Protein AF-A0A316NQM5-F1 (afdb_monomer_lite)

Sequence (483 aa):
MKKYISLFLCCAALLMCACGSPEQSAEIPAPVGDTVAAQAVNAEFTTDDGLIKISIHDDNADSIPAAMPVLRVRPKIITSDMARQMAKGLFGEAELYEYSEELSKAEIADMIAAYEYAVTDESIKADHGADAPQSWIESVRDARLAILEYYRNAYANAREEVTPRACEWKFYPMEHYAVHGFDYAGSDPYYTDAFPAGMSVDLRAVTELGGVPYEFWVNNNERVDFRNHSLSVFVLMPDPGGTAEERRAQTREWYMSMGLYSDAAADESALEAACAKAVALANEMGLGEWRFNAAAADRTEITGEGWQIDVTGRPVYEGYPVNWQSAAGQDCCPESLTIRMTNSGALIDLQYTSPMEIVEVTEQTAALKTREDMEPLAIQAMRELSCETLIPGHASEKEYWDAIGAVITEVRLDIDSVCVGYIRVPCGGGDFLLVPSLSFPGRLSVTGSIPGVHESPMELLDRDGDGYNVSLDFDLLDGGRIG

pLDDT: mean 81.76, std 19.71, range [20.25, 98.31]

Radius of gyration: 25.98 Å; chains: 1; bounding box: 67×61×60 Å

Foldseek 3Di:
DDQFDPPDDDDPDDDDDDDDDDDDDDDDDDDDDDCPAFAWDWDWDAFPVRFETETEGARGFDFDDQWAFKFWKFFDAQALVLLVLLCCLQAPPFFKFFAAPQDALVSLVVVLVQLVVCLDLVQLCQAPNVPDDPVVNVVSNVVSVVVSVQSVVLSVLGHNDDDTHGFPSDWDWPVVHPPDDRDPPPDDPPPPPDDDTPQKIKRWIWTAHQNWIKIWIWIAGDDPQAGKTKIKIATRDRQPDGYQVSSLVVLQVVCVVSLVFDPDWADPVLQVVLQVSVQSSCVSSVLAGKGKGKGWDFDPDRRHTGIKIKIKIFDDDPRFTEDDDDQPPDNFRDFIKIWIAHSVNRGRMIMTMRRMDGPDRPGHTQGFDGPVRQVVLLVNVVSNDDCVRFPVVSVVLVVVCVVLQKDFDHKYWYFHHWGWGFYWADPDPNMTMGATKTKGKTFIFTWIARPPPGRDIATSNDPVRRGDIDMFIAGRNPNDTDD

Secondary structure (DSSP, 8-state):
-------------------------------SS--PPPEEEEEEEE-TTS-EEEEEEEEEEPPPPSEEEEEEEEE-PPPHHHHHHHHHHHHTT---EE---PPPHHHHHHHHHHHHHHTSHHHHHHHH-TT--HHHHHHHHHHHHHHHHHHHHHHHH--S--PPPBP----EEGGGT---SS-SSS---TTSSSS-TTSSEEEEEEEEETTEEEEEEEEEEEETTEEEEEEEEEE-PPP--S-HHHHHHHHHHHHHHTT--BSSPPPHHHHHHHHHHHHHHHHHHT--EEEEEEEEEEE-TTT-SEEEEEEEEEEEETTEEBPP---TT-SSPPPEEEEEE-TT--EEEEEEE--EEEEEEEEEEEEPPPHHHHHHHHHHHHHT--HHHHSTTHHHHHHHHHHHT-EEEEEEEEE---EEEEEEEEEETTEEEEEEEEEEEEEEEEEEEETTTEEEEEESS-SSS--EEEE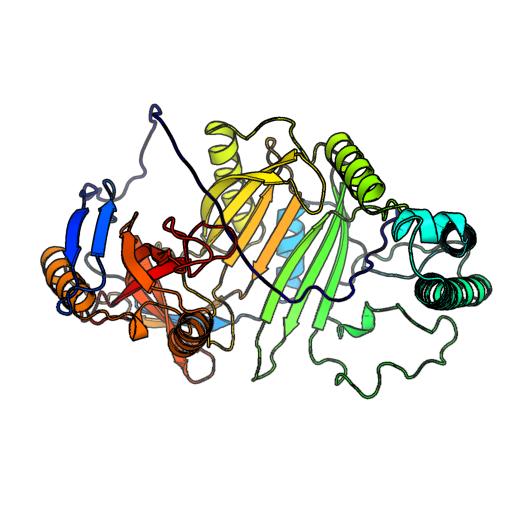EEEETTT-PEE-

Structure (mmCIF, N/CA/C/O backbone):
data_AF-A0A316NQM5-F1
#
_entry.id   AF-A0A316NQM5-F1
#
loop_
_atom_site.group_PDB
_atom_site.id
_atom_site.type_symbol
_atom_site.label_atom_id
_atom_site.label_alt_id
_atom_site.label_comp_id
_atom_site.label_asym_id
_atom_site.label_entity_id
_atom_site.label_seq_id
_atom_site.pdbx_PDB_ins_code
_atom_site.Cartn_x
_atom_site.Cartn_y
_atom_site.Cartn_z
_atom_site.occupancy
_atom_site.B_iso_or_equiv
_atom_site.auth_seq_id
_atom_site.auth_comp_id
_atom_site.auth_asym_id
_atom_site.auth_atom_id
_atom_site.pdbx_PDB_model_num
ATOM 1 N N . MET A 1 1 ? 13.667 -8.482 -25.199 1.00 33.22 1 MET A N 1
ATOM 2 C CA . MET A 1 1 ? 13.795 -8.194 -23.756 1.00 33.22 1 MET A CA 1
ATOM 3 C C . MET A 1 1 ? 15.266 -7.842 -23.537 1.00 33.22 1 MET A C 1
ATOM 5 O O . MET A 1 1 ? 16.078 -8.735 -23.705 1.00 33.22 1 MET A O 1
ATOM 9 N N . LYS A 1 2 ? 15.672 -6.587 -23.327 1.00 38.22 2 LYS A N 1
ATOM 10 C CA . LYS A 1 2 ? 14.951 -5.466 -22.704 1.00 38.22 2 LYS A CA 1
ATOM 11 C C . LYS A 1 2 ? 15.072 -4.175 -23.542 1.00 38.22 2 LYS A C 1
ATOM 13 O O . LYS A 1 2 ? 16.003 -4.002 -24.309 1.00 38.22 2 LYS A O 1
ATOM 18 N N . LYS A 1 3 ? 14.127 -3.255 -23.367 1.00 31.31 3 LYS A N 1
ATOM 19 C CA . LYS A 1 3 ? 14.345 -1.805 -23.495 1.00 31.31 3 LYS A CA 1
ATOM 20 C C . LYS A 1 3 ? 13.502 -1.196 -22.393 1.00 31.31 3 LYS A C 1
ATOM 22 O O . LYS A 1 3 ? 12.384 -0.778 -22.639 1.00 31.31 3 LYS A O 1
ATOM 27 N N . TYR A 1 4 ? 14.003 -1.310 -21.172 1.00 43.53 4 TYR A N 1
ATOM 28 C CA . TYR A 1 4 ? 13.321 -0.928 -19.943 1.00 43.53 4 TYR A CA 1
ATOM 29 C C . TYR A 1 4 ? 14.369 -0.210 -19.109 1.00 43.53 4 TYR A C 1
ATOM 31 O O . TYR A 1 4 ? 15.342 -0.837 -18.693 1.00 43.53 4 TYR A O 1
ATOM 39 N N . ILE A 1 5 ? 14.233 1.108 -18.989 1.00 36.06 5 ILE A N 1
ATOM 40 C CA . ILE A 1 5 ? 15.231 1.968 -18.354 1.00 36.06 5 ILE A CA 1
ATOM 41 C C . ILE A 1 5 ? 14.571 2.554 -17.121 1.00 36.06 5 ILE A C 1
ATOM 43 O O . ILE A 1 5 ? 13.796 3.506 -17.202 1.00 36.06 5 ILE A O 1
ATOM 47 N N . SER A 1 6 ? 14.871 1.947 -15.977 1.00 30.09 6 SER A N 1
ATOM 48 C CA . SER A 1 6 ? 14.422 2.404 -14.667 1.00 30.09 6 SER A CA 1
ATOM 49 C C . SER A 1 6 ? 15.200 3.658 -14.263 1.00 30.09 6 SER A C 1
ATOM 51 O O . SER A 1 6 ? 16.103 3.602 -13.432 1.00 30.09 6 SER A O 1
ATOM 53 N N . LEU A 1 7 ? 14.863 4.812 -14.847 1.00 25.75 7 LEU A N 1
ATOM 54 C CA . LEU A 1 7 ? 15.460 6.097 -14.473 1.00 25.75 7 LEU A CA 1
ATOM 55 C C . LEU A 1 7 ? 14.824 6.642 -13.177 1.00 25.75 7 LEU A C 1
ATOM 57 O O . LEU A 1 7 ? 14.167 7.681 -13.168 1.00 25.75 7 LEU A O 1
ATOM 61 N N . PHE A 1 8 ? 15.000 5.920 -12.068 1.00 24.94 8 PHE A N 1
ATOM 62 C CA . PHE A 1 8 ? 14.502 6.335 -10.757 1.00 24.94 8 PHE A CA 1
ATOM 63 C C . PHE A 1 8 ? 15.453 7.334 -10.089 1.00 24.94 8 PHE A C 1
ATOM 65 O O . PHE A 1 8 ? 16.426 6.964 -9.434 1.00 24.94 8 PHE A O 1
ATOM 72 N N . LEU A 1 9 ? 15.122 8.621 -10.204 1.00 21.77 9 LEU A N 1
ATOM 73 C CA . LEU A 1 9 ? 15.725 9.694 -9.416 1.00 21.77 9 LEU A CA 1
ATOM 74 C C . LEU A 1 9 ? 14.625 10.526 -8.736 1.00 21.77 9 LEU A C 1
ATOM 76 O O . LEU A 1 9 ? 13.918 11.292 -9.378 1.00 21.77 9 LEU A O 1
ATOM 80 N N . CYS A 1 10 ? 14.531 10.371 -7.412 1.00 22.08 10 CYS A N 1
ATOM 81 C CA . CYS A 1 10 ? 13.852 11.263 -6.464 1.00 22.08 10 CYS A CA 1
ATOM 82 C C . CYS A 1 10 ? 12.357 11.593 -6.684 1.00 22.08 10 CYS A C 1
ATOM 84 O O . CYS A 1 10 ? 12.017 12.725 -7.014 1.00 22.08 10 CYS A O 1
ATOM 86 N N . CYS A 1 11 ? 11.467 10.689 -6.253 1.00 20.25 11 CYS A N 1
ATOM 87 C CA . CYS A 1 11 ? 10.137 11.061 -5.740 1.00 20.25 11 CYS A CA 1
ATOM 88 C C . CYS A 1 11 ? 9.863 10.382 -4.388 1.00 20.25 11 CYS A C 1
ATOM 90 O O . CYS A 1 11 ? 9.132 9.402 -4.295 1.00 20.25 11 CYS A O 1
ATOM 92 N N . ALA A 1 12 ? 10.451 10.927 -3.322 1.00 21.92 12 ALA A N 1
ATOM 93 C CA . ALA A 1 12 ? 9.992 10.676 -1.960 1.00 21.92 12 ALA A CA 1
ATOM 94 C C . ALA A 1 12 ? 9.024 11.798 -1.549 1.00 21.92 12 ALA A C 1
ATOM 96 O O . ALA A 1 12 ? 9.467 12.778 -0.954 1.00 21.92 12 ALA A O 1
ATOM 97 N N . ALA A 1 13 ? 7.736 11.677 -1.904 1.00 20.91 13 ALA A N 1
ATOM 98 C CA . ALA A 1 13 ? 6.630 12.433 -1.296 1.00 20.91 13 ALA A CA 1
ATOM 99 C C . ALA A 1 13 ? 5.235 11.972 -1.785 1.00 20.91 13 ALA A C 1
ATOM 101 O O . ALA A 1 13 ? 4.970 11.995 -2.982 1.00 20.91 13 ALA A O 1
ATOM 102 N N . LEU A 1 14 ? 4.345 11.749 -0.807 1.00 23.09 14 LEU A N 1
ATOM 103 C CA . LEU A 1 14 ? 2.880 11.942 -0.837 1.00 23.09 14 LEU A CA 1
ATOM 104 C C . LEU A 1 14 ? 1.947 10.854 -1.419 1.00 23.09 14 LEU A C 1
ATOM 106 O O . LEU A 1 14 ? 2.371 9.853 -1.985 1.00 23.09 14 LEU A O 1
ATOM 110 N N . LEU A 1 15 ? 0.668 11.014 -1.051 1.00 23.80 15 LEU A N 1
ATOM 111 C CA . LEU A 1 15 ? -0.336 9.997 -0.702 1.00 23.80 15 LEU A CA 1
ATOM 112 C C . LEU A 1 15 ? -1.723 10.404 -1.249 1.00 23.80 15 LEU A C 1
ATOM 114 O O . LEU A 1 15 ? -2.044 11.583 -1.151 1.00 23.80 15 LEU A O 1
ATOM 118 N N . MET A 1 16 ? -2.580 9.415 -1.570 1.00 24.95 16 MET A N 1
ATOM 119 C CA . MET A 1 16 ? -4.070 9.507 -1.579 1.00 24.95 16 MET A CA 1
ATOM 120 C C . MET A 1 16 ? -4.661 10.453 -2.667 1.00 24.95 16 MET A C 1
ATOM 122 O O . MET A 1 16 ? -3.899 11.106 -3.364 1.00 24.95 16 MET A O 1
ATOM 126 N N . CYS A 1 17 ? -5.969 10.529 -2.969 1.00 25.14 17 CYS A N 1
ATOM 127 C CA . CYS A 1 17 ? -7.193 9.964 -2.363 1.00 25.14 17 CYS A CA 1
ATOM 128 C C . CYS A 1 17 ? -8.262 9.592 -3.441 1.00 25.14 17 CYS A C 1
ATOM 130 O O . CYS A 1 17 ? -7.975 9.676 -4.633 1.00 25.14 17 CYS A O 1
ATOM 132 N N . ALA A 1 18 ? -9.475 9.156 -3.048 1.00 24.98 18 ALA A N 1
ATOM 133 C CA . ALA A 1 18 ? -10.561 8.730 -3.963 1.00 24.98 18 ALA A CA 1
ATOM 134 C C . ALA A 1 18 ? -12.000 9.034 -3.449 1.00 24.98 18 ALA A C 1
ATOM 136 O O . ALA A 1 18 ? -12.190 9.201 -2.246 1.00 24.98 18 ALA A O 1
ATOM 137 N N . CYS A 1 19 ? -12.996 9.033 -4.365 1.00 28.02 19 CYS A N 1
ATOM 138 C CA . CYS A 1 19 ? -14.484 9.013 -4.216 1.00 28.02 19 CYS A CA 1
ATOM 139 C C . CYS A 1 19 ? -15.128 8.662 -5.598 1.00 28.02 19 CYS A C 1
ATOM 141 O O . CYS A 1 19 ? -14.397 8.629 -6.584 1.00 28.02 19 CYS A O 1
ATOM 143 N N . GLY A 1 20 ? -16.430 8.395 -5.834 1.00 25.80 20 GLY A N 1
ATOM 144 C CA . GLY A 1 20 ? -17.667 8.285 -5.019 1.00 25.80 20 GLY A CA 1
ATOM 145 C C . GLY A 1 20 ? -18.907 8.817 -5.806 1.00 25.80 20 GLY A C 1
ATOM 146 O O . GLY A 1 20 ? -18.760 9.805 -6.518 1.00 25.80 20 GLY A O 1
ATOM 147 N N . SER A 1 21 ? -20.151 8.290 -5.794 1.00 32.53 21 SER A N 1
ATOM 148 C CA . SER A 1 21 ? -20.735 7.062 -5.194 1.00 32.53 21 SER A CA 1
ATOM 149 C C . SER A 1 21 ? -21.899 6.441 -6.073 1.00 32.53 21 SER A C 1
ATOM 151 O O . SER A 1 21 ? -21.554 6.077 -7.195 1.00 32.53 21 SER A O 1
ATOM 153 N N . PRO A 1 22 ? -23.202 6.210 -5.703 1.00 31.84 22 PRO A N 1
ATOM 154 C CA . PRO A 1 22 ? -23.850 4.908 -6.038 1.00 31.84 22 PRO A CA 1
ATOM 155 C C . PRO A 1 22 ? -25.298 4.892 -6.634 1.00 31.84 22 PRO A C 1
ATOM 157 O O . PRO A 1 22 ? -25.981 5.910 -6.633 1.00 31.84 22 PRO A O 1
ATOM 160 N N . GLU A 1 23 ? -25.801 3.706 -7.055 1.00 22.64 23 GLU A N 1
ATOM 161 C CA . GLU A 1 23 ? -27.070 3.096 -6.542 1.00 22.64 23 GLU A CA 1
ATOM 162 C C . GLU A 1 23 ? -27.406 1.659 -7.070 1.00 22.64 23 GLU A C 1
ATOM 164 O O . GLU A 1 23 ? -27.778 1.468 -8.225 1.00 22.64 23 GLU A O 1
ATOM 169 N N . GLN A 1 24 ? -27.396 0.699 -6.127 1.00 22.53 24 GLN A N 1
ATOM 170 C CA . GLN A 1 24 ? -28.265 -0.491 -5.919 1.00 22.53 24 GLN A CA 1
ATOM 171 C C . GLN A 1 24 ? -28.199 -1.796 -6.775 1.00 22.53 24 GLN A C 1
ATOM 173 O O . GLN A 1 24 ? -28.553 -1.847 -7.953 1.00 22.53 24 GLN A O 1
ATOM 178 N N . SER A 1 25 ? -27.879 -2.894 -6.064 1.00 24.88 25 SER A N 1
ATOM 179 C CA . SER A 1 25 ? -27.545 -4.262 -6.525 1.00 24.88 25 SER A CA 1
ATOM 180 C C . SER A 1 25 ? -28.670 -5.318 -6.321 1.00 24.88 25 SER A C 1
ATOM 182 O O . SER A 1 25 ? -29.797 -4.988 -5.947 1.00 24.88 25 SER A O 1
ATOM 184 N N . ALA A 1 26 ? -28.366 -6.617 -6.520 1.00 20.27 26 ALA A N 1
ATOM 185 C CA . ALA A 1 26 ? -29.199 -7.756 -6.079 1.00 20.27 26 ALA A CA 1
ATOM 186 C C . ALA A 1 26 ? -28.352 -8.972 -5.608 1.00 20.27 26 ALA A C 1
ATOM 188 O O . ALA A 1 26 ? -27.490 -9.446 -6.342 1.00 20.27 26 ALA A O 1
ATOM 189 N N . GLU A 1 27 ? -28.623 -9.487 -4.400 1.00 22.66 27 GLU A N 1
ATOM 190 C CA . GLU A 1 27 ? -27.757 -10.396 -3.607 1.00 22.66 27 GLU A CA 1
ATOM 191 C C . GLU A 1 27 ? -27.766 -11.901 -3.974 1.00 22.66 27 GLU A C 1
ATOM 193 O O . GLU A 1 27 ? -28.813 -12.455 -4.317 1.00 22.66 27 GLU A O 1
ATOM 198 N N . ILE A 1 28 ? -26.649 -12.602 -3.684 1.00 23.66 28 ILE A N 1
ATOM 199 C CA . ILE A 1 28 ? -26.571 -14.017 -3.222 1.00 23.66 28 ILE A CA 1
ATOM 200 C C . ILE A 1 28 ? -25.278 -14.199 -2.348 1.00 23.66 28 ILE A C 1
ATOM 202 O O . ILE A 1 28 ? -24.379 -13.376 -2.468 1.00 23.66 28 ILE A O 1
ATOM 206 N N . PRO A 1 29 ? -25.087 -15.267 -1.534 1.00 27.77 29 PRO A N 1
ATOM 207 C CA . PRO A 1 29 ? -25.541 -15.440 -0.145 1.00 27.77 29 PRO A CA 1
ATOM 208 C C . PRO A 1 29 ? -24.416 -15.492 0.934 1.00 27.77 29 PRO A C 1
ATOM 210 O O . PRO A 1 29 ? -23.254 -15.769 0.647 1.00 27.77 29 PRO A O 1
ATOM 213 N N . ALA A 1 30 ? -24.798 -15.341 2.210 1.00 24.45 30 ALA A N 1
ATOM 214 C CA . ALA A 1 30 ? -23.905 -15.246 3.380 1.00 24.45 30 ALA A CA 1
ATOM 215 C C . ALA A 1 30 ? -23.229 -16.564 3.869 1.00 24.45 30 ALA A C 1
ATOM 217 O O . ALA A 1 30 ? -23.775 -17.657 3.666 1.00 24.45 30 ALA A O 1
ATOM 218 N N . PRO A 1 31 ? -22.080 -16.478 4.584 1.00 31.30 31 PRO A N 1
ATOM 219 C CA . PRO A 1 31 ? -21.407 -17.612 5.230 1.00 31.30 31 PRO A CA 1
ATOM 220 C C . PRO A 1 31 ? -22.007 -17.986 6.601 1.00 31.30 31 PRO A C 1
ATOM 222 O O . PRO A 1 31 ? -22.692 -17.198 7.249 1.00 31.30 31 PRO A O 1
ATOM 225 N N . VAL A 1 32 ? -21.721 -19.208 7.068 1.00 31.75 32 VAL A N 1
ATOM 226 C CA . VAL A 1 32 ? -22.275 -19.762 8.317 1.00 31.75 32 VAL A CA 1
ATOM 227 C C . VAL A 1 32 ? -21.387 -19.444 9.526 1.00 31.75 32 VAL A C 1
ATOM 229 O O . VAL A 1 32 ? -20.387 -20.113 9.775 1.00 31.75 32 VAL A O 1
ATOM 232 N N . GLY A 1 33 ? -21.837 -18.473 10.311 1.00 27.89 33 GLY A N 1
ATOM 233 C CA . GLY A 1 33 ? -21.479 -18.188 11.703 1.00 27.89 33 GLY A CA 1
ATOM 234 C C . GLY A 1 33 ? -22.664 -17.445 12.331 1.00 27.89 33 GLY A C 1
ATOM 235 O O . GLY A 1 33 ? -23.438 -16.849 11.578 1.00 27.89 33 GLY A O 1
ATOM 236 N N . ASP A 1 34 ? -22.870 -17.533 13.653 1.00 31.30 34 ASP A N 1
ATOM 237 C CA . ASP A 1 34 ? -24.074 -16.987 14.311 1.00 31.30 34 ASP A CA 1
ATOM 238 C C . ASP A 1 34 ? -24.273 -15.505 13.961 1.00 31.30 34 ASP A C 1
ATOM 240 O O . ASP A 1 34 ? -23.562 -14.620 14.436 1.00 31.30 34 ASP A O 1
ATOM 244 N N . THR A 1 35 ? -25.236 -15.254 13.073 1.00 33.75 35 THR A N 1
ATOM 245 C CA . THR A 1 35 ? -25.376 -13.984 12.363 1.00 33.75 35 THR A CA 1
ATOM 246 C C . THR A 1 35 ? -26.148 -13.010 13.243 1.00 33.75 35 THR A C 1
ATOM 248 O O . THR A 1 35 ? -27.362 -12.839 13.114 1.00 33.75 35 THR A O 1
ATOM 251 N N . VAL A 1 36 ? -25.439 -12.398 14.192 1.00 44.56 36 VAL A N 1
ATOM 252 C CA . VAL A 1 36 ? -25.922 -11.202 14.885 1.00 44.56 36 VAL A CA 1
ATOM 253 C C . VAL A 1 36 ? -26.132 -10.140 13.808 1.00 44.56 36 VAL A C 1
ATOM 255 O O . VAL A 1 36 ? -25.202 -9.808 13.079 1.00 44.56 36 VAL A O 1
ATOM 258 N N . ALA A 1 37 ? -27.374 -9.687 13.645 1.00 44.81 37 ALA A N 1
ATOM 259 C CA . ALA A 1 37 ? -27.730 -8.776 12.565 1.00 44.81 37 ALA A CA 1
ATOM 260 C C . ALA A 1 37 ? -26.930 -7.469 12.667 1.00 44.81 37 ALA A C 1
ATOM 262 O O . ALA A 1 37 ? -26.814 -6.909 13.760 1.00 44.81 37 ALA A O 1
ATOM 263 N N . ALA A 1 38 ? -26.426 -6.988 11.527 1.00 58.06 38 ALA A N 1
ATOM 264 C CA . ALA A 1 38 ? -25.831 -5.662 11.426 1.00 58.06 38 ALA A CA 1
ATOM 265 C C . ALA A 1 38 ? -26.835 -4.600 11.903 1.00 58.06 38 ALA A C 1
ATOM 267 O O . ALA A 1 38 ? -28.048 -4.727 11.694 1.00 58.06 38 ALA A O 1
ATOM 268 N N . GLN A 1 39 ? -26.330 -3.576 12.585 1.00 69.25 39 GLN A N 1
ATOM 269 C CA . GLN A 1 39 ? -27.149 -2.561 13.237 1.00 69.25 39 GLN A CA 1
ATOM 270 C C . GLN A 1 39 ? -26.749 -1.183 12.728 1.00 69.25 39 GLN A C 1
ATOM 272 O O . GLN A 1 39 ? -25.600 -0.787 12.871 1.00 69.25 39 GLN A O 1
ATOM 277 N N . ALA A 1 40 ? -27.713 -0.431 12.199 1.00 80.50 40 ALA A N 1
ATOM 278 C CA . ALA A 1 40 ? -27.465 0.931 11.755 1.00 80.50 40 ALA A CA 1
ATOM 279 C C . ALA A 1 40 ? -27.081 1.853 12.932 1.00 80.50 40 ALA A C 1
ATOM 281 O O . ALA A 1 40 ? -27.799 1.929 13.936 1.00 80.50 40 ALA A O 1
ATOM 282 N N . VAL A 1 41 ? -25.979 2.584 12.777 1.00 82.56 41 VAL A N 1
ATOM 283 C CA . VAL A 1 41 ? -25.459 3.599 13.697 1.00 82.56 41 VAL A CA 1
ATOM 284 C C . VAL A 1 41 ? -25.580 4.955 13.012 1.00 82.56 41 VAL A C 1
ATOM 286 O O . VAL A 1 41 ? -24.901 5.244 12.032 1.00 82.56 41 VAL A O 1
ATOM 289 N N . ASN A 1 42 ? -26.473 5.790 13.537 1.00 89.19 42 ASN A N 1
ATOM 290 C CA . ASN A 1 42 ? -26.779 7.102 12.981 1.00 89.19 42 ASN A CA 1
ATOM 291 C C . ASN A 1 42 ? -26.781 8.146 14.104 1.00 89.19 42 ASN A C 1
ATOM 293 O O . ASN A 1 42 ? -27.630 8.093 14.999 1.00 89.19 42 ASN A O 1
ATOM 297 N N . ALA A 1 43 ? -25.830 9.082 14.076 1.00 91.25 43 ALA A N 1
ATOM 298 C CA . ALA A 1 43 ? -25.677 10.115 15.099 1.00 91.25 43 ALA A CA 1
ATOM 299 C C . ALA A 1 43 ? -25.127 11.426 14.519 1.00 91.25 43 ALA A C 1
ATOM 301 O O . ALA A 1 43 ? -24.222 11.417 13.696 1.00 91.25 43 ALA A O 1
ATOM 302 N N . GLU A 1 44 ? -25.622 12.559 15.016 1.00 95.06 44 GLU A N 1
ATOM 303 C CA . GLU A 1 44 ? -25.042 13.883 14.771 1.00 95.06 44 GLU A CA 1
ATOM 304 C C . GLU A 1 44 ? -24.894 14.629 16.098 1.00 95.06 44 GLU A C 1
ATOM 306 O O . GLU A 1 44 ? -25.821 14.662 16.915 1.00 95.06 44 GLU A O 1
ATOM 311 N N . PHE A 1 45 ? -23.730 15.234 16.324 1.00 96.12 45 PHE A N 1
ATOM 312 C CA . PHE A 1 45 ? -23.470 16.091 17.480 1.00 96.12 45 PHE A CA 1
ATOM 313 C C . PHE A 1 45 ? -22.322 17.076 17.208 1.00 96.12 45 PHE A C 1
ATOM 315 O O . PHE A 1 45 ? -21.758 17.142 16.117 1.00 96.12 45 PHE A O 1
ATOM 322 N N . THR A 1 46 ? -22.006 17.897 18.204 1.00 96.19 46 THR A N 1
ATOM 323 C CA . THR A 1 46 ? -20.866 18.821 18.192 1.00 96.19 46 THR A CA 1
ATOM 324 C C . THR A 1 46 ? -20.009 18.536 19.421 1.00 96.19 46 THR A C 1
ATOM 326 O O . THR A 1 46 ? -20.535 18.061 20.433 1.00 96.19 46 THR A O 1
ATOM 329 N N . THR A 1 47 ? -18.710 18.813 19.336 1.00 96.19 47 THR A N 1
ATOM 330 C CA . THR A 1 47 ? -17.800 18.836 20.488 1.00 96.19 47 THR A CA 1
ATOM 331 C C . THR A 1 47 ? -18.262 19.814 21.568 1.00 96.19 47 THR A C 1
ATOM 333 O O . THR A 1 47 ? -18.999 20.766 21.295 1.00 96.19 47 THR A O 1
ATOM 336 N N . ASP A 1 48 ? -17.824 19.596 22.808 1.00 94.00 48 ASP A N 1
ATOM 337 C CA . ASP A 1 48 ? -18.231 20.403 23.968 1.00 94.00 48 ASP A CA 1
ATOM 338 C C . ASP A 1 48 ? -17.725 21.863 23.887 1.00 94.00 48 ASP A C 1
ATOM 340 O O . ASP A 1 48 ? -18.302 22.758 24.509 1.00 94.00 48 ASP A O 1
ATOM 344 N N . ASP A 1 49 ? -16.686 22.128 23.083 1.00 91.44 49 ASP A N 1
ATOM 345 C CA . ASP A 1 49 ? -16.216 23.479 22.736 1.00 91.44 49 ASP A CA 1
ATOM 346 C C . ASP A 1 49 ? -17.052 24.168 21.633 1.00 91.44 49 ASP A C 1
ATOM 348 O O . ASP A 1 49 ? -16.923 25.375 21.414 1.00 91.44 49 ASP A O 1
ATOM 352 N N . GLY A 1 50 ? -17.943 23.423 20.971 1.00 92.06 50 GLY A N 1
ATOM 353 C CA . GLY A 1 50 ? -18.811 23.893 19.897 1.00 92.06 50 GLY A CA 1
ATOM 354 C C . GLY A 1 50 ? -18.143 24.035 18.523 1.00 92.06 50 GLY A C 1
ATOM 355 O O . GLY A 1 50 ? -18.783 24.586 17.625 1.00 92.06 50 GLY A O 1
ATOM 356 N N . LEU A 1 51 ? -16.890 23.596 18.345 1.00 92.25 51 LEU A N 1
ATOM 357 C CA . LEU A 1 51 ? -16.099 23.875 17.138 1.00 92.25 51 LEU A CA 1
ATOM 358 C C . LEU A 1 51 ? -16.193 22.795 16.050 1.00 92.25 51 LEU A C 1
ATOM 360 O O . LEU A 1 51 ? -16.185 23.140 14.868 1.00 92.25 51 LEU A O 1
ATOM 364 N N . ILE A 1 52 ? -16.284 21.515 16.424 1.00 95.62 52 ILE A N 1
ATOM 365 C CA . ILE A 1 52 ? -16.256 20.384 15.486 1.00 95.62 52 ILE A CA 1
ATOM 366 C C . ILE A 1 52 ? -17.634 19.732 15.434 1.00 95.62 52 ILE A C 1
ATOM 368 O O . ILE A 1 52 ? -18.154 19.258 16.445 1.00 95.62 52 ILE A O 1
ATOM 372 N N . LYS A 1 53 ? -18.222 19.672 14.239 1.00 96.88 53 LYS A N 1
ATOM 373 C CA . LYS A 1 53 ? -19.419 18.869 13.963 1.00 96.88 53 LYS A CA 1
ATOM 374 C C . LYS A 1 53 ? -19.002 17.442 13.643 1.00 96.88 53 LYS A C 1
ATOM 376 O O . LYS A 1 53 ? -18.107 17.243 12.830 1.00 96.88 53 LYS A O 1
ATOM 381 N N . ILE A 1 54 ? -19.667 16.471 14.254 1.00 96.75 54 ILE A N 1
ATOM 382 C CA . ILE A 1 54 ? -19.416 15.048 14.036 1.00 96.75 54 ILE A CA 1
ATOM 383 C C . ILE A 1 54 ? -20.715 14.420 13.543 1.00 96.75 54 ILE A C 1
ATOM 385 O O . ILE A 1 54 ? -21.751 14.549 14.205 1.00 96.75 54 ILE A O 1
ATOM 389 N N . SER A 1 55 ? -20.656 13.759 12.389 1.00 95.81 55 SER A N 1
ATOM 390 C CA . SER A 1 55 ? -21.712 12.880 11.895 1.00 95.81 55 SER A CA 1
ATOM 391 C C . SER A 1 55 ? -21.197 11.441 11.841 1.00 95.81 55 SER A C 1
ATOM 393 O O . SER A 1 55 ? -20.018 11.201 11.586 1.00 95.81 55 SER A O 1
ATOM 395 N N . ILE A 1 56 ? -22.078 10.491 12.134 1.00 94.62 56 ILE A N 1
ATOM 396 C CA . ILE A 1 56 ? -21.856 9.054 11.989 1.00 94.62 56 ILE A CA 1
ATOM 397 C C . ILE A 1 56 ? -23.040 8.525 11.190 1.00 94.62 56 ILE A C 1
ATOM 399 O O . ILE A 1 56 ? -24.182 8.685 11.632 1.00 94.62 56 ILE A O 1
ATOM 403 N N . HIS A 1 57 ? -22.769 7.915 10.041 1.00 91.88 57 HIS A N 1
ATOM 404 C CA . HIS A 1 57 ? -23.769 7.284 9.189 1.00 91.88 57 HIS A CA 1
ATOM 405 C C . HIS A 1 57 ? -23.224 5.954 8.669 1.00 91.88 57 HIS A C 1
ATOM 407 O O . HIS A 1 57 ? -22.501 5.916 7.679 1.00 91.88 57 HIS A O 1
ATOM 413 N N . ASP A 1 58 ? -23.582 4.869 9.354 1.00 87.75 58 ASP A N 1
ATOM 414 C CA . ASP A 1 58 ? -23.269 3.503 8.940 1.00 87.75 58 ASP A CA 1
ATOM 415 C C . ASP A 1 58 ? -24.512 2.626 9.109 1.00 87.75 58 ASP A C 1
ATOM 417 O O . ASP A 1 58 ? -24.947 2.361 10.230 1.00 87.75 58 ASP A O 1
ATOM 421 N N . ASP A 1 59 ? -25.096 2.162 8.006 1.00 85.06 59 ASP A N 1
ATOM 422 C CA . ASP A 1 59 ? -26.267 1.280 8.031 1.00 85.06 59 ASP A CA 1
ATOM 423 C C . ASP A 1 59 ? -25.907 -0.216 8.202 1.00 85.06 59 ASP A C 1
ATOM 425 O O . ASP A 1 59 ? -26.805 -1.048 8.351 1.00 85.06 59 ASP A O 1
ATOM 429 N N . ASN A 1 60 ? -24.615 -0.569 8.226 1.00 85.38 60 ASN A N 1
ATOM 430 C CA . ASN A 1 60 ? -24.098 -1.940 8.290 1.00 85.38 60 ASN A CA 1
ATOM 431 C C . ASN A 1 60 ? -22.930 -2.096 9.294 1.00 85.38 60 ASN A C 1
ATOM 433 O O . ASN A 1 60 ? -21.961 -2.810 9.028 1.00 85.38 60 ASN A O 1
ATOM 437 N N . ALA A 1 61 ? -23.029 -1.461 10.466 1.00 85.62 61 ALA A N 1
ATOM 438 C CA . ALA A 1 61 ? -21.971 -1.508 11.473 1.00 85.62 61 ALA A CA 1
ATOM 439 C C . ALA A 1 61 ? -21.687 -2.927 11.986 1.00 85.62 61 ALA A C 1
ATOM 441 O O . ALA A 1 61 ? -22.608 -3.706 12.271 1.00 85.62 61 ALA A O 1
ATOM 442 N N . ASP A 1 62 ? -20.401 -3.225 12.192 1.00 87.44 62 ASP A N 1
ATOM 443 C CA . ASP A 1 62 ? -19.939 -4.544 12.623 1.00 87.44 62 ASP A CA 1
ATOM 444 C C . ASP A 1 62 ? -20.513 -4.947 13.997 1.00 87.44 62 ASP A C 1
ATOM 446 O O . ASP A 1 62 ? -20.653 -4.144 14.935 1.00 87.44 62 ASP A O 1
ATOM 450 N N . SER A 1 63 ? -20.805 -6.241 14.152 1.00 88.31 63 SER A N 1
ATOM 451 C CA . SER A 1 63 ? -21.179 -6.829 15.439 1.00 88.31 63 SER A CA 1
ATOM 452 C C . SER A 1 63 ? -19.946 -7.018 16.327 1.00 88.31 63 SER A C 1
ATOM 454 O O . SER A 1 63 ? -19.007 -7.712 15.933 1.00 88.31 63 SER A O 1
ATOM 456 N N . ILE A 1 64 ? -19.967 -6.490 17.554 1.00 93.06 64 ILE A N 1
ATOM 457 C CA . ILE A 1 64 ? -18.902 -6.746 18.536 1.00 93.06 64 ILE A CA 1
ATOM 458 C C . ILE A 1 64 ? -19.045 -8.188 19.069 1.00 93.06 64 ILE A C 1
ATOM 460 O O . ILE A 1 64 ? -20.099 -8.519 19.625 1.00 93.06 64 ILE A O 1
ATOM 464 N N . PRO A 1 65 ? -18.030 -9.063 18.920 1.00 93.88 65 PRO A N 1
ATOM 465 C CA . PRO A 1 65 ? -18.061 -10.423 19.453 1.00 93.88 65 PRO A CA 1
ATOM 466 C C . PRO A 1 65 ? -17.898 -10.424 20.980 1.00 93.88 65 PRO A C 1
ATOM 468 O O . PRO A 1 65 ? -17.365 -9.491 21.571 1.00 93.88 65 PRO A O 1
ATOM 471 N N . ALA A 1 66 ? -18.301 -11.510 21.644 1.00 94.12 66 ALA A N 1
ATOM 472 C CA . ALA A 1 66 ? -18.201 -11.609 23.107 1.00 94.12 66 ALA A CA 1
ATOM 473 C C . ALA A 1 66 ? -16.749 -11.637 23.636 1.00 94.12 66 ALA A C 1
ATOM 475 O O . ALA A 1 66 ? -16.497 -11.256 24.780 1.00 94.12 66 ALA A O 1
ATOM 476 N N . ALA A 1 67 ? -15.806 -12.125 22.825 1.00 95.44 67 ALA A N 1
ATOM 477 C CA . ALA A 1 67 ? -14.386 -12.165 23.148 1.00 95.44 67 ALA A CA 1
ATOM 478 C C . ALA A 1 67 ? -13.529 -12.176 21.875 1.00 95.44 67 ALA A C 1
ATOM 480 O O . ALA A 1 67 ? -13.917 -12.780 20.873 1.00 95.44 67 ALA A O 1
ATOM 481 N N . MET A 1 68 ? -12.338 -11.584 21.953 1.00 96.25 68 MET A N 1
ATOM 482 C CA . MET A 1 68 ? -11.278 -11.674 20.940 1.00 96.25 68 MET A CA 1
ATOM 483 C C . MET A 1 68 ? -9.940 -11.979 21.626 1.00 96.25 68 MET A C 1
ATOM 485 O O . MET A 1 68 ? -9.768 -11.632 22.797 1.00 96.25 68 MET A O 1
ATOM 489 N N . PRO A 1 69 ? -8.977 -12.628 20.951 1.00 96.75 69 PRO A N 1
ATOM 490 C CA . PRO A 1 69 ? -7.631 -12.725 21.489 1.00 96.75 69 PRO A CA 1
ATOM 491 C C . PRO A 1 69 ? -6.917 -11.368 21.423 1.00 96.75 69 PRO A C 1
ATOM 493 O O . PRO A 1 69 ? -7.157 -10.582 20.510 1.00 96.75 69 PRO A O 1
ATOM 496 N N . VAL A 1 70 ? -6.003 -11.111 22.355 1.00 97.00 70 VAL A N 1
ATOM 497 C CA . VAL A 1 70 ? -4.982 -10.062 22.240 1.00 97.00 70 VAL A CA 1
ATOM 498 C C . VAL A 1 70 ? -3.700 -10.736 21.763 1.00 97.00 70 VAL A C 1
ATOM 500 O O . VAL A 1 70 ? -3.288 -11.768 22.303 1.00 97.00 70 VAL A O 1
ATOM 503 N N . LEU A 1 71 ? -3.084 -10.179 20.724 1.00 96.75 71 LEU A N 1
ATOM 504 C CA . LEU A 1 71 ? -1.919 -10.772 20.067 1.00 96.75 71 LEU A CA 1
ATOM 505 C C . LEU A 1 71 ? -0.720 -9.847 20.206 1.00 96.75 71 LEU A C 1
ATOM 507 O O . LEU A 1 71 ? -0.853 -8.634 20.095 1.00 96.75 71 LEU A O 1
ATOM 511 N N . ARG A 1 72 ? 0.470 -10.413 20.378 1.00 95.69 72 ARG A N 1
ATOM 512 C CA . ARG A 1 72 ? 1.736 -9.705 20.207 1.00 95.69 72 ARG A CA 1
ATOM 513 C C . ARG A 1 72 ? 2.334 -10.100 18.869 1.00 95.69 72 ARG A C 1
ATOM 515 O O . ARG A 1 72 ? 2.567 -11.284 18.619 1.00 95.69 72 ARG A O 1
ATOM 522 N N . VAL A 1 73 ? 2.612 -9.107 18.037 1.00 94.19 73 VAL A N 1
ATOM 523 C CA . VAL A 1 73 ? 3.188 -9.269 16.703 1.00 94.19 73 VAL A CA 1
ATOM 524 C C . VAL A 1 73 ? 4.502 -8.507 16.570 1.00 94.19 73 VAL A C 1
ATOM 526 O O . VAL A 1 73 ? 4.763 -7.548 17.298 1.00 94.19 73 VAL A O 1
ATOM 529 N N . ARG A 1 74 ? 5.333 -8.921 15.617 1.00 91.81 74 ARG A N 1
ATOM 530 C CA . ARG A 1 74 ? 6.573 -8.226 15.249 1.00 91.81 74 ARG A CA 1
ATOM 531 C C . ARG A 1 74 ? 6.710 -8.110 13.730 1.00 91.81 74 ARG A C 1
ATOM 533 O O . ARG A 1 74 ? 6.209 -8.997 13.037 1.00 91.81 74 ARG A O 1
ATOM 540 N N . PRO A 1 75 ? 7.449 -7.109 13.216 1.00 90.81 75 PRO A N 1
ATOM 541 C CA . PRO A 1 75 ? 7.890 -7.104 11.828 1.00 90.81 75 PRO A CA 1
ATOM 542 C C . PRO A 1 75 ? 8.689 -8.370 11.499 1.00 90.81 75 PRO A C 1
ATOM 544 O O . PRO A 1 75 ? 9.533 -8.823 12.286 1.00 90.81 75 PRO A O 1
ATOM 547 N N . LYS A 1 76 ? 8.395 -8.940 10.332 1.00 92.69 76 LYS A N 1
ATOM 548 C CA . LYS A 1 76 ? 8.902 -10.225 9.859 1.00 92.69 76 LYS A CA 1
ATOM 549 C C . LYS A 1 76 ? 9.804 -10.031 8.645 1.00 92.69 76 LYS A C 1
ATOM 551 O O . LYS A 1 76 ? 9.342 -9.661 7.569 1.00 92.69 76 LYS A O 1
ATOM 556 N N . ILE A 1 77 ? 11.083 -10.363 8.790 1.00 92.75 77 ILE A N 1
ATOM 557 C CA . ILE A 1 77 ? 12.044 -10.332 7.680 1.00 92.75 77 ILE A CA 1
ATOM 558 C C . ILE A 1 77 ? 11.583 -11.292 6.573 1.00 92.75 77 ILE A C 1
ATOM 560 O O . ILE A 1 77 ? 11.340 -12.477 6.822 1.00 92.75 77 ILE A O 1
ATOM 564 N N . ILE A 1 78 ? 11.512 -10.809 5.330 1.00 95.94 78 ILE A N 1
ATOM 565 C CA . ILE A 1 78 ? 11.173 -11.656 4.183 1.00 95.94 78 ILE A CA 1
ATOM 566 C C . ILE A 1 78 ? 12.385 -12.526 3.837 1.00 95.94 78 ILE A C 1
ATOM 568 O O . ILE A 1 78 ? 13.451 -12.015 3.499 1.00 95.94 78 ILE A O 1
ATOM 572 N N . THR A 1 79 ? 12.224 -13.848 3.901 1.00 96.25 79 THR A N 1
ATOM 573 C CA . THR A 1 79 ? 13.283 -14.815 3.560 1.00 96.25 79 THR A CA 1
ATOM 574 C C . THR A 1 79 ? 13.306 -15.150 2.064 1.00 96.25 79 THR A C 1
ATOM 576 O O . THR A 1 79 ? 12.325 -14.937 1.354 1.00 96.25 79 THR A O 1
ATOM 579 N N . SER A 1 80 ? 14.406 -15.735 1.573 1.00 96.81 80 SER A N 1
ATOM 580 C CA . SER A 1 80 ? 14.522 -16.191 0.176 1.00 96.81 80 SER A CA 1
ATOM 581 C C . SER A 1 80 ? 13.435 -17.191 -0.235 1.00 96.81 80 SER A C 1
ATOM 583 O O . SER A 1 80 ? 12.970 -17.158 -1.373 1.00 96.81 80 SER A O 1
ATOM 585 N N . ASP A 1 81 ? 13.015 -18.068 0.679 1.00 97.62 81 ASP A N 1
ATOM 586 C CA . ASP A 1 81 ? 11.969 -19.057 0.405 1.00 97.62 81 ASP A CA 1
ATOM 587 C C . ASP A 1 81 ? 10.577 -18.410 0.380 1.00 97.62 81 ASP A C 1
ATOM 589 O O . ASP A 1 81 ? 9.774 -18.737 -0.492 1.00 97.62 81 ASP A O 1
ATOM 593 N N . MET A 1 82 ? 10.322 -17.419 1.247 1.00 97.88 82 MET A N 1
ATOM 594 C CA . MET A 1 82 ? 9.115 -16.584 1.169 1.00 97.88 82 MET A CA 1
ATOM 595 C C . MET A 1 82 ? 9.076 -15.782 -0.136 1.00 97.88 82 MET A C 1
ATOM 597 O O . MET A 1 82 ? 8.051 -15.765 -0.807 1.00 97.88 82 MET A O 1
ATOM 601 N N . ALA A 1 83 ? 10.191 -15.168 -0.546 1.00 98.12 83 ALA A N 1
ATOM 602 C CA . ALA A 1 83 ? 10.292 -14.466 -1.826 1.00 98.12 83 ALA A CA 1
ATOM 603 C C . ALA A 1 83 ? 9.987 -15.402 -3.011 1.00 98.12 83 ALA A C 1
ATOM 605 O O . ALA A 1 83 ? 9.218 -15.043 -3.901 1.00 98.12 83 ALA A O 1
ATOM 606 N N . ARG A 1 84 ? 10.515 -16.634 -2.988 1.00 97.62 84 ARG A N 1
ATOM 607 C CA . ARG A 1 84 ? 10.222 -17.664 -3.997 1.00 97.62 84 ARG A CA 1
ATOM 608 C C . ARG A 1 84 ? 8.749 -18.075 -4.007 1.00 97.62 84 ARG A C 1
ATOM 610 O O . ARG A 1 84 ? 8.185 -18.247 -5.085 1.00 97.62 84 ARG A O 1
ATOM 617 N N . GLN A 1 85 ? 8.125 -18.228 -2.839 1.00 97.81 85 GLN A N 1
ATOM 618 C CA . GLN A 1 85 ? 6.699 -18.539 -2.738 1.00 97.81 85 GLN A CA 1
ATOM 619 C C . GLN A 1 85 ? 5.833 -17.390 -3.272 1.00 97.81 85 GLN A C 1
ATOM 621 O O . GLN A 1 85 ? 4.950 -17.632 -4.090 1.00 97.81 85 GLN A O 1
ATOM 626 N N . MET A 1 86 ? 6.128 -16.145 -2.888 1.00 98.31 86 MET A N 1
ATOM 627 C CA . MET A 1 86 ? 5.407 -14.963 -3.366 1.00 98.31 86 MET A CA 1
ATOM 628 C C . MET A 1 86 ? 5.508 -14.802 -4.887 1.00 98.31 86 MET A C 1
ATOM 630 O O . MET A 1 86 ? 4.492 -14.631 -5.555 1.00 98.31 86 MET A O 1
ATOM 634 N N . ALA A 1 87 ? 6.707 -14.942 -5.459 1.00 98.12 87 ALA A N 1
ATOM 635 C CA . ALA A 1 87 ? 6.891 -14.915 -6.909 1.00 98.12 87 ALA A CA 1
ATOM 636 C C . ALA A 1 87 ? 6.134 -16.050 -7.621 1.00 98.12 87 ALA A C 1
ATOM 638 O O . ALA A 1 87 ? 5.550 -15.825 -8.680 1.00 98.12 87 ALA A O 1
ATOM 639 N N . LYS A 1 88 ? 6.094 -17.255 -7.032 1.00 97.44 88 LYS A N 1
ATOM 640 C CA . LYS A 1 88 ? 5.314 -18.379 -7.568 1.00 97.44 88 LYS A CA 1
ATOM 641 C C . LYS A 1 88 ? 3.805 -18.112 -7.529 1.00 97.44 88 LYS A C 1
ATOM 643 O O . LYS A 1 88 ? 3.126 -18.454 -8.490 1.00 97.44 88 LYS A O 1
ATOM 648 N N . GLY A 1 89 ? 3.282 -17.495 -6.470 1.00 96.50 89 GLY A N 1
ATOM 649 C CA . GLY A 1 89 ? 1.868 -17.105 -6.409 1.00 96.50 89 GLY A CA 1
ATOM 650 C C . GLY A 1 89 ? 1.501 -16.012 -7.419 1.00 96.50 89 GLY A C 1
ATOM 651 O O . GLY A 1 89 ? 0.407 -16.016 -7.967 1.00 96.50 89 GLY A O 1
ATOM 652 N N . LEU A 1 90 ? 2.428 -15.100 -7.726 1.00 96.12 90 LEU A N 1
ATOM 653 C CA . LEU A 1 90 ? 2.169 -13.990 -8.651 1.00 96.12 90 LEU A CA 1
ATOM 654 C C . LEU A 1 90 ? 2.331 -14.357 -10.129 1.00 96.12 90 LEU A C 1
ATOM 656 O O . LEU A 1 90 ? 1.553 -13.896 -10.964 1.00 96.12 90 LEU A O 1
ATOM 660 N N . PHE A 1 91 ? 3.330 -15.178 -10.461 1.00 96.38 91 PHE A N 1
ATOM 661 C CA . PHE A 1 91 ? 3.706 -15.478 -11.849 1.00 96.38 91 PHE A CA 1
ATOM 662 C C . PHE A 1 91 ? 3.586 -16.968 -12.219 1.00 96.38 91 PHE A C 1
ATOM 664 O O . PHE A 1 91 ? 3.913 -17.363 -13.341 1.00 96.38 91 PHE A O 1
ATOM 671 N N . GLY A 1 92 ? 3.111 -17.816 -11.303 1.00 94.44 92 GLY A N 1
ATOM 672 C CA . GLY A 1 92 ? 2.949 -19.251 -11.521 1.00 94.44 92 GLY A CA 1
ATOM 673 C C . GLY A 1 92 ? 4.285 -19.963 -11.746 1.00 94.44 92 GLY A C 1
ATOM 674 O O . GLY A 1 92 ? 5.154 -19.989 -10.879 1.00 94.44 92 GLY A O 1
ATOM 675 N N . GLU A 1 93 ? 4.439 -20.572 -12.923 1.00 93.69 93 GLU A N 1
ATOM 676 C CA . GLU A 1 93 ? 5.660 -21.284 -13.339 1.00 93.69 93 GLU A CA 1
ATOM 677 C C . GLU A 1 93 ? 6.515 -20.461 -14.331 1.00 93.69 93 GLU A C 1
ATOM 679 O O . GLU A 1 93 ? 7.316 -21.033 -15.071 1.00 93.69 93 GLU A O 1
ATOM 684 N N . ALA A 1 94 ? 6.330 -19.135 -14.403 1.00 95.19 94 ALA A N 1
ATOM 685 C CA . ALA A 1 94 ? 7.165 -18.268 -15.236 1.00 95.19 94 ALA A CA 1
ATOM 686 C C . ALA A 1 94 ? 8.639 -18.301 -14.789 1.00 95.19 94 ALA A C 1
ATOM 688 O O . ALA A 1 94 ? 8.945 -18.398 -13.599 1.00 95.19 94 ALA A O 1
ATOM 689 N N . GLU A 1 95 ? 9.574 -18.192 -15.738 1.00 95.44 95 GLU A N 1
ATOM 690 C CA . GLU A 1 95 ? 10.996 -18.091 -15.404 1.00 95.44 95 GLU A CA 1
ATOM 691 C C . GLU A 1 95 ? 11.324 -16.686 -14.876 1.00 95.44 95 GLU A C 1
ATOM 693 O O . GLU A 1 95 ? 10.961 -15.675 -15.480 1.00 95.44 95 GLU A O 1
ATOM 698 N N . LEU A 1 96 ? 12.033 -16.628 -13.745 1.00 97.25 96 LEU A N 1
ATOM 699 C CA . LEU A 1 96 ? 12.554 -15.390 -13.168 1.00 97.25 96 LEU A CA 1
ATOM 700 C C . LEU A 1 96 ? 14.072 -15.331 -13.344 1.00 97.25 96 LEU A C 1
ATOM 702 O O . LEU A 1 96 ? 14.800 -16.247 -12.941 1.00 97.25 96 LEU A O 1
ATOM 706 N N . TYR A 1 97 ? 14.548 -14.224 -13.904 1.00 96.00 97 TYR A N 1
ATOM 707 C CA . TYR A 1 97 ? 15.965 -13.931 -14.101 1.00 96.00 97 TYR A CA 1
ATOM 708 C C . TYR A 1 97 ? 16.428 -12.871 -13.102 1.00 96.00 97 TYR A C 1
ATOM 710 O O . TYR A 1 97 ? 15.647 -12.011 -12.714 1.00 96.00 97 TYR A O 1
ATOM 718 N N . GLU A 1 98 ? 17.688 -12.917 -12.683 1.00 93.56 98 GLU A N 1
ATOM 719 C CA . GLU A 1 98 ? 18.279 -11.915 -11.791 1.00 93.56 98 GLU A CA 1
ATOM 720 C C . GLU A 1 98 ? 18.186 -10.518 -12.430 1.00 93.56 98 GLU A C 1
ATOM 722 O O . GLU A 1 98 ? 18.493 -10.351 -13.619 1.00 93.56 98 GLU A O 1
ATOM 727 N N . TYR A 1 99 ? 17.762 -9.508 -11.663 1.00 90.62 99 TYR A N 1
ATOM 728 C CA . TYR A 1 99 ? 17.768 -8.131 -12.154 1.00 90.62 99 TYR A CA 1
ATOM 729 C C . TYR A 1 99 ? 19.201 -7.689 -12.466 1.00 90.62 99 TYR A C 1
ATOM 731 O O . TYR A 1 99 ? 20.161 -8.037 -11.778 1.00 90.62 99 TYR A O 1
ATOM 739 N N . SER A 1 100 ? 19.346 -6.925 -13.544 1.00 82.00 100 SER A N 1
ATOM 740 C CA . SER A 1 100 ? 20.623 -6.356 -13.948 1.00 82.00 100 SER A CA 1
ATOM 741 C C . SER A 1 100 ? 20.400 -5.199 -14.910 1.00 82.00 100 SER A C 1
ATOM 743 O O . SER A 1 100 ? 19.592 -5.309 -15.842 1.00 82.00 100 SER A O 1
ATOM 745 N N . GLU A 1 101 ? 21.168 -4.146 -14.656 1.00 78.38 101 GLU A N 1
ATOM 746 C CA . GLU A 1 101 ? 21.336 -2.918 -15.437 1.00 78.38 101 GLU A CA 1
ATOM 747 C C . GLU A 1 101 ? 22.464 -3.023 -16.485 1.00 78.38 101 GLU A C 1
ATOM 749 O O . GLU A 1 101 ? 22.745 -2.062 -17.200 1.00 78.38 101 GLU A O 1
ATOM 754 N N . GLU A 1 102 ? 23.121 -4.187 -16.603 1.00 77.31 102 GLU A N 1
ATOM 755 C CA . GLU A 1 102 ? 24.116 -4.432 -17.652 1.00 77.31 102 GLU A CA 1
ATOM 756 C C . GLU A 1 102 ? 23.432 -4.408 -19.028 1.00 77.31 102 GLU A C 1
ATOM 758 O O . GLU A 1 102 ? 22.585 -5.253 -19.327 1.00 77.31 102 GLU A O 1
ATOM 763 N N . LEU A 1 103 ? 23.819 -3.447 -19.868 1.00 79.81 103 LEU A N 1
ATOM 764 C CA . LEU A 1 103 ? 23.323 -3.310 -21.234 1.00 79.81 103 LEU A CA 1
ATOM 765 C C . LEU A 1 103 ? 24.275 -3.991 -22.220 1.00 79.81 103 LEU A C 1
ATOM 767 O O . LEU A 1 103 ? 25.501 -3.890 -22.111 1.00 79.81 103 LEU A O 1
ATOM 771 N N . SER A 1 104 ? 23.713 -4.645 -23.234 1.00 84.25 104 SER A N 1
ATOM 772 C CA . SER A 1 104 ? 24.487 -5.096 -24.386 1.00 84.25 104 SER A CA 1
ATOM 773 C C . SER A 1 104 ? 25.004 -3.910 -25.189 1.00 84.25 104 SER A C 1
ATOM 775 O O . SER A 1 104 ? 24.457 -2.807 -25.186 1.00 84.25 104 SER A O 1
ATOM 777 N N . LYS A 1 105 ? 26.051 -4.153 -25.966 1.00 88.00 105 LYS A N 1
ATOM 778 C CA . LYS A 1 105 ? 26.648 -3.161 -26.855 1.00 88.00 105 LYS A CA 1
ATOM 779 C C . LYS A 1 105 ? 25.655 -2.584 -27.873 1.00 88.00 105 LYS A C 1
ATOM 781 O O . LYS A 1 105 ? 25.760 -1.409 -28.213 1.00 88.00 105 LYS A O 1
ATOM 786 N N . ALA A 1 106 ? 24.675 -3.375 -28.318 1.00 88.62 106 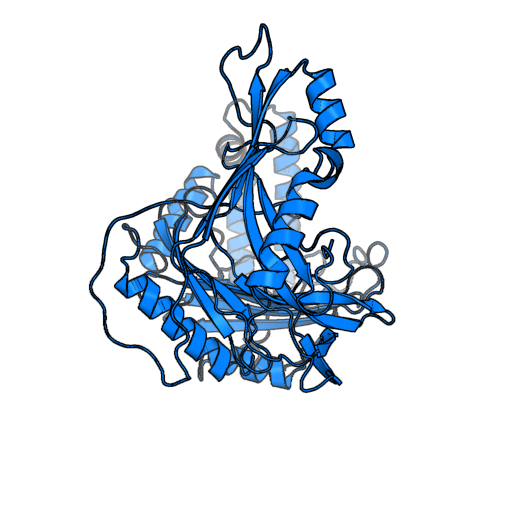ALA A N 1
ATOM 787 C CA . ALA A 1 106 ? 23.589 -2.902 -29.175 1.00 88.62 106 ALA A CA 1
ATOM 788 C C . ALA A 1 106 ? 22.632 -1.955 -28.428 1.00 88.62 106 ALA A C 1
ATOM 790 O O . ALA A 1 106 ? 22.321 -0.881 -28.935 1.00 88.62 106 ALA A O 1
ATOM 791 N N . GLU A 1 107 ? 22.229 -2.300 -27.201 1.00 84.62 107 GLU A N 1
ATOM 792 C CA . GLU A 1 107 ? 21.398 -1.426 -26.358 1.00 84.62 107 GLU A CA 1
ATOM 793 C C . GLU A 1 107 ? 22.135 -0.116 -26.019 1.00 84.62 107 GLU A C 1
ATOM 795 O O . GLU A 1 107 ? 21.548 0.958 -26.109 1.00 84.62 107 GLU A O 1
ATOM 800 N N . ILE A 1 108 ? 23.444 -0.163 -25.742 1.00 84.62 108 ILE A N 1
ATOM 801 C CA . ILE A 1 108 ? 24.259 1.044 -25.519 1.00 84.62 108 ILE A CA 1
ATOM 802 C C . ILE A 1 108 ? 24.404 1.883 -26.799 1.00 84.62 108 ILE A C 1
ATOM 804 O O . ILE A 1 108 ? 24.403 3.109 -26.715 1.00 84.62 108 ILE A O 1
ATOM 808 N N . ALA A 1 109 ? 24.492 1.273 -27.987 1.00 88.69 109 ALA A N 1
ATOM 809 C CA . ALA A 1 109 ? 24.485 2.022 -29.249 1.00 88.69 109 ALA A CA 1
ATOM 810 C C . ALA A 1 109 ? 23.171 2.792 -29.450 1.00 88.69 109 ALA A C 1
ATOM 812 O O . ALA A 1 109 ? 23.200 3.957 -29.849 1.00 88.69 109 ALA A O 1
ATOM 813 N N . ASP A 1 110 ? 22.037 2.170 -29.120 1.00 86.06 110 ASP A N 1
ATOM 814 C CA . ASP A 1 110 ? 20.729 2.826 -29.152 1.00 86.06 110 ASP A CA 1
ATOM 815 C C . ASP A 1 110 ? 20.653 3.979 -28.131 1.00 86.06 110 ASP A C 1
ATOM 817 O O . ASP A 1 110 ? 20.137 5.048 -28.461 1.00 86.06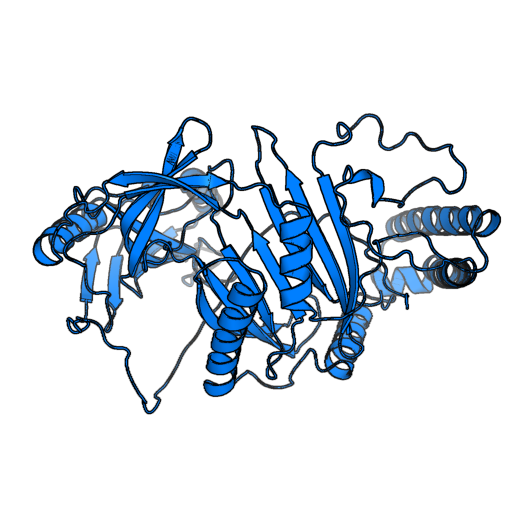 110 ASP A O 1
ATOM 821 N N . MET A 1 111 ? 21.237 3.817 -26.935 1.00 83.69 111 MET A N 1
ATOM 822 C CA . MET A 1 111 ? 21.350 4.903 -25.948 1.00 83.69 111 MET A CA 1
ATOM 823 C C . MET A 1 111 ? 22.219 6.061 -26.438 1.00 83.69 111 MET A C 1
ATOM 825 O O . MET A 1 111 ? 21.836 7.220 -26.284 1.00 83.69 111 MET A O 1
ATOM 829 N N . ILE A 1 112 ? 23.360 5.773 -27.069 1.00 88.50 112 ILE A N 1
ATOM 830 C CA . ILE A 1 112 ? 24.218 6.794 -27.685 1.00 88.50 112 ILE A CA 1
ATOM 831 C C . ILE A 1 112 ? 23.428 7.565 -28.747 1.00 88.50 112 ILE A C 1
ATOM 833 O O . ILE A 1 112 ? 23.418 8.792 -28.710 1.00 88.50 112 ILE A O 1
ATOM 837 N N . ALA A 1 113 ? 22.714 6.875 -29.642 1.00 86.69 113 ALA A N 1
ATOM 838 C CA . ALA A 1 113 ? 21.916 7.517 -30.687 1.00 86.69 113 ALA A CA 1
ATOM 839 C C . ALA A 1 113 ? 20.783 8.394 -30.116 1.00 86.69 113 ALA A C 1
ATOM 841 O O . ALA A 1 113 ? 20.564 9.510 -30.595 1.00 86.69 113 ALA A O 1
ATOM 842 N N . ALA A 1 114 ? 20.097 7.931 -29.065 1.00 82.56 114 ALA A N 1
ATOM 843 C CA . ALA A 1 114 ? 19.063 8.704 -28.378 1.00 82.56 114 ALA A CA 1
ATOM 844 C C . ALA A 1 114 ? 19.638 9.974 -27.723 1.00 82.56 114 ALA A C 1
ATOM 846 O O . ALA A 1 114 ? 19.113 11.071 -27.925 1.00 82.56 114 ALA A O 1
ATOM 847 N N . TYR A 1 115 ? 20.754 9.858 -26.995 1.00 83.56 115 TYR A N 1
ATOM 848 C CA . TYR A 1 115 ? 21.388 11.007 -26.346 1.00 83.56 115 TYR A CA 1
ATOM 849 C C . TYR A 1 115 ? 22.075 11.966 -27.333 1.00 83.56 115 TYR A C 1
ATOM 851 O O . TYR A 1 115 ? 22.081 13.170 -27.087 1.00 83.56 115 TYR A O 1
ATOM 859 N N . GLU A 1 116 ? 22.585 11.488 -28.474 1.00 89.44 116 GLU A N 1
ATOM 860 C CA . GLU A 1 116 ? 23.099 12.342 -29.559 1.00 89.44 116 GLU A CA 1
ATOM 861 C C . GLU A 1 116 ? 22.015 13.249 -30.156 1.00 89.44 116 GLU A C 1
ATOM 863 O O . GLU A 1 116 ? 22.302 14.399 -30.497 1.00 89.44 116 GLU A O 1
ATOM 868 N N . TYR A 1 117 ? 20.764 12.783 -30.218 1.00 83.31 117 TYR A N 1
ATOM 869 C CA . TYR A 1 117 ? 19.619 13.637 -30.533 1.00 83.31 117 TYR A CA 1
ATOM 870 C C . TYR A 1 117 ? 19.226 14.536 -29.347 1.00 83.31 117 TYR A C 1
ATOM 872 O O . TYR A 1 117 ? 18.997 15.733 -29.528 1.00 83.31 117 TYR A O 1
ATOM 880 N N . ALA A 1 118 ? 19.207 14.003 -28.122 1.00 82.06 118 ALA A N 1
ATOM 881 C CA . ALA A 1 118 ? 18.751 14.733 -26.937 1.00 82.06 118 ALA A CA 1
ATOM 882 C C . ALA A 1 118 ? 19.637 15.935 -26.541 1.00 82.06 118 ALA A C 1
ATOM 884 O O . ALA A 1 118 ? 19.159 16.837 -25.854 1.00 82.06 118 ALA A O 1
ATOM 885 N N . VAL A 1 119 ? 20.910 15.984 -26.959 1.00 87.00 119 VAL A N 1
ATOM 886 C CA . VAL A 1 119 ? 21.814 17.140 -26.740 1.00 87.00 119 VAL A CA 1
ATOM 887 C C . VAL A 1 119 ? 21.634 18.275 -27.762 1.00 87.00 119 VAL A C 1
ATOM 889 O O . VAL A 1 119 ? 22.364 19.270 -27.713 1.00 87.00 119 VAL A O 1
ATOM 892 N N . THR A 1 120 ? 20.708 18.140 -28.717 1.00 87.19 120 THR A N 1
ATOM 893 C CA . THR A 1 120 ? 20.395 19.196 -29.694 1.00 87.19 120 THR A CA 1
ATOM 894 C C . THR A 1 120 ? 19.614 20.345 -29.057 1.00 87.19 120 THR A C 1
ATOM 896 O O . THR A 1 120 ? 18.863 20.162 -28.100 1.00 87.19 120 THR A O 1
ATOM 899 N N . ASP A 1 121 ? 19.779 21.551 -29.604 1.00 84.75 121 ASP A N 1
ATOM 900 C CA . ASP A 1 121 ? 19.038 22.732 -29.137 1.00 84.75 121 ASP A CA 1
ATOM 901 C C . ASP A 1 121 ? 17.535 22.557 -29.407 1.00 84.75 121 ASP A C 1
ATOM 903 O O . ASP A 1 121 ? 16.695 22.982 -28.619 1.00 84.75 121 ASP A O 1
ATOM 907 N N . GLU A 1 122 ? 17.216 21.890 -30.516 1.00 85.38 122 GLU A N 1
ATOM 908 C CA . GLU A 1 122 ? 15.885 21.521 -30.971 1.00 85.38 122 GLU A CA 1
ATOM 909 C C . GLU A 1 122 ? 15.175 20.594 -29.971 1.00 85.38 122 GLU A C 1
ATOM 911 O O . GLU A 1 122 ? 14.065 20.912 -29.546 1.00 85.38 122 GLU A O 1
ATOM 916 N N . SER A 1 123 ? 15.818 19.500 -29.536 1.00 82.12 123 SER A N 1
ATOM 917 C CA . SER A 1 123 ? 15.248 18.596 -28.524 1.00 82.12 123 SER A CA 1
ATOM 918 C C . SER A 1 123 ? 15.078 19.290 -27.172 1.00 82.12 123 SER A C 1
ATOM 920 O O . SER A 1 123 ? 14.010 19.201 -26.573 1.00 82.12 123 SER A O 1
ATOM 922 N N . ILE A 1 124 ? 16.084 20.032 -26.701 1.00 82.62 124 ILE A N 1
ATOM 923 C CA . ILE A 1 124 ? 16.022 20.681 -25.382 1.00 82.62 124 ILE A CA 1
ATOM 924 C C . ILE A 1 124 ? 14.930 21.768 -25.348 1.00 82.62 124 ILE A C 1
ATOM 926 O O . ILE A 1 124 ? 14.230 21.904 -24.345 1.00 82.62 124 ILE A O 1
ATOM 930 N N . LYS A 1 125 ? 14.728 22.511 -26.447 1.00 82.75 125 LYS A N 1
ATOM 931 C CA . LYS A 1 125 ? 13.634 23.493 -26.580 1.00 82.75 125 LYS A CA 1
ATOM 932 C C . LYS A 1 125 ? 12.256 22.847 -26.726 1.00 82.75 125 LYS A C 1
ATOM 934 O O . LYS A 1 125 ? 11.277 23.454 -26.303 1.00 82.75 125 LYS A O 1
ATOM 939 N N . ALA A 1 126 ? 12.161 21.642 -27.286 1.00 79.31 126 ALA A N 1
ATOM 940 C CA . ALA A 1 126 ? 10.916 20.877 -27.263 1.00 79.31 126 ALA A CA 1
ATOM 941 C C . ALA A 1 126 ? 10.559 20.453 -25.825 1.00 79.31 126 ALA A C 1
ATOM 943 O O . ALA A 1 126 ? 9.432 20.662 -25.387 1.00 79.31 126 ALA A O 1
ATOM 944 N N . ASP A 1 127 ? 11.536 19.945 -25.066 1.00 72.06 127 ASP A N 1
ATOM 945 C CA . ASP A 1 127 ? 11.327 19.425 -23.706 1.00 72.06 127 ASP A CA 1
ATOM 946 C C . ASP A 1 127 ? 11.062 20.510 -22.648 1.00 72.06 127 ASP A C 1
ATOM 948 O O . ASP A 1 127 ? 10.317 20.278 -21.695 1.00 72.06 127 ASP A O 1
ATOM 952 N N . HIS A 1 128 ? 11.695 21.680 -22.783 1.00 76.00 128 HIS A N 1
ATOM 953 C CA . HIS A 1 128 ? 11.688 22.743 -21.766 1.00 76.00 128 HIS A CA 1
ATOM 954 C C . HIS A 1 128 ? 11.023 24.052 -22.227 1.00 76.00 128 HIS A C 1
ATOM 956 O O . HIS A 1 128 ? 11.027 25.038 -21.488 1.00 76.00 128 HIS A O 1
ATOM 962 N N . GLY A 1 129 ? 10.434 24.061 -23.425 1.00 76.38 129 GLY A N 1
ATOM 963 C CA . GLY A 1 129 ? 9.771 25.215 -24.029 1.00 76.38 129 GLY A CA 1
ATOM 964 C C . GLY A 1 129 ? 10.691 26.050 -24.927 1.00 76.38 129 GLY A C 1
ATOM 965 O O . GLY A 1 129 ? 11.872 26.256 -24.645 1.00 76.38 129 GLY A O 1
ATOM 966 N N . ALA A 1 130 ? 10.128 26.579 -26.018 1.00 82.44 130 ALA A N 1
ATOM 967 C CA . ALA A 1 130 ? 10.872 27.347 -27.021 1.00 82.44 130 ALA A CA 1
ATOM 968 C C . ALA A 1 130 ? 11.516 28.635 -26.467 1.00 82.44 130 ALA A C 1
ATOM 970 O O . ALA A 1 130 ? 12.556 29.063 -26.969 1.00 82.44 130 ALA A O 1
ATOM 971 N N . ASP A 1 131 ? 10.917 29.211 -25.420 1.00 86.50 131 ASP A N 1
ATOM 972 C CA . ASP A 1 131 ? 11.377 30.421 -24.727 1.00 86.50 131 ASP A CA 1
ATOM 973 C C . ASP A 1 131 ? 12.312 30.124 -23.532 1.00 86.50 131 ASP A C 1
ATOM 975 O O . ASP A 1 131 ? 12.623 31.024 -22.746 1.00 86.50 131 ASP A O 1
ATOM 979 N N . ALA A 1 132 ? 12.764 28.872 -23.362 1.00 82.75 132 ALA A N 1
ATOM 980 C CA . ALA A 1 132 ? 13.677 28.496 -22.284 1.00 82.75 132 ALA A CA 1
ATOM 981 C C . ALA A 1 132 ? 14.965 29.353 -22.310 1.00 82.75 132 ALA A C 1
ATOM 983 O O . ALA A 1 132 ? 15.576 29.517 -23.372 1.00 82.75 132 ALA A O 1
ATOM 984 N N . PRO A 1 133 ? 15.429 29.890 -21.162 1.00 88.94 133 PRO A N 1
ATOM 985 C CA . PRO A 1 133 ? 16.653 30.682 -21.116 1.00 88.94 133 PRO A CA 1
ATOM 986 C C . PRO A 1 133 ? 17.862 29.897 -21.630 1.00 88.94 133 PRO A C 1
ATOM 988 O O . PRO A 1 133 ? 18.057 28.739 -21.265 1.00 88.94 133 PRO A O 1
ATOM 991 N N . GLN A 1 134 ? 18.733 30.547 -22.404 1.00 89.12 134 GLN A N 1
ATOM 992 C CA . GLN A 1 134 ? 19.915 29.901 -22.990 1.00 89.12 134 GLN A CA 1
ATOM 993 C C . GLN A 1 134 ? 20.808 29.213 -21.938 1.00 89.12 134 GLN A C 1
ATOM 995 O O . GLN A 1 134 ? 21.296 28.114 -22.175 1.00 89.12 134 GLN A O 1
ATOM 1000 N N . SER A 1 135 ? 20.940 29.791 -20.739 1.00 89.19 135 SER A N 1
ATOM 1001 C CA . SER A 1 135 ? 21.685 29.187 -19.625 1.00 89.19 135 SER A CA 1
ATOM 1002 C C . SER A 1 135 ? 21.028 27.929 -19.040 1.00 89.19 135 SER A C 1
ATOM 1004 O O . SER A 1 135 ? 21.721 27.078 -18.489 1.00 89.19 135 SER A O 1
ATOM 1006 N N . TRP A 1 136 ? 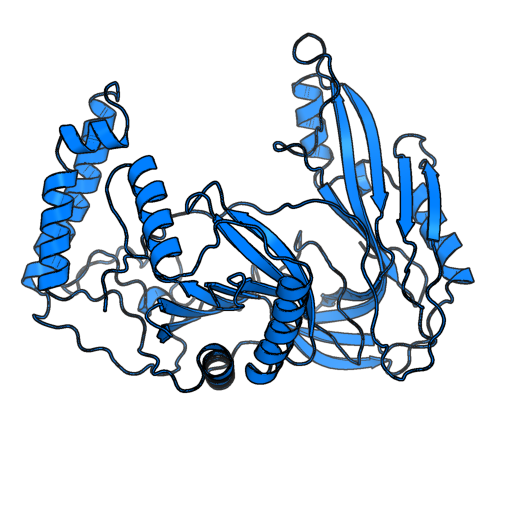19.701 27.790 -19.143 1.00 84.00 136 TRP A N 1
ATOM 1007 C CA . TRP A 1 136 ? 19.001 26.549 -18.793 1.00 84.00 136 TRP A CA 1
ATOM 1008 C C . TRP A 1 136 ? 19.245 25.479 -19.859 1.00 84.00 136 TRP A C 1
ATOM 1010 O O . TRP A 1 136 ? 19.577 24.346 -19.526 1.00 84.00 136 TRP A O 1
ATOM 1020 N N . ILE A 1 137 ? 19.156 25.860 -21.137 1.00 87.50 137 ILE A N 1
ATOM 1021 C CA . ILE A 1 137 ? 19.426 24.973 -22.276 1.00 87.50 137 ILE A CA 1
ATOM 1022 C C . ILE A 1 137 ? 20.861 24.432 -22.213 1.00 87.50 137 ILE A C 1
ATOM 1024 O O . ILE A 1 137 ? 21.070 23.236 -22.389 1.00 87.50 137 ILE A O 1
ATOM 1028 N N . GLU A 1 138 ? 21.839 25.287 -21.905 1.00 89.38 138 GLU A N 1
ATOM 1029 C CA . GLU A 1 138 ? 23.240 24.901 -21.694 1.00 89.38 138 GLU A CA 1
ATOM 1030 C C . GLU A 1 138 ? 23.401 23.948 -20.499 1.00 89.38 138 GLU A C 1
ATOM 1032 O O . GLU A 1 138 ? 24.020 22.900 -20.648 1.00 89.38 138 GLU A O 1
ATOM 1037 N N . SER A 1 139 ? 22.757 24.223 -19.358 1.00 84.19 139 SER A N 1
ATOM 1038 C CA . SER A 1 139 ? 22.775 23.329 -18.186 1.00 84.19 139 SER A CA 1
ATOM 1039 C C . SER A 1 139 ? 22.190 21.936 -18.484 1.00 84.19 139 SER A C 1
ATOM 1041 O O . SER A 1 139 ? 22.771 20.913 -18.116 1.00 84.19 139 SER A O 1
ATOM 1043 N N . VAL A 1 140 ? 21.061 21.870 -19.202 1.00 83.44 140 VAL A N 1
ATOM 1044 C CA . VAL A 1 140 ? 20.446 20.599 -19.628 1.00 83.44 140 VAL A CA 1
ATOM 1045 C C . VAL A 1 140 ? 21.332 19.875 -20.645 1.00 83.44 140 VAL A C 1
ATOM 1047 O O . VAL A 1 140 ? 21.503 18.658 -20.557 1.00 83.44 140 VAL A O 1
ATOM 1050 N N . ARG A 1 141 ? 21.927 20.609 -21.592 1.00 90.19 141 ARG A N 1
ATOM 1051 C CA . ARG A 1 141 ? 22.867 20.071 -22.582 1.00 90.19 141 ARG A CA 1
ATOM 1052 C C . ARG A 1 141 ? 24.086 19.453 -21.903 1.00 90.19 141 ARG A C 1
ATOM 1054 O O . ARG A 1 141 ? 24.438 18.333 -22.256 1.00 90.19 141 ARG A O 1
ATOM 1061 N N . ASP A 1 142 ? 24.693 20.132 -20.935 1.00 85.06 142 ASP A N 1
ATOM 1062 C CA . ASP A 1 142 ? 25.871 19.641 -20.212 1.00 85.06 142 ASP A CA 1
ATOM 1063 C C . ASP A 1 142 ? 25.554 18.363 -19.419 1.00 85.06 142 ASP A C 1
ATOM 1065 O O . ASP A 1 142 ? 26.309 17.390 -19.489 1.00 85.06 142 ASP A O 1
ATOM 1069 N N . ALA A 1 143 ? 24.393 18.302 -18.755 1.00 77.31 143 ALA A N 1
ATOM 1070 C CA . ALA A 1 143 ? 23.925 17.086 -18.085 1.00 77.31 143 ALA A CA 1
ATOM 1071 C C . ALA A 1 143 ? 23.710 15.918 -19.072 1.00 77.31 143 ALA A C 1
ATOM 1073 O O . ALA A 1 143 ? 24.176 14.802 -18.834 1.00 77.31 143 ALA A O 1
ATOM 1074 N N . ARG A 1 144 ? 23.061 16.169 -20.219 1.00 84.94 144 ARG A N 1
ATOM 1075 C CA . ARG A 1 144 ? 22.852 15.156 -21.273 1.00 84.94 144 ARG A CA 1
ATOM 1076 C C . ARG A 1 144 ? 24.166 14.727 -21.942 1.00 84.94 144 ARG A C 1
ATOM 1078 O O . ARG A 1 144 ? 24.315 13.553 -22.272 1.00 84.94 144 ARG A O 1
ATOM 1085 N N . LEU A 1 145 ? 25.134 15.634 -22.100 1.00 86.12 145 LEU A N 1
ATOM 1086 C CA . LEU A 1 145 ? 26.474 15.334 -22.620 1.00 86.12 145 LEU A CA 1
ATOM 1087 C C . LEU A 1 145 ? 27.282 14.451 -21.662 1.00 86.12 145 LEU A C 1
ATOM 1089 O O . LEU A 1 145 ? 27.968 13.545 -22.128 1.00 86.12 145 LEU A O 1
ATOM 1093 N N . ALA A 1 146 ? 27.176 14.663 -20.346 1.00 79.62 146 ALA A N 1
ATOM 1094 C CA . ALA A 1 146 ? 27.816 13.795 -19.357 1.00 79.62 146 ALA A CA 1
ATOM 1095 C C . ALA A 1 146 ? 27.284 12.351 -19.435 1.00 79.62 146 ALA A C 1
ATOM 1097 O O . ALA A 1 146 ? 28.067 11.401 -19.411 1.00 79.62 146 ALA A O 1
ATOM 1098 N N . ILE A 1 147 ? 25.968 12.181 -19.614 1.00 81.06 147 ILE A N 1
ATOM 1099 C CA . ILE A 1 147 ? 25.338 10.863 -19.791 1.00 81.06 147 ILE A CA 1
ATOM 1100 C C . ILE A 1 147 ? 25.730 10.228 -21.140 1.00 81.06 147 ILE A C 1
ATOM 1102 O O . ILE A 1 147 ? 26.053 9.041 -21.202 1.00 81.06 147 ILE A O 1
ATOM 1106 N N . LEU A 1 148 ? 25.775 11.014 -22.222 1.00 85.00 148 LEU A N 1
ATOM 1107 C CA . LEU A 1 148 ? 26.244 10.547 -23.531 1.00 85.00 148 LEU A CA 1
ATOM 1108 C C . LEU A 1 148 ? 27.695 10.044 -23.476 1.00 85.00 148 LEU A C 1
ATOM 1110 O O . LEU A 1 148 ? 28.020 9.002 -24.047 1.00 85.00 148 LEU A O 1
ATOM 1114 N N . GLU A 1 149 ? 28.570 10.770 -22.782 1.00 86.62 149 GLU A N 1
ATOM 1115 C CA . GLU A 1 149 ? 29.970 10.388 -22.615 1.00 86.62 149 GLU A CA 1
ATOM 1116 C C . GLU A 1 149 ? 30.116 9.137 -21.733 1.00 86.62 149 GLU A C 1
ATOM 1118 O O . GLU A 1 149 ? 30.925 8.263 -22.051 1.00 86.62 149 GLU A O 1
ATOM 1123 N N . TYR A 1 150 ? 29.283 8.969 -20.700 1.00 82.19 150 TYR A N 1
ATOM 1124 C CA . TYR A 1 150 ? 29.189 7.708 -19.954 1.00 82.19 150 TYR A CA 1
ATOM 1125 C C . TYR A 1 150 ? 28.864 6.525 -20.884 1.00 82.19 150 TYR A C 1
ATOM 1127 O O . TYR A 1 150 ? 29.618 5.549 -20.906 1.00 82.19 150 TYR A O 1
ATOM 1135 N N . TYR A 1 151 ? 27.824 6.620 -21.723 1.00 83.56 151 TYR A N 1
ATOM 1136 C CA . TYR A 1 151 ? 27.469 5.529 -22.641 1.00 83.56 151 TYR A CA 1
ATOM 1137 C C . TYR A 1 151 ? 28.549 5.254 -23.698 1.00 83.56 151 TYR A C 1
ATOM 1139 O O . TYR A 1 151 ? 28.824 4.094 -24.008 1.00 83.56 151 TYR A O 1
ATOM 1147 N N . ARG A 1 152 ? 29.231 6.286 -24.212 1.00 87.81 152 ARG A N 1
ATOM 1148 C CA . ARG A 1 152 ? 30.372 6.114 -25.132 1.00 87.81 152 ARG A CA 1
ATOM 1149 C C . ARG A 1 152 ? 31.538 5.359 -24.488 1.00 87.81 152 ARG A C 1
ATOM 1151 O O . ARG A 1 152 ? 32.131 4.499 -25.141 1.00 87.81 152 ARG A O 1
ATOM 1158 N N . ASN A 1 153 ? 31.836 5.625 -23.217 1.00 85.25 153 ASN A N 1
ATOM 1159 C CA . ASN A 1 153 ? 32.865 4.897 -22.469 1.00 85.25 153 ASN A CA 1
ATOM 1160 C C . ASN A 1 153 ? 32.418 3.471 -22.091 1.00 85.25 153 ASN A C 1
ATOM 1162 O O . ASN A 1 153 ? 33.220 2.534 -22.158 1.00 85.25 153 ASN A O 1
ATOM 1166 N N . ALA A 1 154 ? 31.133 3.271 -21.782 1.00 81.44 154 ALA A N 1
ATOM 1167 C CA . ALA A 1 154 ? 30.547 1.949 -21.558 1.00 81.44 154 ALA A CA 1
ATOM 1168 C C . ALA A 1 154 ? 30.640 1.057 -22.812 1.00 81.44 154 ALA A C 1
ATOM 1170 O O . ALA A 1 154 ? 31.097 -0.083 -22.730 1.00 81.44 154 ALA A O 1
ATOM 1171 N N . TYR A 1 155 ? 30.312 1.595 -23.994 1.00 86.06 155 TYR A N 1
ATOM 1172 C CA . TYR A 1 155 ? 30.323 0.877 -25.278 1.00 86.06 155 TYR A CA 1
ATOM 1173 C C . TYR A 1 155 ? 31.670 0.212 -25.618 1.00 86.06 155 TYR A C 1
ATOM 1175 O O . TYR A 1 155 ? 31.707 -0.833 -26.269 1.00 86.06 155 TYR A O 1
ATOM 1183 N N . ALA A 1 156 ? 32.788 0.794 -25.167 1.00 83.12 156 ALA A N 1
ATOM 1184 C CA . ALA A 1 156 ? 34.125 0.240 -25.380 1.00 83.12 156 ALA A CA 1
ATOM 1185 C C . ALA A 1 156 ? 34.379 -1.069 -24.605 1.00 83.12 156 ALA A C 1
ATOM 1187 O O . ALA A 1 156 ? 35.187 -1.888 -25.045 1.00 83.12 156 ALA A O 1
ATOM 1188 N N . ASN A 1 157 ? 33.687 -1.264 -23.477 1.00 78.69 157 ASN A N 1
ATOM 1189 C CA . ASN A 1 157 ? 33.853 -2.395 -22.557 1.00 78.69 157 ASN A CA 1
ATOM 1190 C C . ASN A 1 157 ? 32.627 -3.331 -22.527 1.00 78.69 157 ASN A C 1
ATOM 1192 O O . ASN A 1 157 ? 32.681 -4.406 -21.929 1.00 78.69 157 ASN A O 1
ATOM 1196 N N . ALA A 1 158 ? 31.531 -2.933 -23.175 1.00 82.12 158 ALA A N 1
ATOM 1197 C CA . ALA A 1 158 ? 30.282 -3.676 -23.240 1.00 82.12 158 ALA A CA 1
ATOM 1198 C C . ALA A 1 158 ? 30.422 -5.028 -23.951 1.00 82.12 158 ALA A C 1
ATOM 1200 O O . ALA A 1 158 ? 31.137 -5.173 -24.950 1.00 82.12 158 ALA A O 1
ATOM 1201 N N . ARG A 1 159 ? 29.673 -6.021 -23.463 1.00 81.75 159 ARG A N 1
ATOM 1202 C CA . ARG A 1 159 ? 29.531 -7.320 -24.128 1.00 81.75 159 ARG A CA 1
ATOM 1203 C C . ARG A 1 159 ? 28.635 -7.175 -25.357 1.00 81.75 159 ARG A C 1
ATOM 1205 O O . ARG A 1 159 ? 27.673 -6.413 -25.337 1.00 81.75 159 ARG A O 1
ATOM 1212 N N . GLU A 1 160 ? 28.925 -7.934 -26.414 1.00 86.56 160 GLU A N 1
ATOM 1213 C CA . GLU A 1 160 ? 28.072 -7.970 -27.616 1.00 86.56 160 GLU A CA 1
ATOM 1214 C C . GLU A 1 160 ? 26.635 -8.412 -27.271 1.00 86.56 160 GLU A C 1
ATOM 1216 O O . GLU A 1 160 ? 25.678 -7.848 -27.788 1.00 86.56 160 GLU A O 1
ATOM 1221 N N . GLU A 1 161 ? 26.489 -9.356 -26.333 1.00 82.94 161 GLU A N 1
ATOM 1222 C CA . GLU A 1 161 ? 25.212 -9.833 -25.792 1.00 82.94 161 GLU A CA 1
ATOM 1223 C C . GLU A 1 161 ? 25.295 -9.950 -24.260 1.00 82.94 161 GLU A C 1
ATOM 1225 O O . GLU A 1 161 ? 26.334 -10.339 -23.716 1.00 82.94 161 GLU A O 1
ATOM 1230 N N . VAL A 1 162 ? 24.188 -9.664 -23.567 1.00 79.88 162 VAL A N 1
ATOM 1231 C CA . VAL A 1 162 ? 24.025 -9.898 -22.123 1.00 79.88 162 VAL A CA 1
ATOM 1232 C C . VAL A 1 162 ? 23.077 -11.078 -21.938 1.00 79.88 162 VAL A C 1
ATOM 1234 O O . VAL A 1 162 ? 21.891 -10.994 -22.246 1.00 79.88 162 VAL A O 1
ATOM 1237 N N . THR A 1 163 ? 23.597 -12.209 -21.460 1.00 82.25 163 THR A N 1
ATOM 1238 C CA . THR A 1 163 ? 22.782 -13.407 -21.215 1.00 82.25 163 THR A CA 1
ATOM 1239 C C . THR A 1 163 ? 22.028 -13.278 -19.885 1.00 82.25 163 THR A C 1
ATOM 1241 O O . THR A 1 163 ? 22.685 -13.123 -18.850 1.00 82.25 163 THR A O 1
ATOM 1244 N N . PRO A 1 164 ? 20.685 -13.398 -19.860 1.00 86.75 164 PRO A N 1
ATOM 1245 C CA . PRO A 1 164 ? 19.928 -13.456 -18.614 1.00 86.75 164 PRO A CA 1
ATOM 1246 C C . PRO A 1 164 ? 20.419 -14.601 -17.721 1.00 86.75 164 PRO A C 1
ATOM 1248 O O . PRO A 1 164 ? 20.572 -15.740 -18.167 1.00 86.75 164 PRO A O 1
ATOM 1251 N N . ARG A 1 165 ? 20.670 -14.301 -16.446 1.00 90.75 165 ARG A N 1
ATOM 1252 C CA . ARG A 1 165 ? 21.008 -15.299 -15.423 1.00 90.75 165 ARG A CA 1
ATOM 1253 C C . ARG A 1 165 ? 19.731 -15.670 -14.682 1.00 90.75 165 ARG A C 1
ATOM 1255 O O . ARG A 1 165 ? 18.988 -14.772 -14.313 1.00 90.75 165 ARG A O 1
ATOM 1262 N N . ALA A 1 166 ? 19.461 -16.956 -14.463 1.00 95.75 166 ALA A N 1
ATOM 1263 C CA . ALA A 1 166 ? 18.343 -17.371 -13.611 1.00 95.75 166 ALA A CA 1
ATOM 1264 C C . ALA A 1 166 ? 18.490 -16.743 -12.214 1.00 95.75 166 ALA A C 1
ATOM 1266 O O . ALA A 1 166 ? 19.614 -16.662 -11.714 1.00 95.75 166 ALA A O 1
ATOM 1267 N N . CYS A 1 167 ? 17.385 -16.302 -11.605 1.00 96.19 167 CYS A N 1
ATOM 1268 C CA . CYS A 1 167 ? 17.436 -15.626 -10.310 1.00 96.19 167 CYS A CA 1
ATOM 1269 C C . CYS A 1 167 ? 18.111 -16.519 -9.255 1.00 96.19 167 CYS A C 1
ATOM 1271 O O . CYS A 1 167 ? 17.781 -17.702 -9.116 1.00 96.19 167 CYS A O 1
ATOM 1273 N N . GLU A 1 168 ? 19.066 -15.957 -8.513 1.00 94.44 168 GLU A N 1
ATOM 1274 C CA . GLU A 1 168 ? 19.834 -16.681 -7.496 1.00 94.44 168 GLU A CA 1
ATOM 1275 C C . GLU A 1 168 ? 19.057 -16.848 -6.180 1.00 94.44 168 GLU A C 1
ATOM 1277 O O . GLU A 1 168 ? 19.443 -17.672 -5.347 1.00 94.44 168 GLU A O 1
ATOM 1282 N N . TRP A 1 169 ? 17.947 -16.116 -6.012 1.00 95.88 169 TRP A N 1
ATOM 1283 C CA . TRP A 1 169 ? 17.106 -16.070 -4.807 1.00 95.88 169 TRP A CA 1
ATOM 1284 C C . TRP A 1 169 ? 17.890 -15.698 -3.547 1.00 95.88 169 TRP A C 1
ATOM 1286 O O . TRP A 1 169 ? 17.728 -16.300 -2.482 1.00 95.88 169 TRP A O 1
ATOM 1296 N N . LYS A 1 170 ? 18.773 -14.708 -3.667 1.00 93.62 170 LYS A N 1
ATOM 1297 C CA . LYS A 1 170 ? 19.614 -14.211 -2.576 1.00 93.62 170 LYS A CA 1
ATOM 1298 C C . LYS A 1 170 ? 19.328 -12.744 -2.330 1.00 93.62 170 LYS A C 1
ATOM 1300 O O . LYS A 1 170 ? 19.037 -12.003 -3.258 1.00 93.62 170 LYS A O 1
ATOM 1305 N N . PHE A 1 171 ? 19.469 -12.355 -1.072 1.00 90.75 171 PHE A N 1
ATOM 1306 C CA . PHE A 1 171 ? 19.544 -10.956 -0.702 1.00 90.75 171 PHE A CA 1
ATOM 1307 C C . PHE A 1 171 ? 20.979 -10.462 -0.854 1.00 90.75 171 PHE A C 1
ATOM 1309 O O . PHE A 1 171 ? 21.912 -11.080 -0.330 1.00 90.75 171 PHE A O 1
ATOM 1316 N N . TYR A 1 172 ? 21.137 -9.340 -1.541 1.00 88.88 172 TYR A N 1
ATOM 1317 C CA . TYR A 1 172 ? 22.386 -8.604 -1.679 1.00 88.88 172 TYR A CA 1
ATOM 1318 C C . TYR A 1 172 ? 22.210 -7.196 -1.099 1.00 88.88 172 TYR A C 1
ATOM 1320 O O . TYR A 1 172 ? 21.083 -6.711 -1.040 1.00 88.88 172 TYR A O 1
ATOM 1328 N N . PRO A 1 173 ? 23.285 -6.505 -0.684 1.00 85.06 173 PRO A N 1
ATOM 1329 C CA . PRO A 1 173 ? 23.230 -5.061 -0.450 1.00 85.06 173 PRO A CA 1
ATOM 1330 C C . PRO A 1 173 ? 22.614 -4.342 -1.662 1.00 85.06 173 PRO A C 1
ATOM 1332 O O . PRO A 1 173 ? 22.860 -4.766 -2.793 1.00 85.06 173 PRO A O 1
ATOM 1335 N N . MET A 1 174 ? 21.820 -3.288 -1.448 1.00 78.12 174 MET A N 1
ATOM 1336 C CA . MET A 1 174 ? 21.145 -2.537 -2.527 1.00 78.12 174 MET A CA 1
ATOM 1337 C C . MET A 1 174 ? 22.109 -2.127 -3.660 1.00 78.12 174 MET A C 1
ATOM 1339 O O . MET A 1 174 ? 21.764 -2.173 -4.842 1.00 78.12 174 MET A O 1
ATOM 1343 N N . GLU A 1 175 ? 23.354 -1.812 -3.301 1.00 75.19 175 GLU A N 1
ATOM 1344 C CA . GLU A 1 175 ? 24.440 -1.412 -4.198 1.00 75.19 175 GLU A CA 1
ATOM 1345 C C . GLU A 1 175 ? 24.875 -2.527 -5.176 1.00 75.19 175 GLU A C 1
ATOM 1347 O O . GLU A 1 175 ? 25.623 -2.272 -6.113 1.00 75.19 175 GLU A O 1
ATOM 1352 N N . HIS A 1 176 ? 24.413 -3.770 -4.993 1.00 79.88 176 HIS A N 1
ATOM 1353 C CA . HIS A 1 176 ? 24.632 -4.867 -5.941 1.00 79.88 176 HIS A CA 1
ATOM 1354 C C . HIS A 1 176 ? 23.842 -4.701 -7.245 1.00 79.88 176 HIS A C 1
ATOM 1356 O O . HIS A 1 176 ? 24.306 -5.135 -8.300 1.00 79.88 176 HIS A O 1
ATOM 1362 N N . TYR A 1 177 ? 22.647 -4.111 -7.162 1.00 77.62 177 TYR A N 1
ATOM 1363 C CA . TYR A 1 177 ? 21.743 -3.954 -8.301 1.00 77.62 177 TYR A CA 1
ATOM 1364 C C . TYR A 1 177 ? 21.850 -2.580 -8.963 1.00 77.62 177 TYR A C 1
ATOM 1366 O O . TYR A 1 177 ? 21.564 -2.484 -10.152 1.00 77.62 177 TYR A O 1
ATOM 1374 N N . ALA A 1 178 ? 22.296 -1.562 -8.220 1.00 66.81 178 ALA A N 1
ATOM 1375 C CA . ALA A 1 178 ? 22.580 -0.227 -8.735 1.00 66.81 178 ALA A CA 1
ATOM 1376 C C . ALA A 1 178 ? 23.914 -0.214 -9.510 1.00 66.81 178 ALA A C 1
ATOM 1378 O O . ALA A 1 178 ? 24.976 0.057 -8.951 1.00 66.81 178 ALA A O 1
ATOM 1379 N N . VAL A 1 179 ? 23.863 -0.497 -10.813 1.00 56.25 179 VAL A N 1
ATOM 1380 C CA . VAL A 1 179 ? 25.011 -0.464 -11.743 1.00 56.25 179 VAL A CA 1
ATOM 1381 C C . VAL A 1 179 ? 24.933 0.786 -12.641 1.00 56.25 179 VAL A C 1
ATOM 1383 O O . VAL A 1 179 ? 25.300 0.782 -13.821 1.00 56.25 179 VAL A O 1
ATOM 1386 N N . HIS A 1 180 ? 24.486 1.902 -12.064 1.00 50.66 180 HIS A N 1
ATOM 1387 C CA . HIS A 1 180 ? 24.364 3.214 -12.700 1.00 50.66 180 HIS A CA 1
ATOM 1388 C C . HIS A 1 180 ? 24.798 4.319 -11.713 1.00 50.66 180 HIS A C 1
ATOM 1390 O O . HIS A 1 180 ? 24.123 4.545 -10.717 1.00 50.66 180 HIS A O 1
ATOM 1396 N N . GLY A 1 181 ? 25.874 5.088 -11.912 1.00 42.09 181 GLY A N 1
ATOM 1397 C CA . GLY A 1 181 ? 27.115 4.845 -12.667 1.00 42.09 181 GLY A CA 1
ATOM 1398 C C . GLY A 1 181 ? 28.314 5.024 -11.705 1.00 42.09 181 GLY A C 1
ATOM 1399 O O . GLY A 1 181 ? 28.095 5.087 -10.503 1.00 42.09 181 GLY A O 1
ATOM 1400 N N . PHE A 1 182 ? 29.581 5.123 -12.119 1.00 44.22 182 PHE A N 1
ATOM 1401 C CA . PHE A 1 182 ? 30.126 5.534 -13.423 1.00 44.22 182 PHE A CA 1
ATOM 1402 C C . PHE A 1 182 ? 31.071 4.493 -14.068 1.00 44.22 182 PHE A C 1
ATOM 1404 O O . PHE A 1 182 ? 32.034 4.866 -14.737 1.00 44.22 182 PHE A O 1
ATOM 1411 N N . ASP A 1 183 ? 30.844 3.187 -13.875 1.00 47.72 183 ASP A N 1
ATOM 1412 C CA . ASP A 1 183 ? 31.981 2.261 -13.942 1.00 47.72 183 ASP A CA 1
ATOM 1413 C C . ASP A 1 183 ? 31.793 0.904 -14.640 1.00 47.72 183 ASP A C 1
ATOM 1415 O O . ASP A 1 183 ? 31.660 -0.147 -14.021 1.00 47.72 183 ASP A O 1
ATOM 1419 N N . TYR A 1 184 ? 31.958 0.909 -15.964 1.00 46.44 184 TYR A N 1
ATOM 1420 C CA . TYR A 1 184 ? 32.279 -0.304 -16.732 1.00 46.44 184 TYR A CA 1
ATOM 1421 C C . TYR A 1 184 ? 33.780 -0.703 -16.630 1.00 46.44 184 TYR A C 1
ATOM 1423 O O . TYR A 1 184 ? 34.214 -1.601 -17.354 1.00 46.44 184 TYR A O 1
ATOM 1431 N N . ALA A 1 185 ? 34.596 -0.041 -15.786 1.00 43.47 185 ALA A N 1
ATOM 1432 C CA . ALA A 1 185 ? 36.066 -0.120 -15.811 1.00 43.47 185 ALA A CA 1
ATOM 1433 C C . ALA A 1 185 ? 36.772 -0.498 -14.478 1.00 43.47 185 ALA A C 1
ATOM 1435 O O . ALA A 1 185 ? 37.981 -0.741 -14.497 1.00 43.47 185 ALA A O 1
ATOM 1436 N N . GLY A 1 186 ? 36.070 -0.590 -13.343 1.00 45.72 186 GLY A N 1
ATOM 1437 C CA . GLY A 1 186 ? 36.627 -0.880 -12.009 1.00 45.72 186 GLY A CA 1
ATOM 1438 C C . GLY A 1 186 ? 37.233 0.324 -11.256 1.00 45.72 186 GLY A C 1
ATOM 1439 O O . GLY A 1 186 ? 38.180 0.137 -10.491 1.00 45.72 186 GLY A O 1
ATOM 1440 N N . SER A 1 187 ? 36.767 1.549 -11.515 1.00 45.22 187 SER A N 1
ATOM 1441 C CA . SER A 1 187 ? 37.413 2.829 -11.200 1.00 45.22 187 SER A CA 1
ATOM 1442 C C . SER A 1 187 ? 36.613 3.900 -10.428 1.00 45.22 187 SER A C 1
ATOM 1444 O O . SER A 1 187 ? 37.249 4.863 -9.997 1.00 45.22 187 SER A O 1
ATOM 1446 N N . ASP A 1 188 ? 35.293 3.789 -10.218 1.00 44.94 188 ASP A N 1
ATOM 1447 C CA . ASP A 1 188 ? 34.499 4.880 -9.601 1.00 44.94 188 ASP A CA 1
ATOM 1448 C C . ASP A 1 188 ? 34.247 4.711 -8.082 1.00 44.94 188 ASP A C 1
ATOM 1450 O O . ASP A 1 188 ? 33.670 3.705 -7.665 1.00 44.94 188 ASP A O 1
ATOM 1454 N N . PRO A 1 189 ? 34.633 5.689 -7.235 1.00 42.62 189 PRO A N 1
ATOM 1455 C CA . PRO A 1 189 ? 34.366 5.676 -5.798 1.00 42.62 189 PRO A CA 1
ATOM 1456 C C . PRO A 1 189 ? 33.075 6.398 -5.354 1.00 42.62 189 PRO A C 1
ATOM 1458 O O . PRO A 1 189 ? 32.872 6.518 -4.149 1.00 42.62 189 PRO A O 1
ATOM 1461 N N . TYR A 1 190 ? 32.209 6.914 -6.242 1.00 40.03 190 TYR A N 1
ATOM 1462 C CA . TYR A 1 190 ? 31.133 7.853 -5.842 1.00 40.03 190 TYR A CA 1
ATOM 1463 C C . TYR A 1 190 ? 30.147 7.356 -4.761 1.00 40.03 190 TYR A C 1
ATOM 1465 O O . TYR A 1 190 ? 29.498 8.172 -4.104 1.00 40.03 190 TYR A O 1
ATOM 1473 N N . TYR A 1 191 ? 30.052 6.043 -4.537 1.00 42.97 191 TYR A N 1
ATOM 1474 C CA . TYR A 1 191 ? 29.178 5.434 -3.528 1.00 42.97 191 TYR A CA 1
ATOM 1475 C C . TYR A 1 191 ? 29.801 5.232 -2.130 1.00 42.97 191 TYR A C 1
ATOM 1477 O O . TYR A 1 191 ? 29.109 4.739 -1.242 1.00 42.97 191 TYR A O 1
ATOM 1485 N N . THR A 1 192 ? 31.071 5.582 -1.875 1.00 42.28 192 THR A N 1
ATOM 1486 C CA . THR A 1 192 ? 31.746 5.137 -0.631 1.00 42.28 192 THR A CA 1
ATOM 1487 C C . THR A 1 192 ? 31.411 5.916 0.646 1.00 42.28 192 THR A C 1
ATOM 1489 O O . THR A 1 192 ? 31.625 5.378 1.734 1.00 42.28 192 THR A O 1
ATOM 1492 N N . ASP A 1 193 ? 30.897 7.150 0.550 1.00 40.25 193 ASP A N 1
ATOM 1493 C CA . ASP A 1 193 ? 30.951 8.102 1.679 1.00 40.25 193 ASP A CA 1
ATOM 1494 C C . ASP A 1 193 ? 29.580 8.607 2.188 1.00 40.25 193 ASP A C 1
ATOM 1496 O O . ASP A 1 193 ? 29.499 9.099 3.314 1.00 40.25 193 ASP A O 1
ATOM 1500 N N . ALA A 1 194 ? 28.500 8.505 1.398 1.00 42.84 194 ALA A N 1
ATOM 1501 C CA . ALA A 1 194 ? 27.193 9.102 1.734 1.00 42.84 194 ALA A CA 1
ATOM 1502 C C . ALA A 1 194 ? 26.186 8.122 2.368 1.00 42.84 194 ALA A C 1
ATOM 1504 O O . ALA A 1 194 ? 25.423 8.511 3.253 1.00 42.84 194 ALA A O 1
ATOM 1505 N N . PHE A 1 195 ? 26.200 6.854 1.948 1.00 44.38 195 PHE A N 1
ATOM 1506 C CA . PHE A 1 195 ? 25.360 5.788 2.492 1.00 44.38 195 PHE A CA 1
ATOM 1507 C C . PHE A 1 195 ? 26.252 4.606 2.895 1.00 44.38 195 PHE A C 1
ATOM 1509 O O . PHE A 1 195 ? 26.977 4.083 2.050 1.00 44.38 195 PHE A O 1
ATOM 1516 N N . PRO A 1 196 ? 26.241 4.171 4.168 1.00 51.97 196 PRO A N 1
ATOM 1517 C CA . PRO A 1 196 ? 26.941 2.960 4.577 1.00 51.97 196 PRO A CA 1
ATOM 1518 C C . PRO A 1 196 ? 26.416 1.737 3.817 1.00 51.97 196 PRO A C 1
ATOM 1520 O O . PRO A 1 196 ? 25.246 1.378 3.956 1.00 51.97 196 PRO A O 1
ATOM 1523 N N . ALA A 1 197 ? 27.298 1.098 3.045 1.00 50.59 197 ALA A N 1
ATOM 1524 C CA . ALA A 1 197 ? 26.954 -0.060 2.226 1.00 50.59 197 ALA A CA 1
ATOM 1525 C C . ALA A 1 197 ? 26.264 -1.165 3.046 1.00 50.59 197 ALA A C 1
ATOM 1527 O O . ALA A 1 197 ? 26.736 -1.529 4.129 1.00 50.59 197 ALA A O 1
ATOM 1528 N N . GLY A 1 198 ? 25.163 -1.712 2.523 1.00 56.41 198 GLY A N 1
ATOM 1529 C CA . GLY A 1 198 ? 24.368 -2.731 3.220 1.00 56.41 198 GLY A CA 1
ATOM 1530 C C . GLY A 1 198 ? 23.422 -2.196 4.304 1.00 56.41 198 GLY A C 1
ATOM 1531 O O . GLY A 1 198 ? 23.015 -2.960 5.179 1.00 56.41 198 GLY A O 1
ATOM 1532 N N . MET A 1 199 ? 23.048 -0.910 4.256 1.00 67.62 199 MET A N 1
ATOM 1533 C CA . MET A 1 199 ? 21.962 -0.352 5.084 1.00 67.62 199 MET A CA 1
ATOM 1534 C C . MET A 1 199 ? 20.602 -1.026 4.844 1.00 67.62 199 MET A C 1
ATOM 1536 O O . MET A 1 199 ? 19.785 -1.101 5.761 1.00 67.62 199 MET A O 1
ATOM 1540 N N . SER A 1 200 ? 20.367 -1.511 3.628 1.00 80.25 200 SER A N 1
ATOM 1541 C CA . SER A 1 200 ? 19.247 -2.373 3.260 1.00 80.25 200 SER A CA 1
ATOM 1542 C C . SER A 1 200 ? 19.746 -3.479 2.331 1.00 80.25 200 SER A C 1
ATOM 1544 O O . SER A 1 200 ? 20.805 -3.359 1.703 1.00 80.25 200 SER A O 1
ATOM 1546 N N . VAL A 1 201 ? 18.993 -4.576 2.268 1.00 87.94 201 VAL A N 1
ATOM 1547 C CA . VAL A 1 201 ? 19.265 -5.680 1.349 1.00 87.94 201 VAL A CA 1
ATOM 1548 C C . VAL A 1 201 ? 18.066 -5.946 0.454 1.00 87.94 201 VAL A C 1
ATOM 1550 O O . VAL A 1 201 ? 16.922 -5.988 0.907 1.00 87.94 201 VAL A O 1
ATOM 1553 N N . ASP A 1 202 ? 18.362 -6.156 -0.819 1.00 92.38 202 ASP A N 1
ATOM 1554 C CA . ASP A 1 202 ? 17.415 -6.361 -1.899 1.00 92.38 202 ASP A CA 1
ATOM 1555 C C . ASP A 1 202 ? 17.531 -7.788 -2.447 1.00 92.38 202 ASP A C 1
ATOM 1557 O O . ASP A 1 202 ? 18.616 -8.369 -2.476 1.00 92.38 202 ASP A O 1
ATOM 1561 N N . LEU A 1 203 ? 16.421 -8.334 -2.932 1.00 94.94 203 LEU A N 1
ATOM 1562 C CA . LEU A 1 203 ? 16.373 -9.462 -3.860 1.00 94.94 203 LEU A CA 1
ATOM 1563 C C . LEU A 1 203 ? 15.541 -8.987 -5.049 1.00 94.94 203 LEU A C 1
ATOM 1565 O O . LEU A 1 203 ? 14.362 -8.669 -4.880 1.00 94.94 203 LEU A O 1
ATOM 1569 N N . ARG A 1 204 ? 16.152 -8.909 -6.235 1.00 95.38 204 ARG A N 1
ATOM 1570 C CA . ARG A 1 204 ? 15.500 -8.389 -7.443 1.00 95.38 204 ARG A CA 1
ATOM 1571 C C . ARG A 1 204 ? 15.552 -9.376 -8.595 1.00 95.38 204 ARG A C 1
ATOM 1573 O O . ARG A 1 204 ? 16.615 -9.879 -8.963 1.00 95.38 204 ARG A O 1
ATOM 1580 N N . ALA A 1 205 ? 14.401 -9.595 -9.210 1.00 96.81 205 ALA A N 1
ATOM 1581 C CA . ALA A 1 205 ? 14.248 -10.435 -10.382 1.00 96.81 205 ALA A CA 1
ATOM 1582 C C . ALA A 1 205 ? 13.394 -9.747 -11.452 1.00 96.81 205 ALA A C 1
ATOM 1584 O O . ALA A 1 205 ? 12.608 -8.852 -11.158 1.00 96.81 205 ALA A O 1
ATOM 1585 N N . VAL A 1 206 ? 13.528 -10.197 -12.695 1.00 96.06 206 VAL A N 1
ATOM 1586 C CA . VAL A 1 206 ? 12.669 -9.807 -13.815 1.00 96.06 206 VAL A CA 1
ATOM 1587 C C . VAL A 1 206 ? 12.021 -11.033 -14.443 1.00 96.06 206 VAL A C 1
ATOM 1589 O O . VAL A 1 206 ? 12.628 -12.106 -14.512 1.00 96.06 206 VAL A O 1
ATOM 1592 N N . THR A 1 207 ? 10.795 -10.871 -14.923 1.00 95.69 207 THR A N 1
ATOM 1593 C CA . THR A 1 207 ? 10.052 -11.911 -15.646 1.00 95.69 207 THR A CA 1
ATOM 1594 C C . THR A 1 207 ? 9.137 -11.287 -16.701 1.00 95.69 207 THR A C 1
ATOM 1596 O O . THR A 1 207 ? 9.002 -10.065 -16.767 1.00 95.69 207 THR A O 1
ATOM 1599 N N . GLU A 1 208 ? 8.521 -12.117 -17.538 1.00 93.19 208 GLU A N 1
ATOM 1600 C CA . GLU A 1 208 ? 7.515 -11.707 -18.516 1.00 93.19 208 GLU A CA 1
ATOM 1601 C C . GLU A 1 208 ? 6.292 -12.623 -18.388 1.00 93.19 208 GLU A C 1
ATOM 1603 O O . GLU A 1 208 ? 6.411 -13.848 -18.461 1.00 93.19 208 GLU A O 1
ATOM 1608 N N . LEU A 1 209 ? 5.109 -12.035 -18.209 1.00 90.06 209 LEU A N 1
ATOM 1609 C CA . LEU A 1 209 ? 3.839 -12.750 -18.124 1.00 90.06 209 LEU A CA 1
ATOM 1610 C C . LEU A 1 209 ? 2.861 -12.153 -19.138 1.00 90.06 209 LEU A C 1
ATOM 1612 O O . LEU A 1 209 ? 2.529 -10.973 -19.082 1.00 90.06 209 LEU A O 1
ATOM 1616 N N . GLY A 1 210 ? 2.407 -12.968 -20.093 1.00 86.25 210 GLY A N 1
ATOM 1617 C CA . GLY A 1 210 ? 1.480 -12.521 -21.141 1.00 86.25 210 GLY A CA 1
ATOM 1618 C C . GLY A 1 210 ? 2.061 -11.486 -22.116 1.00 86.25 210 GLY A C 1
ATOM 1619 O O . GLY A 1 210 ? 1.295 -10.758 -22.735 1.00 86.25 210 GLY A O 1
ATOM 1620 N N . GLY A 1 211 ? 3.391 -11.402 -22.242 1.00 88.25 211 GLY A N 1
ATOM 1621 C CA . GLY A 1 211 ? 4.084 -10.354 -23.004 1.00 88.25 211 GLY A CA 1
ATOM 1622 C C . GLY A 1 211 ? 4.349 -9.073 -22.203 1.00 88.25 211 GLY A C 1
ATOM 1623 O O . GLY A 1 211 ? 5.055 -8.191 -22.687 1.00 88.25 211 GLY A O 1
ATOM 1624 N N . VAL A 1 212 ? 3.829 -8.977 -20.975 1.00 90.75 212 VAL A N 1
ATOM 1625 C CA . VAL A 1 212 ? 4.069 -7.848 -20.076 1.00 90.75 212 VAL A CA 1
ATOM 1626 C C . VAL A 1 212 ? 5.284 -8.153 -19.188 1.00 90.75 212 VAL A C 1
ATOM 1628 O O . VAL A 1 212 ? 5.304 -9.194 -18.526 1.00 90.75 212 VAL A O 1
ATOM 1631 N N . PRO A 1 213 ? 6.309 -7.288 -19.166 1.00 92.56 213 PRO A N 1
ATOM 1632 C CA . PRO A 1 213 ? 7.490 -7.443 -18.322 1.00 92.56 213 PRO A CA 1
ATOM 1633 C C . PRO A 1 213 ? 7.236 -6.917 -16.899 1.00 92.56 213 PRO A C 1
ATOM 1635 O O . PRO A 1 213 ? 6.585 -5.888 -16.717 1.00 92.56 213 PRO A O 1
ATOM 1638 N N . TYR A 1 214 ? 7.820 -7.562 -15.894 1.00 95.00 214 TYR A N 1
ATOM 1639 C CA . TYR A 1 214 ? 7.732 -7.130 -14.495 1.00 95.00 214 TYR A CA 1
ATOM 1640 C C . TYR A 1 214 ? 9.106 -7.145 -13.830 1.00 95.00 214 TYR A C 1
ATOM 1642 O O . TYR A 1 214 ? 9.913 -8.042 -14.091 1.00 95.00 214 TYR A O 1
ATOM 1650 N N . GLU A 1 215 ? 9.341 -6.192 -12.928 1.00 95.62 215 GLU A N 1
ATOM 1651 C CA . GLU A 1 215 ? 10.338 -6.326 -11.865 1.00 95.62 215 GLU A CA 1
ATOM 1652 C C . GLU A 1 215 ? 9.643 -6.864 -10.611 1.00 95.62 215 GLU A C 1
ATOM 1654 O O . GLU A 1 215 ? 8.539 -6.448 -10.263 1.00 95.62 215 GLU A O 1
ATOM 1659 N N . PHE A 1 216 ? 10.297 -7.810 -9.946 1.00 97.88 216 PHE A N 1
ATOM 1660 C CA . PHE A 1 216 ? 9.948 -8.338 -8.635 1.00 97.88 216 PHE A CA 1
ATOM 1661 C C . PHE A 1 216 ? 11.071 -7.931 -7.685 1.00 97.88 216 PHE A C 1
ATOM 1663 O O . PHE A 1 216 ? 12.185 -8.447 -7.795 1.00 97.88 216 PHE A O 1
ATOM 1670 N N . TRP A 1 217 ? 10.797 -6.994 -6.782 1.00 96.75 217 TRP A N 1
ATOM 1671 C CA . TRP A 1 217 ? 11.774 -6.416 -5.865 1.00 96.75 217 TRP A CA 1
ATOM 1672 C C . TRP A 1 217 ? 11.322 -6.626 -4.420 1.00 96.75 217 TRP A C 1
ATOM 1674 O O . TRP A 1 217 ? 10.337 -6.050 -3.965 1.00 96.75 217 TRP A O 1
ATOM 1684 N N . VAL A 1 218 ? 12.069 -7.442 -3.679 1.00 97.00 218 VAL A N 1
ATOM 1685 C CA . VAL A 1 218 ? 11.926 -7.575 -2.227 1.00 97.00 218 VAL A CA 1
ATOM 1686 C C . VAL A 1 218 ? 13.008 -6.751 -1.540 1.00 97.00 218 VAL A C 1
ATOM 1688 O O . VAL A 1 218 ? 14.182 -6.906 -1.867 1.00 97.00 218 VAL A O 1
ATOM 1691 N N . ASN A 1 219 ? 12.631 -5.930 -0.563 1.00 93.44 219 ASN A N 1
ATOM 1692 C CA . ASN A 1 219 ? 13.536 -5.141 0.271 1.00 93.44 219 ASN A CA 1
ATOM 1693 C C . ASN A 1 219 ? 13.421 -5.566 1.743 1.00 93.44 219 ASN A C 1
ATOM 1695 O O . ASN A 1 219 ? 12.321 -5.812 2.239 1.00 93.44 219 ASN A O 1
ATOM 1699 N N . ASN A 1 220 ? 14.550 -5.610 2.449 1.00 91.50 220 ASN A N 1
ATOM 1700 C CA . ASN A 1 220 ? 14.615 -5.722 3.904 1.00 91.50 220 ASN A CA 1
ATOM 1701 C C . ASN A 1 220 ? 15.560 -4.647 4.473 1.00 91.50 220 ASN A C 1
ATOM 1703 O O . ASN A 1 220 ? 16.708 -4.514 4.044 1.00 91.50 220 ASN A O 1
ATOM 1707 N N . ASN A 1 221 ? 15.096 -3.925 5.489 1.00 88.00 221 ASN A N 1
ATOM 1708 C CA . ASN A 1 221 ? 15.816 -2.893 6.225 1.00 88.00 221 ASN A CA 1
ATOM 1709 C C . ASN A 1 221 ? 15.502 -3.047 7.723 1.00 88.00 221 ASN A C 1
ATOM 1711 O O . ASN A 1 221 ? 14.342 -2.977 8.118 1.00 88.00 221 ASN A O 1
ATOM 1715 N N . GLU A 1 222 ? 16.538 -3.267 8.534 1.00 84.44 222 GLU A N 1
ATOM 1716 C CA . GLU A 1 222 ? 16.454 -3.551 9.980 1.00 84.44 222 GLU A CA 1
ATOM 1717 C C . GLU A 1 222 ? 17.060 -2.423 10.840 1.00 84.44 222 GLU A C 1
ATOM 1719 O O . GLU A 1 222 ? 17.460 -2.635 11.989 1.00 84.44 222 GLU A O 1
ATOM 1724 N N . ARG A 1 223 ? 17.200 -1.207 10.294 1.00 76.69 223 ARG A N 1
ATOM 1725 C CA . ARG A 1 223 ? 17.778 -0.083 11.046 1.00 76.69 223 ARG A CA 1
ATOM 1726 C C . ARG A 1 223 ? 16.796 0.426 12.105 1.00 76.69 223 ARG A C 1
ATOM 1728 O O . ARG A 1 223 ? 15.595 0.508 11.882 1.00 76.69 223 ARG A O 1
ATOM 1735 N N . VAL A 1 224 ? 17.328 0.836 13.256 1.00 69.00 224 VAL A N 1
ATOM 1736 C CA . VAL A 1 224 ? 16.539 1.270 14.429 1.00 69.00 224 VAL A CA 1
ATOM 1737 C C . VAL A 1 224 ? 15.747 2.566 14.181 1.00 69.00 224 VAL A C 1
ATOM 1739 O O . VAL A 1 224 ? 14.781 2.829 14.887 1.00 69.00 224 VAL A O 1
ATOM 1742 N N . ASP A 1 225 ? 16.143 3.381 13.201 1.00 71.00 225 ASP A N 1
ATOM 1743 C CA . ASP A 1 225 ? 15.441 4.608 12.802 1.00 71.00 225 ASP A CA 1
ATOM 1744 C C . ASP A 1 225 ? 14.330 4.376 11.763 1.00 71.00 225 ASP A C 1
ATOM 1746 O O . ASP A 1 225 ? 13.452 5.223 11.625 1.00 71.00 225 ASP A O 1
ATOM 1750 N N . PHE A 1 226 ? 14.369 3.258 11.028 1.00 74.25 226 PHE A N 1
ATOM 1751 C CA . PHE A 1 226 ? 13.372 2.895 10.020 1.00 74.25 226 PHE A CA 1
ATOM 1752 C C . PHE A 1 226 ? 13.478 1.404 9.674 1.00 74.25 226 PHE A C 1
ATOM 1754 O O . PHE A 1 226 ? 14.432 0.993 9.003 1.00 74.25 226 PHE A O 1
ATOM 1761 N N . ARG A 1 227 ? 12.486 0.611 10.098 1.00 82.88 227 ARG A N 1
ATOM 1762 C CA . ARG A 1 227 ? 12.361 -0.815 9.766 1.00 82.88 227 ARG A CA 1
ATOM 1763 C C . ARG A 1 227 ? 11.335 -1.006 8.656 1.00 82.88 227 ARG A C 1
ATOM 1765 O O . ARG A 1 227 ? 10.161 -0.669 8.815 1.00 82.88 227 ARG A O 1
ATOM 1772 N N . ASN A 1 228 ? 11.780 -1.578 7.542 1.00 86.00 228 ASN A N 1
ATOM 1773 C CA . ASN A 1 228 ? 10.948 -1.854 6.376 1.00 86.00 228 ASN A CA 1
ATOM 1774 C C . ASN A 1 228 ? 11.239 -3.251 5.833 1.00 86.00 228 ASN A C 1
ATOM 1776 O O . ASN A 1 228 ? 12.377 -3.568 5.493 1.00 86.00 228 ASN A O 1
ATOM 1780 N N . HIS A 1 229 ? 10.193 -4.049 5.672 1.00 91.94 229 HIS A N 1
ATOM 1781 C CA . HIS A 1 229 ? 10.225 -5.241 4.837 1.00 91.94 229 HIS A CA 1
ATOM 1782 C C . HIS A 1 229 ? 9.124 -5.067 3.804 1.00 91.94 229 HIS A C 1
ATOM 1784 O O . HIS A 1 229 ? 8.006 -4.688 4.157 1.00 91.94 229 HIS A O 1
ATOM 1790 N N . SER A 1 230 ? 9.422 -5.296 2.533 1.00 95.00 230 SER A N 1
ATOM 1791 C CA . SER A 1 230 ? 8.433 -5.077 1.484 1.00 95.00 230 SER A CA 1
ATOM 1792 C C . SER A 1 230 ? 8.690 -5.928 0.255 1.00 95.00 230 SER A C 1
ATOM 1794 O O . SER A 1 230 ? 9.833 -6.248 -0.064 1.00 95.00 230 SER A O 1
ATOM 1796 N N . LEU A 1 231 ? 7.616 -6.244 -0.459 1.00 97.56 231 LEU A N 1
ATOM 1797 C CA . LEU A 1 231 ? 7.642 -6.715 -1.836 1.00 97.56 231 LEU A CA 1
ATOM 1798 C C . LEU A 1 231 ? 6.954 -5.661 -2.706 1.00 97.56 231 LEU A C 1
ATOM 1800 O O . LEU A 1 231 ? 5.789 -5.339 -2.483 1.00 97.56 231 LEU A O 1
ATOM 1804 N N . SER A 1 232 ? 7.668 -5.187 -3.717 1.00 97.19 232 SER A N 1
ATOM 1805 C CA . SER A 1 232 ? 7.137 -4.382 -4.808 1.00 97.19 232 SER A CA 1
ATOM 1806 C C . SER A 1 232 ? 7.205 -5.187 -6.103 1.00 97.19 232 SER A C 1
ATOM 1808 O O . SER A 1 232 ? 8.250 -5.739 -6.452 1.00 97.19 232 SER A O 1
ATOM 1810 N N . VAL A 1 233 ? 6.100 -5.231 -6.834 1.00 97.06 233 VAL A N 1
ATOM 1811 C CA . VAL A 1 233 ? 6.040 -5.689 -8.222 1.00 97.06 233 VAL A CA 1
ATOM 1812 C C . VAL A 1 233 ? 5.508 -4.552 -9.060 1.00 97.06 233 VAL A C 1
ATOM 1814 O O . VAL A 1 233 ? 4.497 -3.964 -8.699 1.00 97.06 233 VAL A O 1
ATOM 1817 N N . PHE A 1 234 ? 6.157 -4.259 -10.179 1.00 90.94 234 PHE A N 1
ATOM 1818 C CA . PHE A 1 234 ? 5.702 -3.236 -11.113 1.00 90.94 234 PHE A CA 1
ATOM 1819 C C . PHE A 1 234 ? 6.016 -3.636 -12.547 1.00 90.94 234 PHE A C 1
ATOM 1821 O O . PHE A 1 234 ? 7.030 -4.284 -12.828 1.00 90.94 234 PHE A O 1
ATOM 1828 N N . VAL A 1 235 ? 5.132 -3.233 -13.457 1.00 91.19 235 VAL A N 1
ATOM 1829 C CA . VAL A 1 235 ? 5.370 -3.334 -14.894 1.00 91.19 235 VAL A CA 1
ATOM 1830 C C . VAL A 1 235 ? 6.594 -2.508 -15.286 1.00 91.19 235 VAL A C 1
ATOM 1832 O O . VAL A 1 235 ? 6.688 -1.315 -14.994 1.00 91.19 235 VAL A O 1
ATOM 1835 N N . LEU A 1 236 ? 7.519 -3.140 -16.006 1.00 86.69 236 LEU A N 1
ATOM 1836 C CA . LEU A 1 236 ? 8.664 -2.463 -16.603 1.00 86.69 236 LEU A CA 1
ATOM 1837 C C . LEU A 1 236 ? 8.250 -1.840 -17.940 1.00 86.69 236 LEU A C 1
ATOM 1839 O O . LEU A 1 236 ? 8.150 -2.517 -18.958 1.00 86.69 236 LEU A O 1
ATOM 1843 N N . MET A 1 237 ? 8.012 -0.535 -17.958 1.00 78.00 237 MET A N 1
ATOM 1844 C CA . MET A 1 237 ? 7.704 0.184 -19.195 1.00 78.00 237 MET A CA 1
ATOM 1845 C C . MET A 1 237 ? 8.992 0.621 -19.920 1.00 78.00 237 MET A C 1
ATOM 1847 O O . MET A 1 237 ? 9.977 0.957 -19.255 1.00 78.00 237 MET A O 1
ATOM 1851 N N . PRO A 1 238 ? 9.040 0.629 -21.268 1.00 71.56 238 PRO A N 1
ATOM 1852 C CA . PRO A 1 238 ? 10.125 1.289 -21.986 1.00 71.56 238 PRO A CA 1
ATOM 1853 C C . PRO A 1 238 ? 10.132 2.785 -21.688 1.00 71.56 238 PRO A C 1
ATOM 1855 O O . PRO A 1 238 ? 9.066 3.391 -21.662 1.00 71.56 238 PRO A O 1
ATOM 1858 N N . ASP A 1 239 ? 11.308 3.399 -21.532 1.00 69.56 239 ASP A N 1
ATOM 1859 C CA . ASP A 1 239 ? 11.380 4.862 -21.604 1.00 69.56 239 ASP A CA 1
ATOM 1860 C C . ASP A 1 239 ? 11.002 5.275 -23.041 1.00 69.56 239 ASP A C 1
ATOM 1862 O O . ASP A 1 239 ? 11.706 4.873 -23.977 1.00 69.56 239 ASP A O 1
ATOM 1866 N N . PRO A 1 240 ? 9.899 6.021 -23.255 1.00 62.00 240 PRO A N 1
ATOM 1867 C CA . PRO A 1 240 ? 9.493 6.424 -24.596 1.00 62.00 240 PRO A CA 1
ATOM 1868 C C . PRO A 1 240 ? 10.424 7.502 -25.176 1.00 62.00 240 PRO A C 1
ATOM 1870 O O . PRO A 1 240 ? 10.488 7.687 -26.392 1.00 62.00 240 PRO A O 1
ATOM 1873 N N . GLY A 1 241 ? 11.153 8.226 -24.316 1.00 63.59 241 GLY A N 1
ATOM 1874 C CA . GLY A 1 241 ? 11.856 9.448 -24.690 1.00 63.59 241 GLY A CA 1
ATOM 1875 C C . GLY A 1 241 ? 10.910 10.558 -25.176 1.00 63.59 241 GLY A C 1
ATOM 1876 O O . GLY A 1 241 ? 9.689 10.468 -25.064 1.00 63.59 241 GLY A O 1
ATOM 1877 N N . GLY A 1 242 ? 11.482 11.637 -25.713 1.00 62.16 242 GLY A N 1
ATOM 1878 C CA . GLY A 1 242 ? 10.715 12.813 -26.149 1.00 62.16 242 GLY A CA 1
ATOM 1879 C C . GLY A 1 242 ? 10.174 13.654 -24.989 1.00 62.16 242 GLY A C 1
ATOM 1880 O O . GLY A 1 242 ? 10.568 13.470 -23.834 1.00 62.16 242 GLY A O 1
ATOM 1881 N N . THR A 1 243 ? 9.279 14.589 -25.305 1.00 66.81 243 THR A N 1
ATOM 1882 C CA . THR A 1 243 ? 8.710 15.568 -24.363 1.00 66.81 243 THR A CA 1
ATOM 1883 C C . THR A 1 243 ? 7.798 14.926 -23.312 1.00 66.81 243 THR A C 1
ATOM 1885 O O . THR A 1 243 ? 7.385 13.778 -23.437 1.00 66.81 243 THR A O 1
ATOM 1888 N N . ALA A 1 244 ? 7.433 15.659 -22.253 1.00 70.75 244 ALA A N 1
ATOM 1889 C CA . ALA A 1 244 ? 6.523 15.137 -21.224 1.00 70.75 244 ALA A CA 1
ATOM 1890 C C . ALA A 1 244 ? 5.135 14.743 -21.780 1.00 70.75 244 ALA A C 1
ATOM 1892 O O . ALA A 1 244 ? 4.565 13.741 -21.350 1.00 70.75 244 ALA A O 1
ATOM 1893 N N . GLU A 1 245 ? 4.616 15.496 -22.754 1.00 74.25 245 GLU A N 1
ATOM 1894 C CA . GLU A 1 245 ? 3.339 15.208 -23.420 1.00 74.25 245 GLU A CA 1
ATOM 1895 C C . GLU A 1 245 ? 3.448 13.977 -24.335 1.00 74.25 245 GLU A C 1
ATOM 1897 O O . GLU A 1 245 ? 2.613 13.075 -24.255 1.00 74.25 245 GLU A O 1
ATOM 1902 N N . GLU A 1 246 ? 4.523 13.875 -25.125 1.00 74.31 246 GLU A N 1
ATOM 1903 C CA . GLU A 1 246 ? 4.801 12.691 -25.949 1.00 74.31 246 GLU A CA 1
ATOM 1904 C C . GLU A 1 246 ? 5.009 11.438 -25.094 1.00 74.31 246 GLU A C 1
ATOM 1906 O O . GLU A 1 246 ? 4.427 10.400 -25.406 1.00 74.31 246 GLU A O 1
ATOM 1911 N N . ARG A 1 247 ? 5.758 11.526 -23.983 1.00 76.62 247 ARG A N 1
ATOM 1912 C CA . ARG A 1 247 ? 5.919 10.413 -23.034 1.00 76.62 247 ARG A CA 1
ATOM 1913 C C . ARG A 1 247 ? 4.577 9.968 -22.469 1.00 76.62 247 ARG A C 1
ATOM 1915 O O . ARG A 1 247 ? 4.321 8.769 -22.453 1.00 76.62 247 ARG A O 1
ATOM 1922 N N . ARG A 1 248 ? 3.699 10.891 -22.058 1.00 78.69 248 ARG A N 1
ATOM 1923 C CA . ARG A 1 248 ? 2.358 10.564 -21.534 1.00 78.69 248 ARG A CA 1
ATOM 1924 C C . ARG A 1 248 ? 1.479 9.897 -22.601 1.00 78.69 248 ARG A C 1
ATOM 1926 O O . ARG A 1 248 ? 0.825 8.900 -22.307 1.00 78.69 248 ARG A O 1
ATOM 1933 N N . ALA A 1 249 ? 1.516 10.379 -23.844 1.00 82.00 249 ALA A N 1
ATOM 1934 C CA . ALA A 1 249 ? 0.774 9.791 -24.962 1.00 82.00 249 ALA A CA 1
ATOM 1935 C C . ALA A 1 249 ? 1.289 8.392 -25.356 1.00 82.00 249 ALA A C 1
ATOM 1937 O O . ALA A 1 249 ? 0.493 7.464 -25.497 1.00 82.00 249 ALA A O 1
ATOM 1938 N N . GLN A 1 250 ? 2.609 8.220 -25.482 1.00 81.81 250 GLN A N 1
ATOM 1939 C CA . GLN A 1 250 ? 3.238 6.937 -25.819 1.00 81.81 250 GLN A CA 1
ATOM 1940 C C . GLN A 1 250 ? 3.105 5.916 -24.681 1.00 81.81 250 GLN A C 1
ATOM 1942 O O . GLN A 1 250 ? 2.878 4.737 -24.940 1.00 81.81 250 GLN A O 1
ATOM 1947 N N . THR A 1 251 ? 3.170 6.365 -23.422 1.00 83.25 251 THR A N 1
ATOM 1948 C CA . THR A 1 251 ? 2.874 5.532 -22.245 1.00 83.25 251 THR A CA 1
ATOM 1949 C C . THR A 1 251 ? 1.444 5.012 -22.310 1.00 83.25 251 THR A C 1
ATOM 1951 O O . THR A 1 251 ? 1.236 3.802 -22.229 1.00 83.25 251 THR A O 1
ATOM 1954 N N . ARG A 1 252 ? 0.461 5.893 -22.549 1.00 85.31 252 ARG A N 1
ATOM 1955 C CA . ARG A 1 252 ? -0.939 5.490 -22.724 1.00 85.31 252 ARG A CA 1
ATOM 1956 C C . ARG A 1 252 ? -1.095 4.485 -23.865 1.00 85.31 252 ARG A C 1
ATOM 1958 O O . ARG A 1 252 ? -1.724 3.450 -23.673 1.00 85.31 252 ARG A O 1
ATOM 1965 N N . GLU A 1 253 ? -0.529 4.765 -25.042 1.00 87.94 253 GLU A N 1
ATOM 1966 C CA . GLU A 1 253 ? -0.586 3.857 -26.197 1.00 87.94 253 GLU A CA 1
ATOM 1967 C C . GLU A 1 253 ? 0.003 2.482 -25.857 1.00 87.94 253 GLU A C 1
ATOM 1969 O O . GLU A 1 253 ? -0.616 1.459 -26.153 1.00 87.94 253 GLU A O 1
ATOM 1974 N N . TRP A 1 254 ? 1.144 2.445 -25.165 1.00 87.88 254 TRP A N 1
ATOM 1975 C CA . TRP A 1 254 ? 1.775 1.206 -24.730 1.00 87.88 254 TRP A CA 1
ATOM 1976 C C . TRP A 1 254 ? 0.907 0.433 -23.726 1.00 87.88 254 TRP A C 1
ATOM 1978 O O . TRP A 1 254 ? 0.615 -0.739 -23.973 1.00 87.88 254 TRP A O 1
ATOM 1988 N N . TYR A 1 255 ? 0.411 1.076 -22.662 1.00 88.31 255 TYR A N 1
ATOM 1989 C CA . TYR A 1 255 ? -0.482 0.443 -21.680 1.00 88.31 255 TYR A CA 1
ATOM 1990 C C . TYR A 1 255 ? -1.762 -0.099 -22.338 1.00 88.31 255 TYR A C 1
ATOM 1992 O O . TYR A 1 255 ? -2.152 -1.237 -22.074 1.00 88.31 255 TYR A O 1
ATOM 2000 N N . MET A 1 256 ? -2.379 0.661 -23.248 1.00 88.69 256 MET A N 1
ATOM 2001 C CA . MET A 1 256 ? -3.538 0.207 -24.026 1.00 88.69 256 MET A CA 1
ATOM 2002 C C . MET A 1 256 ? -3.183 -0.984 -24.931 1.00 88.69 256 MET A C 1
ATOM 2004 O O . MET A 1 256 ? -3.930 -1.959 -24.982 1.00 88.69 256 MET A O 1
ATOM 2008 N N . SER A 1 257 ? -2.027 -0.955 -25.607 1.00 89.19 257 SER A N 1
ATOM 2009 C CA . SER A 1 257 ? -1.569 -2.047 -26.483 1.00 89.19 257 SER A CA 1
ATOM 2010 C C . SER A 1 257 ? -1.284 -3.353 -25.729 1.00 89.19 257 SER A C 1
ATOM 2012 O O . SER A 1 257 ? -1.509 -4.435 -26.269 1.00 89.19 257 SER A O 1
ATOM 2014 N N . MET A 1 258 ? -0.854 -3.246 -24.467 1.00 89.00 258 MET A N 1
ATOM 2015 C CA . MET A 1 258 ? -0.624 -4.368 -23.554 1.00 89.00 258 MET A CA 1
ATOM 2016 C C . MET A 1 258 ? -1.899 -4.828 -22.824 1.00 89.00 258 MET A C 1
ATOM 2018 O O . MET A 1 258 ? -1.856 -5.791 -22.061 1.00 89.00 258 MET A O 1
ATOM 2022 N N . GLY A 1 259 ? -3.037 -4.152 -23.028 1.00 89.56 259 GLY A N 1
ATOM 2023 C CA . GLY A 1 259 ? -4.287 -4.424 -22.310 1.00 89.56 259 GLY A CA 1
ATOM 2024 C C . GLY A 1 259 ? -4.246 -4.060 -20.821 1.00 89.56 259 GLY A C 1
ATOM 2025 O O . GLY A 1 259 ? -5.078 -4.549 -20.058 1.00 89.56 259 GLY A O 1
ATOM 2026 N N . LEU A 1 260 ? -3.288 -3.220 -20.409 1.00 90.00 260 LEU A N 1
ATOM 2027 C CA . LEU A 1 260 ? -3.099 -2.742 -19.034 1.00 90.00 260 LEU A CA 1
ATOM 2028 C C . LEU A 1 260 ? -4.028 -1.571 -18.669 1.00 90.00 260 LEU A C 1
ATOM 2030 O O . LEU A 1 260 ? -4.108 -1.188 -17.503 1.00 90.00 260 LEU A O 1
ATOM 2034 N N . TYR A 1 261 ? -4.738 -1.021 -19.657 1.00 90.25 261 TYR A N 1
ATOM 2035 C CA . TYR A 1 261 ? -5.781 -0.016 -19.478 1.00 90.25 261 TYR A CA 1
ATOM 2036 C C . TYR A 1 261 ? -7.093 -0.404 -20.151 1.00 90.25 261 TYR A C 1
ATOM 2038 O O . TYR A 1 261 ? -7.126 -1.148 -21.132 1.00 90.25 261 TYR A O 1
ATOM 2046 N N . SER A 1 262 ? -8.173 0.161 -19.615 1.00 89.12 262 SER A N 1
ATOM 2047 C CA . SER A 1 262 ? -9.510 0.170 -20.201 1.00 89.12 262 SER A CA 1
ATOM 2048 C C . SER A 1 262 ? -9.927 1.605 -20.549 1.00 89.12 262 SER A C 1
ATOM 2050 O O . SER A 1 262 ? -9.606 2.540 -19.818 1.00 89.12 262 SER A O 1
ATOM 2052 N N . ASP A 1 263 ? -10.695 1.789 -21.627 1.00 89.06 263 ASP A N 1
ATOM 2053 C CA . ASP A 1 263 ? -11.336 3.080 -21.940 1.00 89.06 263 ASP A CA 1
ATOM 2054 C C . ASP A 1 263 ? -12.534 3.392 -21.009 1.00 89.06 263 ASP A C 1
ATOM 2056 O O . ASP A 1 263 ? -13.101 4.481 -21.074 1.00 89.06 263 ASP A O 1
ATOM 2060 N N . ALA A 1 264 ? -12.941 2.449 -20.149 1.00 91.44 264 ALA A N 1
ATOM 2061 C CA . ALA A 1 264 ? -14.058 2.602 -19.214 1.00 91.44 264 ALA A CA 1
ATOM 2062 C C . ALA A 1 264 ? -13.767 1.997 -17.831 1.00 91.44 264 ALA A C 1
ATOM 2064 O O . ALA A 1 264 ? -13.054 0.994 -17.719 1.00 91.44 264 ALA A O 1
ATOM 2065 N N . ALA A 1 265 ? -14.382 2.581 -16.800 1.00 93.50 265 ALA A N 1
ATOM 2066 C CA . ALA A 1 265 ? -14.353 2.093 -15.424 1.00 93.50 265 ALA A CA 1
ATOM 2067 C C . ALA A 1 265 ? -14.771 0.618 -15.313 1.00 93.50 265 ALA A C 1
ATOM 2069 O O . ALA A 1 265 ? -15.558 0.115 -16.119 1.00 93.50 265 ALA A O 1
ATOM 2070 N N . ALA A 1 266 ? -14.240 -0.074 -14.306 1.00 94.69 266 ALA A N 1
ATOM 2071 C CA . ALA A 1 266 ? -14.701 -1.408 -13.944 1.00 94.69 266 ALA A CA 1
ATOM 2072 C C . ALA A 1 266 ? -16.137 -1.359 -13.395 1.00 94.69 266 ALA A C 1
ATOM 2074 O O . ALA A 1 266 ? -16.496 -0.425 -12.677 1.00 94.69 266 ALA A O 1
ATOM 2075 N N . ASP A 1 267 ? -16.944 -2.367 -13.729 1.00 95.81 267 ASP A N 1
ATOM 2076 C CA . ASP A 1 267 ? -18.261 -2.569 -13.125 1.00 95.81 267 ASP A CA 1
ATOM 2077 C C . ASP A 1 267 ? -18.165 -3.358 -11.805 1.00 95.81 267 ASP A C 1
ATOM 2079 O O . ASP A 1 267 ? -17.115 -3.902 -11.459 1.00 95.81 267 ASP A O 1
ATOM 2083 N N . GLU A 1 268 ? -19.270 -3.415 -11.058 1.00 95.06 268 GLU A N 1
ATOM 2084 C CA . GLU A 1 268 ? -19.377 -4.109 -9.763 1.00 95.06 268 GLU A CA 1
ATOM 2085 C C . GLU A 1 268 ? -18.879 -5.567 -9.848 1.00 95.06 268 GLU A C 1
ATOM 2087 O O . GLU A 1 268 ? -18.120 -6.012 -8.991 1.00 95.06 268 GLU A O 1
ATOM 2092 N N . SER A 1 269 ? -19.187 -6.278 -10.940 1.00 95.88 269 SER A N 1
ATOM 2093 C CA . SER A 1 269 ? -18.755 -7.666 -11.143 1.00 95.88 269 SER A CA 1
ATOM 2094 C C . SER A 1 269 ? -17.244 -7.791 -11.375 1.00 95.88 269 SER A C 1
ATOM 2096 O O . SER A 1 269 ? -16.619 -8.730 -10.878 1.00 95.88 269 SER A O 1
ATOM 2098 N N . ALA A 1 270 ? -16.633 -6.846 -12.094 1.00 96.38 270 ALA A N 1
ATOM 2099 C CA . ALA A 1 270 ? -15.185 -6.786 -12.261 1.00 96.38 270 ALA A CA 1
ATOM 2100 C C . ALA A 1 270 ? -14.464 -6.434 -10.944 1.00 96.38 270 ALA A C 1
ATOM 2102 O O . ALA A 1 270 ? -13.404 -7.000 -10.668 1.00 96.38 270 ALA A O 1
ATOM 2103 N N . LEU A 1 271 ? -15.046 -5.566 -10.106 1.00 97.44 271 LEU A N 1
ATOM 2104 C CA . LEU A 1 271 ? -14.521 -5.241 -8.772 1.00 97.44 271 LEU A CA 1
ATOM 2105 C C . LEU A 1 271 ? -14.597 -6.447 -7.818 1.00 97.44 271 LEU A C 1
ATOM 2107 O O . LEU A 1 271 ? -13.594 -6.799 -7.195 1.00 97.44 271 LEU A O 1
ATOM 2111 N N . GLU A 1 272 ? -15.735 -7.147 -7.762 1.00 96.69 272 GLU A N 1
ATOM 2112 C CA . GLU A 1 272 ? -15.885 -8.400 -7.005 1.00 96.69 272 GLU A CA 1
ATOM 2113 C C . GLU A 1 272 ? -14.880 -9.471 -7.462 1.00 96.69 272 GLU A C 1
ATOM 2115 O O . GLU A 1 272 ? -14.220 -10.116 -6.640 1.00 96.69 272 GLU A O 1
ATOM 2120 N N . ALA A 1 273 ? -14.717 -9.640 -8.779 1.00 97.62 273 ALA A N 1
ATOM 2121 C CA . ALA A 1 273 ? -13.760 -10.580 -9.352 1.00 97.62 273 ALA A CA 1
ATOM 2122 C C . ALA A 1 273 ? -12.303 -10.211 -9.016 1.00 97.62 273 ALA A C 1
ATOM 2124 O O . ALA A 1 273 ? -11.490 -11.106 -8.770 1.00 97.62 273 ALA A O 1
ATOM 2125 N N . ALA A 1 274 ? -11.971 -8.917 -8.956 1.00 97.75 274 ALA A N 1
ATOM 2126 C CA . ALA A 1 274 ? -10.658 -8.440 -8.530 1.00 97.75 274 ALA A CA 1
ATOM 2127 C C . ALA A 1 274 ? -10.396 -8.735 -7.042 1.00 97.75 274 ALA A C 1
ATOM 2129 O O . ALA A 1 274 ? -9.328 -9.255 -6.714 1.00 97.75 274 ALA A O 1
ATOM 2130 N N . CYS A 1 275 ? -11.376 -8.522 -6.153 1.00 98.12 275 CYS A N 1
ATOM 2131 C CA . CYS A 1 275 ? -11.276 -8.931 -4.746 1.00 98.12 275 CYS A CA 1
ATOM 2132 C C . CYS A 1 275 ? -11.088 -10.449 -4.599 1.00 98.12 275 CYS A C 1
ATOM 2134 O O . CYS A 1 275 ? -10.174 -10.895 -3.904 1.00 98.12 275 CYS A O 1
ATOM 2136 N N . ALA A 1 276 ? -11.896 -11.260 -5.291 1.00 97.62 276 ALA A N 1
ATOM 2137 C CA . ALA A 1 276 ? -11.763 -12.718 -5.268 1.00 97.62 276 ALA A CA 1
ATOM 2138 C C . ALA A 1 276 ? -10.386 -13.183 -5.783 1.00 97.62 276 ALA A C 1
ATOM 2140 O O . ALA A 1 276 ? -9.787 -14.111 -5.232 1.00 97.62 276 ALA A O 1
ATOM 2141 N N . LYS A 1 277 ? -9.844 -12.506 -6.804 1.00 97.31 277 LYS A N 1
ATOM 2142 C CA . LYS A 1 277 ? -8.493 -12.764 -7.307 1.00 97.31 277 LYS A CA 1
ATOM 2143 C C . LYS A 1 277 ? -7.407 -12.340 -6.317 1.00 97.31 277 LYS A C 1
ATOM 2145 O O . LYS A 1 277 ? -6.438 -13.077 -6.158 1.00 97.31 277 LYS A O 1
ATOM 2150 N N . ALA A 1 278 ? -7.560 -11.213 -5.627 1.00 97.88 278 ALA A N 1
ATOM 2151 C CA . ALA A 1 278 ? -6.624 -10.773 -4.595 1.00 97.88 278 ALA A CA 1
ATOM 2152 C C . ALA A 1 278 ? -6.559 -11.763 -3.416 1.00 97.88 278 ALA A C 1
ATOM 2154 O O . ALA A 1 278 ? -5.464 -12.101 -2.966 1.00 97.88 278 ALA A O 1
ATOM 2155 N N . VAL A 1 279 ? -7.703 -12.326 -2.998 1.00 97.50 279 VAL A N 1
ATOM 2156 C CA . VAL A 1 279 ? -7.754 -13.432 -2.022 1.00 97.50 279 VAL A CA 1
ATOM 2157 C C . VAL A 1 279 ? -6.986 -14.657 -2.526 1.00 97.50 279 VAL A C 1
ATOM 2159 O O . VAL A 1 279 ? -6.207 -15.239 -1.770 1.00 97.50 279 VAL A O 1
ATOM 2162 N N . ALA A 1 280 ? -7.161 -15.058 -3.789 1.00 97.19 280 ALA A N 1
ATOM 2163 C CA . ALA A 1 280 ? -6.413 -16.181 -4.359 1.00 97.19 280 ALA A CA 1
ATOM 2164 C C . ALA A 1 280 ? -4.894 -15.913 -4.371 1.00 97.19 280 ALA A C 1
ATOM 2166 O O . ALA A 1 280 ? -4.129 -16.736 -3.869 1.00 97.19 280 ALA A O 1
ATOM 2167 N N . LEU A 1 281 ? -4.470 -14.734 -4.841 1.00 96.75 281 LEU A N 1
ATOM 2168 C CA . LEU A 1 281 ? -3.063 -14.324 -4.868 1.00 96.75 281 LEU A CA 1
ATOM 2169 C C . LEU A 1 281 ? -2.436 -14.332 -3.467 1.00 96.75 281 LEU A C 1
ATOM 2171 O O . LEU A 1 281 ? -1.387 -14.940 -3.286 1.00 96.75 281 LEU A O 1
ATOM 2175 N N . ALA A 1 282 ? -3.084 -13.736 -2.461 1.00 97.50 282 ALA A N 1
ATOM 2176 C CA . ALA A 1 282 ? -2.562 -13.702 -1.092 1.00 97.50 282 ALA A CA 1
ATOM 2177 C C . ALA A 1 282 ? -2.374 -15.111 -0.494 1.00 97.50 282 ALA A C 1
ATOM 2179 O O . ALA A 1 282 ? -1.358 -15.383 0.154 1.00 97.50 282 ALA A O 1
ATOM 2180 N N . ASN A 1 283 ? -3.305 -16.031 -0.774 1.00 97.00 283 ASN A N 1
ATOM 2181 C CA . ASN A 1 283 ? -3.200 -17.436 -0.374 1.00 97.00 283 ASN A CA 1
ATOM 2182 C C . ASN A 1 283 ? -2.038 -18.157 -1.082 1.00 97.00 283 ASN A C 1
ATOM 2184 O O . ASN A 1 283 ? -1.240 -18.828 -0.427 1.00 97.00 283 ASN A O 1
ATOM 2188 N N . GLU A 1 284 ? -1.907 -18.008 -2.404 1.00 97.50 284 GLU A N 1
ATOM 2189 C CA . GLU A 1 284 ? -0.841 -18.643 -3.196 1.00 97.50 284 GLU A CA 1
ATOM 2190 C C . GLU A 1 284 ? 0.553 -18.099 -2.830 1.00 97.50 284 GLU A C 1
ATOM 2192 O O . GLU A 1 284 ? 1.516 -18.860 -2.704 1.00 97.50 284 GLU A O 1
ATOM 2197 N N . MET A 1 285 ? 0.641 -16.795 -2.555 1.00 97.62 285 MET A N 1
ATOM 2198 C CA . MET A 1 285 ? 1.823 -16.114 -2.021 1.00 97.62 285 MET A CA 1
ATOM 2199 C C . MET A 1 285 ? 2.179 -16.529 -0.582 1.00 97.62 285 MET A C 1
ATOM 2201 O O . MET A 1 285 ? 3.315 -16.316 -0.158 1.00 97.62 285 MET A O 1
ATOM 2205 N N . GLY A 1 286 ? 1.247 -17.132 0.167 1.00 96.38 286 GLY A N 1
ATOM 2206 C CA . GLY A 1 286 ? 1.455 -17.560 1.553 1.00 96.38 286 GLY A CA 1
ATOM 2207 C C . GLY A 1 286 ? 1.354 -16.444 2.595 1.00 96.38 286 GLY A C 1
ATOM 2208 O O . GLY A 1 286 ? 1.988 -16.547 3.644 1.00 96.38 286 GLY A O 1
ATOM 2209 N N . LEU A 1 287 ? 0.583 -15.387 2.320 1.00 95.81 287 LEU A N 1
ATOM 2210 C CA . LEU A 1 287 ? 0.463 -14.206 3.188 1.00 95.81 287 LEU A CA 1
ATOM 2211 C C . LEU A 1 287 ? -0.532 -14.372 4.351 1.00 95.81 287 LEU A C 1
ATOM 2213 O O . LEU A 1 287 ? -0.704 -13.444 5.134 1.00 95.81 287 LEU A O 1
ATOM 2217 N N . GLY A 1 288 ? -1.193 -15.526 4.467 1.00 93.94 288 GLY A N 1
ATOM 2218 C CA . GLY A 1 288 ? -2.266 -15.750 5.439 1.00 93.94 288 GLY A CA 1
ATOM 2219 C C . GLY A 1 288 ? -3.634 -15.297 4.922 1.00 93.94 288 GLY A C 1
ATOM 2220 O O . GLY A 1 288 ? -3.869 -15.265 3.715 1.00 93.94 288 GLY A O 1
ATOM 2221 N N . GLU A 1 289 ? -4.546 -14.983 5.840 1.00 96.12 289 GLU A N 1
ATOM 2222 C CA . GLU A 1 289 ? -5.902 -14.530 5.519 1.00 96.12 289 GLU A CA 1
ATOM 2223 C C . GLU A 1 289 ? -5.945 -13.001 5.362 1.00 96.12 289 GLU A C 1
ATOM 2225 O O . GLU A 1 289 ? -5.314 -12.267 6.122 1.00 96.12 289 GLU A O 1
ATOM 2230 N N . TRP A 1 290 ? -6.682 -12.518 4.361 1.00 96.81 290 TRP A N 1
ATOM 2231 C CA . TRP A 1 290 ? -6.778 -11.102 3.997 1.00 96.81 290 TRP A CA 1
ATOM 2232 C C . TRP A 1 290 ? -8.204 -10.761 3.556 1.00 96.81 290 TRP A C 1
ATOM 2234 O O . TRP A 1 290 ? -8.846 -11.553 2.863 1.00 96.81 290 TRP A O 1
ATOM 2244 N N . ARG A 1 291 ? -8.683 -9.561 3.905 1.00 94.31 291 ARG A N 1
ATOM 2245 C CA . ARG A 1 291 ? -9.918 -8.970 3.354 1.00 94.31 291 ARG A CA 1
ATOM 2246 C C . ARG A 1 291 ? -9.551 -7.849 2.391 1.00 94.31 291 ARG A C 1
ATOM 2248 O O . ARG A 1 291 ? -8.657 -7.064 2.696 1.00 94.31 291 ARG A O 1
ATOM 2255 N N . PHE A 1 292 ? -10.244 -7.768 1.258 1.00 95.50 292 PHE A N 1
ATOM 2256 C CA . PHE A 1 292 ? -9.954 -6.812 0.191 1.00 95.50 292 PHE A CA 1
ATOM 2257 C C . PHE A 1 292 ? -11.186 -6.005 -0.201 1.00 95.50 292 PHE A C 1
ATOM 2259 O O . PHE A 1 292 ? -12.266 -6.571 -0.368 1.00 95.50 292 PHE A O 1
ATOM 2266 N N . ASN A 1 293 ? -10.969 -4.714 -0.441 1.00 93.31 293 ASN A N 1
ATOM 2267 C CA . ASN A 1 293 ? -11.916 -3.827 -1.108 1.00 93.31 293 ASN A CA 1
ATOM 2268 C C . ASN A 1 293 ? -11.318 -3.411 -2.458 1.00 93.31 293 ASN A C 1
ATOM 2270 O O . ASN A 1 293 ? -10.105 -3.212 -2.546 1.00 93.31 293 ASN A O 1
ATOM 2274 N N . ALA A 1 294 ? -12.152 -3.246 -3.485 1.00 95.75 294 ALA A N 1
ATOM 2275 C CA . ALA A 1 294 ? -11.733 -2.826 -4.820 1.00 95.75 294 ALA A CA 1
ATOM 2276 C C . ALA A 1 294 ? -12.498 -1.575 -5.274 1.00 95.75 294 ALA A C 1
ATOM 2278 O O . ALA A 1 294 ? -13.686 -1.437 -4.989 1.00 95.75 294 ALA A O 1
ATOM 2279 N N . ALA A 1 295 ? -11.826 -0.692 -6.010 1.00 94.38 295 ALA A N 1
ATOM 2280 C CA . ALA A 1 295 ? -12.406 0.507 -6.608 1.00 94.38 295 ALA A CA 1
ATOM 2281 C C . ALA A 1 295 ? -11.904 0.697 -8.046 1.00 94.38 295 ALA A C 1
ATOM 2283 O O . ALA A 1 295 ? -10.760 0.370 -8.362 1.00 94.38 295 ALA A O 1
ATOM 2284 N N . ALA A 1 296 ? -12.746 1.247 -8.922 1.00 93.62 296 ALA A N 1
ATOM 2285 C CA . ALA A 1 296 ? -12.310 1.668 -10.250 1.00 93.62 296 ALA A CA 1
ATOM 2286 C C . ALA A 1 296 ? -11.499 2.968 -10.131 1.00 93.62 296 ALA A C 1
ATOM 2288 O O . ALA A 1 296 ? -11.972 3.937 -9.540 1.00 93.62 296 ALA A O 1
ATOM 2289 N N . ALA A 1 297 ? -10.299 2.992 -10.706 1.00 88.25 297 ALA A N 1
ATOM 2290 C CA . ALA A 1 297 ? -9.385 4.127 -10.653 1.00 88.25 297 ALA A CA 1
ATOM 2291 C C . ALA A 1 297 ? -9.136 4.685 -12.059 1.00 88.25 297 ALA A C 1
ATOM 2293 O O . ALA A 1 297 ? -8.675 3.959 -12.943 1.00 88.25 297 ALA A O 1
ATOM 2294 N N . ASP A 1 298 ? -9.411 5.976 -12.254 1.00 85.75 298 ASP A N 1
ATOM 2295 C CA . ASP A 1 298 ? -8.973 6.719 -13.438 1.00 85.75 298 ASP A CA 1
ATOM 2296 C C . ASP A 1 298 ? -7.508 7.140 -13.256 1.00 85.75 298 ASP A C 1
ATOM 2298 O O . ASP A 1 298 ? -7.101 7.637 -12.200 1.00 85.75 298 ASP A O 1
ATOM 2302 N N . ARG A 1 299 ? -6.683 6.908 -14.276 1.00 79.00 299 ARG A N 1
ATOM 2303 C CA . ARG A 1 299 ? -5.274 7.293 -14.305 1.00 79.00 299 ARG A CA 1
ATOM 2304 C C . ARG A 1 299 ? -5.090 8.436 -15.272 1.00 79.00 299 ARG A C 1
ATOM 2306 O O . ARG A 1 299 ? -4.901 8.228 -16.459 1.00 79.00 299 ARG A O 1
ATOM 2313 N N . THR A 1 300 ? -5.076 9.654 -14.757 1.00 63.62 300 THR A N 1
ATOM 2314 C CA . THR A 1 300 ? -4.865 10.842 -15.584 1.00 63.62 300 THR A CA 1
ATOM 2315 C C . THR A 1 300 ? -3.383 11.223 -15.657 1.00 63.62 300 THR A C 1
ATOM 2317 O O . THR A 1 300 ? -2.847 11.383 -16.756 1.00 63.62 300 THR A O 1
ATOM 2320 N N . GLU A 1 301 ? -2.696 11.365 -14.523 1.00 54.53 301 GLU A N 1
ATOM 2321 C CA . GLU A 1 301 ? -1.532 12.263 -14.428 1.00 54.53 301 GLU A CA 1
ATOM 2322 C C . GLU A 1 301 ? -0.203 11.716 -14.977 1.00 54.53 301 GLU A C 1
ATOM 2324 O O . GLU A 1 301 ? 0.414 12.360 -15.825 1.00 54.53 301 GLU A O 1
ATOM 2329 N N . ILE A 1 302 ? 0.246 10.542 -14.519 1.00 52.91 302 ILE A N 1
ATOM 2330 C CA . ILE A 1 302 ? 1.634 10.072 -14.736 1.00 52.91 302 ILE A CA 1
ATOM 2331 C C . ILE A 1 302 ? 1.783 9.228 -16.014 1.00 52.91 302 ILE A C 1
ATOM 2333 O O . ILE A 1 302 ? 2.773 9.339 -16.734 1.00 52.91 302 ILE A O 1
ATOM 2337 N N . THR A 1 303 ? 0.789 8.395 -16.309 1.00 57.16 303 THR A N 1
ATOM 2338 C CA . THR A 1 303 ? 0.823 7.349 -17.351 1.00 57.16 303 THR A CA 1
ATOM 2339 C C . THR A 1 303 ? -0.223 7.560 -18.459 1.00 57.16 303 THR A C 1
ATOM 2341 O O . THR A 1 303 ? -0.326 6.767 -19.392 1.00 57.16 303 THR A O 1
ATOM 2344 N N . GLY A 1 304 ? -0.959 8.674 -18.404 1.00 62.47 304 GLY A N 1
ATOM 2345 C CA . GLY A 1 304 ? -1.981 9.039 -19.387 1.00 62.47 304 GLY A CA 1
ATOM 2346 C C . GLY A 1 304 ? -3.310 8.297 -19.204 1.00 62.47 304 GLY A C 1
ATOM 2347 O O . GLY A 1 304 ? -3.356 7.221 -18.622 1.00 62.47 304 GLY A O 1
ATOM 2348 N N . GLU A 1 305 ? -4.376 8.911 -19.724 1.00 78.50 305 GLU A N 1
ATOM 2349 C CA . GLU A 1 305 ? -5.786 8.602 -19.429 1.00 78.50 305 GLU A CA 1
ATOM 2350 C C . GLU A 1 305 ? -6.175 7.130 -19.649 1.00 78.50 305 GLU A C 1
ATOM 2352 O O . GLU A 1 305 ? -6.199 6.650 -20.786 1.00 78.50 305 GLU A O 1
ATOM 2357 N N . GLY A 1 306 ? -6.561 6.428 -18.584 1.00 85.38 306 GLY A N 1
ATOM 2358 C CA . GLY A 1 306 ? -7.042 5.049 -18.669 1.00 85.38 306 GLY A CA 1
ATOM 2359 C C . GLY A 1 306 ? -7.513 4.484 -17.332 1.00 85.38 306 GLY A C 1
ATOM 2360 O O . GLY A 1 306 ? -7.022 4.860 -16.271 1.00 85.38 306 GLY A O 1
ATOM 2361 N N . TRP A 1 307 ? -8.458 3.546 -17.386 1.00 91.19 307 TRP A N 1
ATOM 2362 C CA . TRP A 1 307 ? -9.065 2.938 -16.202 1.00 91.19 307 TRP A CA 1
ATOM 2363 C C . TRP A 1 307 ? -8.362 1.652 -15.761 1.00 91.19 307 TRP A C 1
ATOM 2365 O O . TRP A 1 307 ? -7.946 0.834 -16.591 1.00 91.19 307 TRP A O 1
ATOM 2375 N N . GLN A 1 308 ? -8.282 1.479 -14.442 1.00 93.31 308 GLN A N 1
ATOM 2376 C CA . GLN A 1 308 ? -7.764 0.311 -13.721 1.00 93.31 308 GLN A CA 1
ATOM 2377 C C . GLN A 1 308 ? -8.693 -0.046 -12.548 1.00 93.31 308 GLN A C 1
ATOM 2379 O O . GLN A 1 308 ? -9.652 0.670 -12.255 1.00 93.31 308 GLN A O 1
ATOM 2384 N N . ILE A 1 309 ? -8.377 -1.138 -11.854 1.00 95.50 309 ILE A N 1
ATOM 2385 C CA . ILE A 1 309 ? -8.929 -1.486 -10.545 1.00 95.50 309 ILE A CA 1
ATOM 2386 C C . ILE A 1 309 ? -7.819 -1.372 -9.501 1.00 95.50 309 ILE A C 1
ATOM 2388 O O . ILE A 1 309 ? -6.797 -2.052 -9.611 1.00 95.50 309 ILE A O 1
ATOM 2392 N N . ASP A 1 310 ? -8.060 -0.581 -8.462 1.00 95.44 310 ASP A N 1
ATOM 2393 C CA . ASP A 1 310 ? -7.231 -0.533 -7.261 1.00 95.44 310 ASP A CA 1
ATOM 2394 C C . ASP A 1 310 ? -7.847 -1.441 -6.199 1.00 95.44 310 ASP A C 1
ATOM 2396 O O . ASP A 1 310 ? -9.024 -1.305 -5.867 1.00 95.44 310 ASP A O 1
ATOM 2400 N N . VAL A 1 311 ? -7.057 -2.372 -5.667 1.00 96.81 311 VAL A N 1
ATOM 2401 C CA . VAL A 1 311 ? -7.471 -3.327 -4.637 1.00 96.81 311 VAL A CA 1
ATOM 2402 C C . VAL A 1 311 ? -6.629 -3.115 -3.383 1.00 96.81 311 VAL A C 1
ATOM 2404 O O . VAL A 1 311 ? -5.405 -3.239 -3.422 1.00 96.81 311 VAL A O 1
ATOM 2407 N N . THR A 1 312 ? -7.285 -2.837 -2.258 1.00 94.38 312 THR A N 1
ATOM 2408 C CA . THR A 1 312 ? -6.642 -2.563 -0.965 1.00 94.38 312 THR A CA 1
ATOM 2409 C C . THR A 1 312 ? -6.981 -3.664 0.031 1.00 94.38 312 THR A C 1
ATOM 2411 O O . THR A 1 312 ? -8.152 -3.921 0.315 1.00 94.38 312 THR A O 1
ATOM 2414 N N . GLY A 1 313 ? -5.949 -4.316 0.561 1.00 93.69 313 GLY A N 1
ATOM 2415 C CA . GLY A 1 313 ? -6.031 -5.430 1.497 1.00 93.69 313 GLY A CA 1
ATOM 2416 C C . GLY A 1 313 ? -5.744 -5.039 2.946 1.00 93.69 313 GLY A C 1
ATOM 2417 O O . GLY A 1 313 ? -4.820 -4.273 3.225 1.00 93.69 313 GLY A O 1
ATOM 2418 N N . ARG A 1 314 ? -6.503 -5.634 3.871 1.00 92.12 314 ARG A N 1
ATOM 2419 C CA . ARG A 1 314 ? -6.253 -5.635 5.320 1.00 92.12 314 ARG A CA 1
ATOM 2420 C C . ARG A 1 314 ? -5.929 -7.070 5.771 1.00 92.12 314 ARG A C 1
ATOM 2422 O O . ARG A 1 314 ? -6.700 -7.973 5.422 1.00 92.12 314 ARG A O 1
ATOM 2429 N N . PRO A 1 315 ? -4.842 -7.307 6.528 1.00 95.75 315 PRO A N 1
ATOM 2430 C CA . PRO A 1 315 ? -4.517 -8.638 7.031 1.00 95.75 315 PRO A CA 1
ATOM 2431 C C . PRO A 1 315 ? -5.530 -9.071 8.095 1.00 95.75 315 PRO A C 1
ATOM 2433 O O . PRO A 1 315 ? -6.092 -8.237 8.811 1.00 95.75 315 PRO A O 1
ATOM 2436 N N . VAL A 1 316 ? -5.762 -10.377 8.200 1.00 95.88 316 VAL A N 1
ATOM 2437 C CA . VAL A 1 316 ? -6.692 -10.986 9.156 1.00 95.88 316 VAL A CA 1
ATOM 2438 C C . VAL A 1 316 ? -5.929 -11.894 10.112 1.00 95.88 316 VAL A C 1
ATOM 2440 O O . VAL A 1 316 ? -5.214 -12.805 9.698 1.00 95.88 316 VAL A O 1
ATOM 2443 N N . TYR A 1 317 ? -6.130 -11.669 11.406 1.00 95.25 317 TYR A N 1
ATOM 2444 C CA . TYR A 1 317 ? -5.548 -12.452 12.488 1.00 95.25 317 TYR A CA 1
ATOM 2445 C C . TYR A 1 317 ? -6.673 -13.086 13.308 1.00 95.25 317 TYR A C 1
ATOM 2447 O O . TYR A 1 317 ? -7.616 -12.400 13.691 1.00 95.25 317 TYR A O 1
ATOM 2455 N N . GLU A 1 318 ? -6.613 -14.399 13.552 1.00 93.44 318 GLU A N 1
ATOM 2456 C CA . GLU A 1 318 ? -7.633 -15.143 14.323 1.00 93.44 318 GLU A CA 1
ATOM 2457 C C . GLU A 1 318 ? -9.095 -14.884 13.858 1.00 93.44 318 GLU A C 1
ATOM 2459 O O . GLU A 1 318 ? -10.033 -14.932 14.653 1.00 93.44 318 GLU A O 1
ATOM 2464 N N . GLY A 1 319 ? -9.295 -14.597 12.562 1.00 92.44 319 GLY A N 1
ATOM 2465 C CA . GLY A 1 319 ? -10.593 -14.286 11.938 1.00 92.44 319 GLY A CA 1
ATOM 2466 C C . GLY A 1 319 ? -10.996 -12.800 11.907 1.00 92.44 319 GLY A C 1
ATOM 2467 O O . GLY A 1 319 ? -11.987 -12.455 11.253 1.00 92.44 319 GLY A O 1
ATOM 2468 N N . TYR A 1 320 ? -10.231 -11.906 12.544 1.00 94.12 320 TYR A N 1
ATOM 2469 C CA . TYR A 1 320 ? -10.529 -10.470 12.646 1.00 94.12 320 TYR A CA 1
ATOM 2470 C C . TYR A 1 320 ? -9.536 -9.605 11.845 1.00 94.12 320 TYR A C 1
ATOM 2472 O O . TYR A 1 320 ? -8.328 -9.848 11.903 1.00 94.12 320 TYR A O 1
ATOM 2480 N N . PRO A 1 321 ? -10.007 -8.601 11.081 1.00 94.06 321 PRO A N 1
ATOM 2481 C CA . PRO A 1 321 ? -9.140 -7.753 10.269 1.00 94.06 321 PRO A CA 1
ATOM 2482 C C . PRO A 1 321 ? -8.374 -6.746 11.132 1.00 94.06 321 PRO A C 1
ATOM 2484 O O . PRO A 1 321 ? -8.878 -6.287 12.155 1.00 94.06 321 PRO A O 1
ATOM 2487 N N . VAL A 1 322 ? -7.190 -6.329 10.688 1.00 93.88 322 VAL A N 1
ATOM 2488 C CA . VAL A 1 322 ? -6.538 -5.123 11.218 1.00 93.88 322 VAL A CA 1
ATOM 2489 C C . VAL A 1 322 ? -7.202 -3.891 10.601 1.00 93.88 322 VAL A C 1
ATOM 2491 O O . VAL A 1 322 ? -7.289 -3.766 9.378 1.00 93.88 322 VAL A O 1
ATOM 2494 N N . ASN A 1 323 ? -7.690 -2.986 11.445 1.00 90.56 323 ASN A N 1
ATOM 2495 C CA . ASN A 1 323 ? -8.316 -1.736 11.031 1.00 90.56 323 ASN A CA 1
ATOM 2496 C C . ASN A 1 323 ? -7.267 -0.741 10.513 1.00 90.56 323 ASN A C 1
ATOM 2498 O O . ASN A 1 323 ? -6.086 -0.792 10.874 1.00 90.56 323 ASN A O 1
ATOM 2502 N N . TRP A 1 324 ? -7.706 0.153 9.622 1.00 81.94 324 TRP A N 1
ATOM 2503 C CA . TRP A 1 324 ? -6.827 1.135 8.990 1.00 81.94 324 TRP A CA 1
ATOM 2504 C C . TRP A 1 324 ? -6.207 2.076 10.028 1.00 81.94 324 TRP A C 1
ATOM 2506 O O . TRP A 1 324 ? -6.885 2.530 10.943 1.00 81.94 324 TRP A O 1
ATOM 2516 N N . GLN A 1 325 ? -4.925 2.393 9.847 1.00 73.69 325 GLN A N 1
ATOM 2517 C CA . GLN A 1 325 ? -4.178 3.342 10.667 1.00 73.69 325 GLN A CA 1
ATOM 2518 C C . GLN A 1 325 ? -3.233 4.166 9.801 1.00 73.69 325 GLN A C 1
ATOM 2520 O O . GLN A 1 325 ? -2.671 3.672 8.821 1.00 73.69 325 GLN A O 1
ATOM 2525 N N . SER A 1 326 ? -2.973 5.397 10.236 1.00 67.00 326 SER A N 1
ATOM 2526 C CA . SER A 1 326 ? -1.861 6.190 9.721 1.00 67.00 326 SER A CA 1
ATOM 2527 C C . SER A 1 326 ? -0.514 5.608 10.171 1.00 67.00 326 SER A C 1
ATOM 2529 O O . SER A 1 326 ? -0.363 5.146 11.300 1.00 67.00 326 SER A O 1
ATOM 2531 N N . ALA A 1 327 ? 0.497 5.679 9.304 1.00 62.66 327 ALA A N 1
ATOM 2532 C CA . ALA A 1 327 ? 1.877 5.313 9.637 1.00 62.66 327 ALA A CA 1
ATOM 2533 C C . ALA A 1 327 ? 2.636 6.411 10.418 1.00 62.66 327 ALA A C 1
ATOM 2535 O O . ALA A 1 327 ? 3.816 6.244 10.730 1.00 62.66 327 ALA A O 1
ATOM 2536 N N . ALA A 1 328 ? 1.997 7.554 10.695 1.00 62.66 328 ALA A N 1
ATOM 2537 C CA . ALA A 1 328 ? 2.646 8.716 11.292 1.00 62.66 328 ALA A CA 1
ATOM 2538 C C . ALA A 1 328 ? 3.262 8.413 12.674 1.00 62.66 328 ALA A C 1
ATOM 2540 O O . ALA A 1 328 ? 2.607 7.889 13.571 1.00 62.66 328 ALA A O 1
ATOM 2541 N N . GLY A 1 329 ? 4.532 8.789 12.853 1.00 60.09 329 GLY A N 1
ATOM 2542 C CA . GLY A 1 329 ? 5.226 8.728 14.145 1.00 60.09 329 GLY A CA 1
ATOM 2543 C C . GLY A 1 329 ? 5.714 7.344 14.596 1.00 60.09 329 GLY A C 1
ATOM 2544 O O . GLY A 1 329 ? 6.211 7.236 15.715 1.00 60.09 329 GLY A O 1
ATOM 2545 N N . GLN A 1 330 ? 5.607 6.301 13.764 1.00 68.81 330 GLN A N 1
ATOM 2546 C CA . GLN A 1 330 ? 6.071 4.941 14.086 1.00 68.81 330 GLN A CA 1
ATOM 2547 C C . GLN A 1 330 ? 7.299 4.542 13.244 1.00 68.81 330 GLN A C 1
ATOM 2549 O O . GLN A 1 330 ? 7.486 5.031 12.132 1.00 68.81 330 GLN A O 1
ATOM 2554 N N . ASP A 1 331 ? 8.148 3.649 13.767 1.00 68.25 331 ASP A N 1
ATOM 2555 C CA . ASP A 1 331 ? 9.404 3.212 13.125 1.00 68.25 331 ASP A CA 1
ATOM 2556 C C . ASP A 1 331 ? 9.208 2.148 12.026 1.00 68.25 331 ASP A C 1
ATOM 2558 O O . ASP A 1 331 ? 10.161 1.770 11.343 1.00 68.25 331 ASP A O 1
ATOM 2562 N N . CYS A 1 332 ? 7.976 1.662 11.869 1.00 73.44 332 CYS A N 1
ATOM 2563 C CA . CYS A 1 332 ? 7.560 0.653 10.904 1.00 73.44 332 CYS A CA 1
ATOM 2564 C C . CYS A 1 332 ? 6.116 0.941 10.457 1.00 73.44 332 CYS A C 1
ATOM 2566 O O . CYS A 1 332 ? 5.237 1.151 11.298 1.00 73.44 332 CYS A O 1
ATOM 2568 N N . CYS A 1 333 ? 5.834 0.929 9.151 1.00 79.50 333 CYS A N 1
ATOM 2569 C C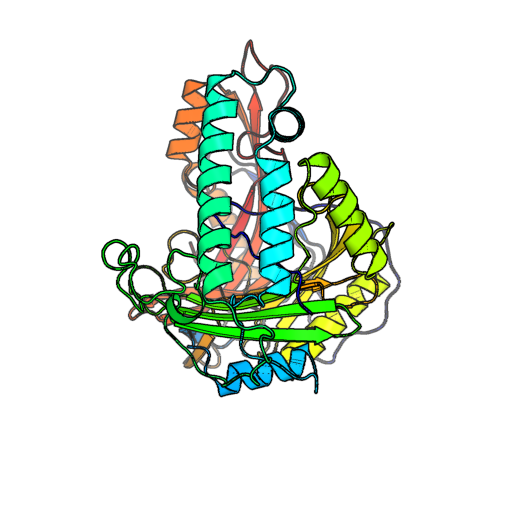A . CYS A 1 333 ? 4.478 1.132 8.619 1.00 79.50 333 CYS A CA 1
ATOM 2570 C C . CYS A 1 333 ? 3.511 0.010 9.062 1.00 79.50 333 CYS A C 1
ATOM 2572 O O . CYS A 1 333 ? 3.985 -1.076 9.414 1.00 79.50 333 CYS A O 1
ATOM 2574 N N . PRO A 1 334 ? 2.181 0.228 9.072 1.00 84.69 334 PRO A N 1
ATOM 2575 C CA . PRO A 1 334 ? 1.192 -0.846 9.195 1.00 84.69 334 PRO A CA 1
ATOM 2576 C C . PRO A 1 334 ? 1.382 -1.926 8.123 1.00 84.69 334 PRO A C 1
ATOM 2578 O O . PRO A 1 334 ? 1.861 -1.631 7.029 1.00 84.69 334 PRO A O 1
ATOM 2581 N N . GLU A 1 335 ? 1.003 -3.165 8.436 1.00 91.88 335 GLU A N 1
ATOM 2582 C CA . GLU A 1 335 ? 0.976 -4.246 7.447 1.00 91.88 335 GLU A CA 1
ATOM 2583 C C . GLU A 1 335 ? -0.148 -3.987 6.437 1.00 91.88 335 GLU A C 1
ATOM 2585 O O . GLU A 1 335 ? -1.304 -3.799 6.824 1.00 91.88 335 GLU A O 1
ATOM 2590 N N . SER A 1 336 ? 0.184 -3.949 5.148 1.00 91.44 336 SER A N 1
ATOM 2591 C CA . SER A 1 336 ? -0.779 -3.639 4.089 1.00 91.44 336 SER A CA 1
ATOM 2592 C C . SER A 1 336 ? -0.386 -4.259 2.753 1.00 91.44 336 SER A C 1
ATOM 2594 O O . SER A 1 336 ? 0.788 -4.532 2.490 1.00 91.44 336 SER A O 1
ATOM 2596 N N . LEU A 1 337 ? -1.393 -4.479 1.909 1.00 95.25 337 LEU A N 1
ATOM 2597 C CA . LEU A 1 337 ? -1.249 -5.040 0.572 1.00 95.25 337 LEU A CA 1
ATOM 2598 C C . LEU A 1 337 ? -2.116 -4.247 -0.405 1.00 95.25 337 LEU A C 1
ATOM 2600 O O . LEU A 1 337 ? -3.340 -4.323 -0.343 1.00 95.25 337 LEU A O 1
ATOM 2604 N N . THR A 1 338 ? -1.485 -3.522 -1.319 1.00 95.56 338 THR A N 1
ATOM 2605 C CA . THR A 1 338 ? -2.155 -2.840 -2.431 1.00 95.56 338 THR A CA 1
ATOM 2606 C C . THR A 1 338 ? -1.851 -3.595 -3.717 1.00 95.56 338 THR A C 1
ATOM 2608 O O . THR A 1 338 ? -0.707 -3.980 -3.951 1.00 95.56 338 THR A O 1
ATOM 2611 N N . ILE A 1 339 ? -2.857 -3.821 -4.556 1.00 96.94 339 ILE A N 1
ATOM 2612 C CA . ILE A 1 339 ? -2.709 -4.475 -5.859 1.00 96.94 339 ILE A CA 1
ATOM 2613 C C . ILE A 1 339 ? -3.459 -3.644 -6.892 1.00 96.94 339 ILE A C 1
ATOM 2615 O O . ILE A 1 339 ? -4.639 -3.360 -6.702 1.00 96.94 339 ILE A O 1
ATOM 2619 N N . ARG A 1 340 ? -2.810 -3.297 -8.002 1.00 94.81 340 ARG A N 1
ATOM 2620 C CA . ARG A 1 340 ? -3.489 -2.698 -9.154 1.00 94.81 340 ARG A CA 1
ATOM 2621 C C . ARG A 1 340 ? -3.657 -3.734 -10.247 1.00 94.81 340 ARG A C 1
ATOM 2623 O O . ARG A 1 340 ? -2.727 -4.471 -10.588 1.00 94.81 340 ARG A O 1
ATOM 2630 N N . MET A 1 341 ? -4.874 -3.807 -10.768 1.00 94.75 341 MET A N 1
ATOM 2631 C CA . MET A 1 341 ? -5.285 -4.770 -11.776 1.00 94.75 341 MET A CA 1
ATOM 2632 C C . MET A 1 341 ? -5.956 -4.072 -12.957 1.00 94.75 341 MET A C 1
ATOM 2634 O O . MET A 1 341 ? -6.499 -2.976 -12.847 1.00 94.75 341 MET A O 1
ATOM 2638 N N . THR A 1 342 ? -5.962 -4.736 -14.104 1.00 93.75 342 THR A N 1
ATOM 2639 C CA . THR A 1 342 ? -6.834 -4.371 -15.225 1.00 93.75 342 THR A CA 1
ATOM 2640 C C . THR A 1 342 ? -8.284 -4.745 -14.907 1.00 93.75 342 THR A C 1
ATOM 2642 O O . THR A 1 342 ? -8.540 -5.579 -14.037 1.00 93.75 342 THR A O 1
ATOM 2645 N N . ASN A 1 343 ? -9.249 -4.254 -15.689 1.00 92.38 343 ASN A N 1
ATOM 2646 C CA . ASN A 1 343 ? -10.646 -4.706 -15.586 1.00 92.38 343 ASN A CA 1
ATOM 2647 C C . ASN A 1 343 ? -10.823 -6.217 -15.880 1.00 92.38 343 ASN A C 1
ATOM 2649 O O . ASN A 1 343 ? -11.856 -6.789 -15.552 1.00 92.38 343 ASN A O 1
ATOM 2653 N N . SER A 1 344 ? -9.830 -6.880 -16.493 1.00 89.56 344 SER A N 1
ATOM 2654 C CA . SER A 1 344 ? -9.786 -8.343 -16.672 1.00 89.56 344 SER A CA 1
ATOM 2655 C C . SER A 1 344 ? -9.059 -9.081 -15.535 1.00 89.56 344 SER A C 1
ATOM 2657 O O . SER A 1 344 ? -8.854 -10.296 -15.606 1.00 89.56 344 SER A O 1
ATOM 2659 N N . GLY A 1 345 ? -8.644 -8.359 -14.492 1.00 90.06 345 GLY A N 1
ATOM 2660 C CA . GLY A 1 345 ? -7.898 -8.867 -13.347 1.00 90.06 345 GLY A CA 1
ATOM 2661 C C . GLY A 1 345 ? -6.420 -9.156 -13.627 1.00 90.06 345 GLY A C 1
ATOM 2662 O O . GLY A 1 345 ? -5.774 -9.798 -12.800 1.00 90.06 345 GLY A O 1
ATOM 2663 N N . ALA A 1 346 ? -5.852 -8.785 -14.778 1.00 91.38 346 ALA A N 1
ATOM 2664 C CA . ALA A 1 346 ? -4.411 -8.939 -15.009 1.00 91.38 346 ALA A CA 1
ATOM 2665 C C . ALA A 1 346 ? -3.630 -8.002 -14.072 1.00 91.38 346 ALA A C 1
ATOM 2667 O O . ALA A 1 346 ? -4.070 -6.884 -13.824 1.00 91.38 346 ALA A O 1
ATOM 2668 N N . LEU A 1 347 ? -2.506 -8.471 -13.524 1.00 93.38 347 LEU A N 1
ATOM 2669 C CA . LEU A 1 347 ? -1.677 -7.692 -12.601 1.00 93.38 347 LEU A CA 1
ATOM 2670 C C . LEU A 1 347 ? -1.044 -6.499 -13.332 1.00 93.38 347 LEU A C 1
ATOM 2672 O O . LEU A 1 347 ? -0.636 -6.634 -14.479 1.00 93.38 347 LEU A O 1
ATOM 2676 N N . ILE A 1 348 ? -0.937 -5.357 -12.660 1.00 92.00 348 ILE A N 1
ATOM 2677 C CA . ILE A 1 348 ? -0.193 -4.181 -13.138 1.00 92.00 348 ILE A CA 1
ATOM 2678 C C . ILE A 1 348 ? 0.923 -3.869 -12.140 1.00 92.00 348 ILE A C 1
ATOM 2680 O O . ILE A 1 348 ? 2.086 -3.704 -12.505 1.00 92.00 348 ILE A O 1
ATOM 2684 N N . ASP A 1 349 ? 0.594 -3.892 -10.856 1.00 92.69 349 ASP A N 1
ATOM 2685 C CA . ASP A 1 349 ? 1.567 -3.794 -9.780 1.00 92.69 349 ASP A CA 1
ATOM 2686 C C . ASP A 1 349 ? 0.987 -4.306 -8.466 1.00 92.69 349 ASP A C 1
ATOM 2688 O O . ASP A 1 349 ? -0.221 -4.510 -8.317 1.00 92.69 349 ASP A O 1
ATOM 2692 N N . LEU A 1 350 ? 1.888 -4.554 -7.527 1.00 96.94 350 LEU A N 1
ATOM 2693 C CA . LEU A 1 350 ? 1.582 -4.980 -6.175 1.00 96.94 350 LEU A CA 1
ATOM 2694 C C . LEU A 1 350 ? 2.594 -4.357 -5.224 1.00 96.94 350 LEU A C 1
ATOM 2696 O O . LEU A 1 350 ? 3.797 -4.394 -5.479 1.00 96.94 350 LEU A O 1
ATOM 2700 N N . GLN A 1 351 ? 2.110 -3.855 -4.097 1.00 96.56 351 GLN A N 1
ATOM 2701 C CA . GLN A 1 351 ? 2.928 -3.401 -2.987 1.00 96.56 351 GLN A CA 1
ATOM 2702 C C . GLN A 1 351 ? 2.457 -4.092 -1.709 1.00 96.56 351 GLN A C 1
ATOM 2704 O O . GLN A 1 351 ? 1.352 -3.852 -1.234 1.00 96.56 351 GLN A O 1
ATOM 2709 N N . TYR A 1 352 ? 3.310 -4.948 -1.156 1.00 96.19 352 TYR A N 1
ATOM 2710 C CA . TYR A 1 352 ? 3.147 -5.557 0.159 1.00 96.19 352 TYR A CA 1
ATOM 2711 C C . TYR A 1 352 ? 4.171 -4.937 1.106 1.00 96.19 352 TYR A C 1
ATOM 2713 O O . TYR A 1 352 ? 5.372 -5.007 0.833 1.00 96.19 352 TYR A O 1
ATOM 2721 N N . THR A 1 353 ? 3.724 -4.329 2.201 1.00 91.44 353 THR A N 1
ATOM 2722 C CA . THR A 1 353 ? 4.596 -3.636 3.164 1.00 91.44 353 THR A CA 1
ATOM 2723 C C . THR A 1 353 ? 4.385 -4.120 4.585 1.00 91.44 353 THR A C 1
ATOM 2725 O O . THR A 1 353 ? 3.271 -4.450 4.980 1.00 91.44 353 THR A O 1
ATOM 2728 N N . SER A 1 354 ? 5.476 -4.115 5.352 1.00 89.38 354 SER A N 1
ATOM 2729 C CA . SER A 1 354 ? 5.528 -4.465 6.773 1.00 89.38 354 SER A CA 1
ATOM 2730 C C . SER A 1 354 ? 4.849 -5.799 7.134 1.00 89.38 354 SER A C 1
ATOM 2732 O O . SER A 1 354 ? 4.018 -5.801 8.040 1.00 89.38 354 SER A O 1
ATOM 2734 N N . PRO A 1 355 ? 5.207 -6.933 6.490 1.00 93.25 355 PRO A N 1
ATOM 2735 C CA . PRO A 1 355 ? 4.809 -8.267 6.938 1.00 93.25 355 PRO A CA 1
ATOM 2736 C C . PRO A 1 355 ? 5.008 -8.437 8.445 1.00 93.25 355 PRO A C 1
ATOM 2738 O O . PRO A 1 355 ? 6.070 -8.089 8.975 1.00 93.25 355 PRO A O 1
ATOM 2741 N N . MET A 1 356 ? 4.024 -9.020 9.122 1.00 92.69 356 MET A N 1
ATOM 2742 C CA . MET A 1 356 ? 4.080 -9.294 10.558 1.00 92.69 356 MET A CA 1
ATOM 2743 C C . MET A 1 356 ? 4.069 -10.804 10.848 1.00 92.69 356 MET A C 1
ATOM 2745 O O . MET A 1 356 ? 3.750 -11.647 10.007 1.00 92.69 356 MET A O 1
ATOM 2749 N N . GLU A 1 357 ? 4.463 -11.176 12.064 1.00 93.56 357 GLU A N 1
ATOM 2750 C CA . GLU A 1 357 ? 4.251 -12.521 12.604 1.00 93.56 357 GLU A CA 1
ATOM 2751 C C . GLU A 1 357 ? 3.781 -12.476 14.056 1.00 93.56 357 GLU A C 1
ATOM 2753 O O . GLU A 1 357 ? 4.232 -11.635 14.836 1.00 93.56 357 GLU A O 1
ATOM 2758 N N . ILE A 1 358 ? 2.891 -13.406 14.424 1.00 94.94 358 ILE A N 1
ATOM 2759 C CA . ILE A 1 358 ? 2.460 -13.607 15.810 1.00 94.94 358 ILE A CA 1
ATOM 2760 C C . ILE A 1 358 ? 3.635 -14.186 16.605 1.00 94.94 358 ILE A C 1
ATOM 2762 O O . ILE A 1 358 ? 4.111 -15.286 16.326 1.00 94.94 358 ILE A O 1
ATOM 2766 N N . VAL A 1 359 ? 4.074 -13.447 17.620 1.00 94.31 359 VAL A N 1
ATOM 2767 C CA . VAL A 1 359 ? 5.098 -13.867 18.587 1.00 94.31 359 VAL A CA 1
ATOM 2768 C C . VAL A 1 359 ? 4.455 -14.627 19.746 1.00 94.31 359 VAL A C 1
ATOM 2770 O O . VAL A 1 359 ? 5.002 -15.615 20.233 1.00 94.31 359 VAL A O 1
ATOM 2773 N N . GLU A 1 360 ? 3.301 -14.145 20.207 1.00 94.25 360 GLU A N 1
ATOM 2774 C CA . GLU A 1 360 ? 2.630 -14.602 21.422 1.00 94.25 360 GLU A CA 1
ATOM 2775 C C . GLU A 1 360 ? 1.137 -14.244 21.358 1.00 94.25 360 GLU A C 1
ATOM 2777 O O . GLU A 1 360 ? 0.774 -13.155 20.915 1.00 94.25 360 GLU A O 1
ATOM 2782 N N . VAL A 1 361 ? 0.267 -15.141 21.828 1.00 94.00 361 VAL A N 1
ATOM 2783 C CA . VAL A 1 361 ? -1.124 -14.804 22.169 1.00 94.00 361 VAL A CA 1
ATOM 2784 C C . VAL A 1 361 ? -1.111 -14.397 23.639 1.00 94.00 361 VAL A C 1
ATOM 2786 O O . VAL A 1 361 ? -0.938 -15.253 24.507 1.00 94.00 361 VAL A O 1
ATOM 2789 N N . THR A 1 362 ? -1.217 -13.100 23.925 1.00 91.25 362 THR A N 1
ATOM 2790 C CA . THR A 1 362 ? -1.073 -12.574 25.293 1.00 91.25 362 THR A CA 1
ATOM 2791 C C . THR A 1 362 ? -2.316 -12.853 26.134 1.00 91.25 362 THR A C 1
ATOM 2793 O O . THR A 1 362 ? -2.202 -13.162 27.319 1.00 91.25 362 THR A O 1
ATOM 2796 N N . GLU A 1 363 ? -3.494 -12.837 25.509 1.00 92.50 363 GLU A N 1
ATOM 2797 C CA . GLU A 1 363 ? -4.748 -13.308 26.094 1.00 92.50 363 GLU A CA 1
ATOM 2798 C C . GLU A 1 363 ? -5.601 -13.977 25.008 1.00 92.50 363 GLU A C 1
ATOM 2800 O O . GLU A 1 363 ? -5.855 -13.384 23.970 1.00 92.50 363 GLU A O 1
ATOM 2805 N N . GLN A 1 364 ? -6.038 -15.224 25.207 1.00 91.56 364 GLN A N 1
ATOM 2806 C CA . GLN A 1 364 ? -6.712 -16.002 24.150 1.00 91.56 364 GLN A CA 1
ATOM 2807 C C . GLN A 1 364 ? -8.197 -15.645 23.965 1.00 91.56 364 GLN A C 1
ATOM 2809 O O . GLN A 1 364 ? -8.758 -15.866 22.892 1.00 91.56 364 GLN A O 1
ATOM 2814 N N . THR A 1 365 ? -8.848 -15.157 25.021 1.00 92.12 365 THR A N 1
ATOM 2815 C CA . THR A 1 365 ? -10.296 -14.907 25.079 1.00 92.12 365 THR A CA 1
ATOM 2816 C C . THR A 1 365 ? -10.573 -13.679 25.946 1.00 92.12 365 THR A C 1
ATOM 2818 O O . THR A 1 365 ? -11.234 -13.789 26.982 1.00 92.12 365 THR A O 1
ATOM 2821 N N . ALA A 1 366 ? -10.017 -12.531 25.561 1.00 92.94 366 ALA A N 1
ATOM 2822 C CA . ALA A 1 366 ? -10.230 -11.287 26.283 1.00 92.94 366 ALA A CA 1
ATOM 2823 C C . ALA A 1 366 ? -11.692 -10.853 26.113 1.00 92.94 366 ALA A C 1
ATOM 2825 O O . ALA A 1 366 ? -12.207 -10.804 24.994 1.00 92.94 366 ALA A O 1
ATOM 2826 N N . ALA A 1 367 ? -12.382 -10.620 27.230 1.00 95.50 367 ALA A N 1
ATOM 2827 C CA . ALA A 1 367 ? -13.802 -10.284 27.226 1.00 95.50 367 ALA A CA 1
ATOM 2828 C C . ALA A 1 367 ? -13.997 -8.837 26.763 1.00 95.50 367 ALA A C 1
ATOM 2830 O O . ALA A 1 367 ? -13.404 -7.924 27.338 1.00 95.50 367 ALA A O 1
ATOM 2831 N N . LEU A 1 368 ? -14.835 -8.635 25.746 1.00 96.75 368 LEU A N 1
ATOM 2832 C CA . LEU A 1 368 ? -15.064 -7.310 25.173 1.00 96.75 368 LEU A CA 1
ATOM 2833 C C . LEU A 1 368 ? -16.261 -6.620 25.831 1.00 96.75 368 LEU A C 1
ATOM 2835 O O . LEU A 1 368 ? -17.228 -7.261 26.253 1.00 96.75 368 LEU A O 1
ATOM 2839 N N . LYS A 1 369 ? -16.211 -5.290 25.879 1.00 96.12 369 LYS A N 1
ATOM 2840 C CA . LYS A 1 369 ? -17.362 -4.438 26.172 1.00 96.12 369 LYS A CA 1
ATOM 2841 C C . LYS A 1 369 ? -18.436 -4.605 25.105 1.00 96.12 369 LYS A C 1
ATOM 2843 O O . LYS A 1 369 ? -18.138 -4.760 23.923 1.00 96.12 369 LYS A O 1
ATOM 2848 N N . THR A 1 370 ? -19.699 -4.536 25.515 1.00 93.81 370 THR A N 1
ATOM 2849 C CA . THR A 1 370 ? -20.812 -4.595 24.564 1.00 93.81 370 THR A CA 1
ATOM 2850 C C . THR A 1 370 ? -20.954 -3.274 23.804 1.00 93.81 370 THR A C 1
ATOM 2852 O O . THR A 1 370 ? -20.450 -2.236 24.233 1.00 93.81 370 THR A O 1
ATOM 2855 N N . ARG A 1 371 ? -21.707 -3.283 22.699 1.00 89.69 371 ARG A N 1
ATOM 2856 C CA . ARG A 1 371 ? -22.077 -2.059 21.970 1.00 89.69 371 ARG A CA 1
ATOM 2857 C C . ARG A 1 371 ? -22.787 -1.040 22.878 1.00 89.69 371 ARG A C 1
ATOM 2859 O O . ARG A 1 371 ? -22.455 0.140 22.830 1.00 89.69 371 ARG A O 1
ATOM 2866 N N . GLU A 1 372 ? -23.666 -1.509 23.769 1.00 91.44 372 GLU A N 1
ATOM 2867 C CA . GLU A 1 372 ? -24.366 -0.676 24.763 1.00 91.44 372 GLU A CA 1
ATOM 2868 C C . GLU A 1 372 ? -23.407 -0.008 25.770 1.00 91.44 372 GLU A C 1
ATOM 2870 O O . GLU A 1 372 ? -23.673 1.106 26.222 1.00 91.44 372 GLU A O 1
ATOM 2875 N N . ASP A 1 373 ? -22.282 -0.655 26.100 1.00 93.75 373 ASP A N 1
ATOM 2876 C CA . ASP A 1 373 ? -21.232 -0.085 26.956 1.00 93.75 373 ASP A CA 1
ATOM 2877 C C . ASP A 1 373 ? -20.298 0.869 26.189 1.00 93.75 373 ASP A C 1
ATOM 2879 O O . ASP A 1 373 ? -19.807 1.841 26.763 1.00 93.75 373 ASP A O 1
ATOM 2883 N N . MET A 1 374 ? -20.015 0.572 24.916 1.00 94.12 374 MET A N 1
ATOM 2884 C CA . MET A 1 374 ? -19.035 1.296 24.097 1.00 94.12 374 MET A CA 1
ATOM 2885 C C . MET A 1 374 ? -19.574 2.595 23.509 1.00 94.12 374 MET A C 1
ATOM 2887 O O . MET A 1 374 ? -18.863 3.597 23.527 1.00 94.12 374 MET A O 1
ATOM 2891 N N . GLU A 1 375 ? -20.810 2.615 23.003 1.00 90.38 375 GLU A N 1
ATOM 2892 C CA . GLU A 1 375 ? -21.374 3.802 22.341 1.00 90.38 375 GLU A CA 1
ATOM 2893 C C . GLU A 1 375 ? -21.366 5.056 23.242 1.00 90.38 375 GLU A C 1
ATOM 2895 O O . GLU A 1 375 ? -20.908 6.104 22.778 1.00 90.38 375 GLU A O 1
ATOM 2900 N N . PRO A 1 376 ? -21.749 4.999 24.537 1.00 91.94 376 PRO A N 1
ATOM 2901 C CA . PRO A 1 376 ? -21.641 6.153 25.432 1.00 91.94 376 PRO A CA 1
ATOM 2902 C C . PRO A 1 376 ? -20.198 6.623 25.671 1.00 91.94 376 PRO A C 1
ATOM 2904 O O . PRO A 1 376 ? -19.973 7.823 25.816 1.00 91.94 376 PRO A O 1
ATOM 2907 N N . LEU A 1 377 ? -19.229 5.699 25.721 1.00 94.50 377 LEU A N 1
ATOM 2908 C CA . LEU A 1 377 ? -17.814 6.016 25.948 1.00 94.50 377 LEU A CA 1
ATOM 2909 C C . LEU A 1 377 ? -17.191 6.667 24.708 1.00 94.50 377 LEU A C 1
ATOM 2911 O O . LEU A 1 377 ? -16.572 7.725 24.821 1.00 94.50 377 LEU A O 1
ATOM 2915 N N . ALA A 1 378 ? -17.436 6.091 23.529 1.00 93.12 378 ALA A N 1
ATOM 2916 C CA . ALA A 1 378 ? -16.995 6.636 22.251 1.00 93.12 378 ALA A CA 1
ATOM 2917 C C . ALA A 1 378 ? -17.591 8.031 22.006 1.00 93.12 378 ALA A C 1
ATOM 2919 O O . ALA A 1 378 ? -16.847 8.968 21.731 1.00 93.12 378 ALA A O 1
ATOM 2920 N N . ILE A 1 379 ? -18.905 8.216 22.201 1.00 92.56 379 ILE A N 1
ATOM 2921 C CA . ILE A 1 379 ? -19.561 9.526 22.041 1.00 92.56 379 ILE A CA 1
ATOM 2922 C C . ILE A 1 379 ? -19.012 10.557 23.038 1.00 92.56 379 ILE A C 1
ATOM 2924 O O . ILE A 1 379 ? -18.802 11.707 22.655 1.00 92.56 379 ILE A O 1
ATOM 2928 N N . GLN A 1 380 ? -18.759 10.183 24.298 1.00 93.75 380 GLN A N 1
ATOM 2929 C CA . GLN A 1 380 ? -18.181 11.112 25.276 1.00 93.75 380 GLN A CA 1
ATOM 2930 C C . GLN A 1 380 ? -16.764 11.542 24.871 1.00 93.75 380 GLN A C 1
ATOM 2932 O O . GLN A 1 380 ? -16.479 12.735 24.824 1.00 93.75 380 GLN A O 1
ATOM 2937 N N . ALA A 1 381 ? -15.902 10.597 24.495 1.00 93.06 381 ALA A N 1
ATOM 2938 C CA . ALA A 1 381 ? -14.551 10.902 24.029 1.00 93.06 381 ALA A CA 1
ATOM 2939 C C . ALA A 1 381 ? -14.539 11.708 22.714 1.00 93.06 381 ALA A C 1
ATOM 2941 O O . ALA A 1 381 ? -13.701 12.589 22.540 1.00 93.06 381 ALA A O 1
ATOM 2942 N N . MET A 1 382 ? -15.491 11.459 21.808 1.00 94.31 382 MET A N 1
ATOM 2943 C CA . MET A 1 382 ? -15.687 12.257 20.592 1.00 94.31 382 MET A CA 1
ATOM 2944 C C . MET A 1 382 ? -16.123 13.695 20.900 1.00 94.31 382 MET A C 1
ATOM 2946 O O . MET A 1 382 ? -15.741 14.607 20.177 1.00 94.31 382 MET A O 1
ATOM 2950 N N . ARG A 1 383 ? -16.893 13.932 21.971 1.00 94.75 383 ARG A N 1
ATOM 2951 C CA . ARG A 1 383 ? -17.263 15.295 22.403 1.00 94.75 383 ARG A CA 1
ATOM 2952 C C . ARG A 1 383 ? -16.105 16.074 23.013 1.00 94.75 383 ARG A C 1
ATOM 2954 O O . ARG A 1 383 ? -16.090 17.297 22.914 1.00 94.75 383 ARG A O 1
ATOM 2961 N N . GLU A 1 384 ? -15.148 15.369 23.604 1.00 94.25 384 GLU A N 1
ATOM 2962 C CA . GLU A 1 384 ? -13.921 15.931 24.178 1.00 94.25 384 GLU A CA 1
ATOM 2963 C C . GLU A 1 384 ? -12.829 16.209 23.121 1.00 94.25 384 GLU A C 1
ATOM 2965 O O . GLU A 1 384 ? -11.753 16.701 23.464 1.00 94.25 384 GLU A O 1
ATOM 2970 N N . LEU A 1 385 ? -13.093 15.929 21.834 1.00 93.06 385 LEU A N 1
ATOM 2971 C CA . LEU A 1 385 ? -12.193 16.279 20.733 1.00 93.06 385 LEU A CA 1
ATOM 2972 C C . LEU A 1 385 ? -12.010 17.792 20.588 1.00 93.06 385 LEU A C 1
ATOM 2974 O O . LEU A 1 385 ? -12.897 18.595 20.868 1.00 93.06 385 LEU A O 1
ATOM 2978 N N . SER A 1 386 ? -10.843 18.159 20.069 1.00 92.12 386 SER A N 1
ATOM 2979 C CA . SER A 1 386 ? -10.457 19.531 19.753 1.00 92.12 386 SER A CA 1
ATOM 2980 C C . SER A 1 386 ? -9.687 19.569 18.436 1.00 92.12 386 SER A C 1
ATOM 2982 O O . SER A 1 386 ? -9.100 18.567 18.021 1.00 92.12 386 SER A O 1
ATOM 2984 N N . CYS A 1 387 ? -9.608 20.738 17.797 1.00 89.44 387 CYS A N 1
ATOM 2985 C CA . CYS A 1 387 ? -8.811 20.909 16.578 1.00 89.44 387 CYS A CA 1
ATOM 2986 C C . CYS A 1 387 ? -7.344 20.473 16.773 1.00 89.44 387 CYS A C 1
ATOM 2988 O O . CYS A 1 387 ? -6.769 19.853 15.887 1.00 89.44 387 CYS A O 1
ATOM 2990 N N . GLU A 1 388 ? -6.767 20.699 17.959 1.00 88.00 388 GLU A N 1
ATOM 2991 C CA . GLU A 1 388 ? -5.400 20.280 18.310 1.00 88.00 388 GLU A CA 1
ATOM 2992 C C . GLU A 1 388 ? -5.197 18.756 18.359 1.00 88.00 388 GLU A C 1
ATOM 2994 O O . GLU A 1 388 ? -4.077 18.292 18.164 1.00 88.00 388 GLU A O 1
ATOM 2999 N N . THR A 1 389 ? -6.254 17.984 18.635 1.00 85.38 389 THR A N 1
ATOM 3000 C CA . THR A 1 389 ? -6.202 16.515 18.794 1.00 85.38 389 THR A CA 1
ATOM 3001 C C . THR A 1 389 ? -6.788 15.743 17.611 1.00 85.38 389 THR A C 1
ATOM 3003 O O . THR A 1 389 ? -6.661 14.516 17.563 1.00 85.38 389 THR A O 1
ATOM 3006 N N . LEU A 1 390 ? -7.441 16.444 16.681 1.00 86.00 390 LEU A N 1
ATOM 3007 C CA . LEU A 1 390 ? -8.075 15.871 15.494 1.00 86.00 390 LEU A CA 1
ATOM 3008 C C . LEU A 1 390 ? -7.337 16.229 14.195 1.00 86.00 390 LEU A C 1
ATOM 3010 O O . LEU A 1 390 ? -7.284 15.401 13.291 1.00 86.00 390 LEU A O 1
ATOM 3014 N N . ILE A 1 391 ? -6.748 17.427 14.098 1.00 85.50 391 ILE A N 1
ATOM 3015 C CA . ILE A 1 391 ? -6.026 17.878 12.901 1.00 85.50 391 ILE A CA 1
ATOM 3016 C C . ILE A 1 391 ? -4.535 17.508 13.021 1.00 85.50 391 ILE A C 1
ATOM 3018 O O . ILE A 1 391 ? -3.846 18.017 13.915 1.00 85.50 391 ILE A O 1
ATOM 3022 N N . PRO A 1 392 ? -3.985 16.668 12.122 1.00 76.06 392 PRO A N 1
ATOM 3023 C CA . PRO A 1 392 ? -2.559 16.358 12.108 1.00 76.06 392 PRO A CA 1
ATOM 3024 C C . PRO A 1 392 ? -1.734 17.631 11.920 1.00 76.06 392 PRO A C 1
ATOM 3026 O O . PRO A 1 392 ? -1.992 18.420 11.019 1.00 76.06 392 PRO A O 1
ATOM 3029 N N . GLY A 1 393 ? -0.735 17.851 12.777 1.00 79.56 393 GLY A N 1
ATOM 3030 C CA . GLY A 1 393 ? 0.126 19.031 12.662 1.00 79.56 393 GLY A CA 1
ATOM 3031 C C . GLY A 1 393 ? -0.588 20.373 12.886 1.00 79.56 393 GLY A C 1
ATOM 3032 O O . GLY A 1 393 ? -0.034 21.396 12.492 1.00 79.56 393 GLY A O 1
ATOM 3033 N N . HIS A 1 394 ? -1.760 20.394 13.544 1.00 86.94 394 HIS A N 1
ATOM 3034 C CA . HIS A 1 394 ? -2.615 21.579 13.741 1.00 86.94 394 HIS A CA 1
ATOM 3035 C C . HIS A 1 394 ? -1.875 22.887 14.060 1.00 86.94 394 HIS A C 1
ATOM 3037 O O . HIS A 1 394 ? -2.258 23.938 13.562 1.00 86.94 394 HIS A O 1
ATOM 3043 N N . ALA A 1 395 ? -0.816 22.852 14.876 1.00 86.88 395 ALA A N 1
ATOM 3044 C CA . ALA A 1 395 ? -0.038 24.046 15.207 1.00 86.88 395 ALA A CA 1
ATOM 3045 C C . ALA A 1 395 ? 0.611 24.710 13.973 1.00 86.88 395 ALA A C 1
ATOM 3047 O O . ALA A 1 395 ? 0.617 25.935 13.877 1.00 86.88 395 ALA A O 1
ATOM 3048 N N . SER A 1 396 ? 1.125 23.913 13.032 1.00 86.06 396 SER A N 1
ATOM 3049 C CA . SER A 1 396 ? 1.733 24.388 11.784 1.00 86.06 396 SER A CA 1
ATOM 3050 C C . SER A 1 396 ? 0.683 24.830 10.767 1.00 86.06 396 SER A C 1
ATOM 3052 O O . SER A 1 396 ? 0.836 25.895 10.173 1.00 86.06 396 SER A O 1
ATOM 3054 N N . GLU A 1 397 ? -0.410 24.073 10.627 1.00 88.69 397 GLU A N 1
ATOM 3055 C CA . GLU A 1 397 ? -1.544 24.473 9.781 1.00 88.69 397 GLU A CA 1
ATOM 3056 C C . GLU A 1 397 ? -2.150 25.792 10.263 1.00 88.69 397 GLU A C 1
ATOM 3058 O O . GLU A 1 397 ? -2.332 26.728 9.488 1.00 88.69 397 GLU A O 1
ATOM 3063 N N . LYS A 1 398 ? -2.348 25.935 11.578 1.00 89.25 398 LYS A N 1
ATOM 3064 C CA . LYS A 1 398 ? -2.840 27.170 12.180 1.00 89.25 398 LYS A CA 1
ATOM 3065 C C . LYS A 1 398 ? -1.900 28.356 11.960 1.00 89.25 398 LYS A C 1
ATOM 3067 O O . LYS A 1 398 ? -2.389 29.442 11.658 1.00 89.25 398 LYS A O 1
ATOM 3072 N N . GLU A 1 399 ? -0.584 28.179 12.094 1.00 91.69 399 GLU A N 1
ATOM 3073 C CA . GLU A 1 399 ? 0.384 29.245 11.798 1.00 91.69 399 GLU A CA 1
ATOM 3074 C C . GLU A 1 399 ? 0.291 29.688 10.328 1.00 91.69 399 GLU A C 1
ATOM 3076 O O . GLU A 1 399 ? 0.295 30.888 10.044 1.00 91.69 399 GLU A O 1
ATOM 3081 N N . TYR A 1 400 ? 0.131 28.740 9.398 1.00 88.94 400 TYR A N 1
ATOM 3082 C CA . TYR A 1 400 ? -0.069 29.030 7.979 1.00 88.94 400 TYR A CA 1
ATOM 3083 C C . TYR A 1 400 ? -1.394 29.763 7.709 1.00 88.94 400 TYR A C 1
ATOM 3085 O O . TYR A 1 400 ? -1.392 30.810 7.056 1.00 88.94 400 TYR A O 1
ATOM 3093 N N . TRP A 1 401 ? -2.511 29.272 8.254 1.00 91.25 401 TRP A N 1
ATOM 3094 C CA . TRP A 1 401 ? -3.835 29.887 8.131 1.00 91.25 401 TRP A CA 1
ATOM 3095 C C . TRP A 1 401 ? -3.867 31.310 8.703 1.00 91.25 401 TRP A C 1
ATOM 3097 O O . TRP A 1 401 ? -4.336 32.232 8.032 1.00 91.25 401 TRP A O 1
ATOM 3107 N N . ASP A 1 402 ? -3.302 31.522 9.896 1.00 92.19 402 ASP A N 1
ATOM 3108 C CA . ASP A 1 402 ? -3.192 32.848 10.513 1.00 92.19 402 ASP A CA 1
ATOM 3109 C C . ASP A 1 402 ? -2.310 33.790 9.661 1.00 92.19 402 ASP A C 1
ATOM 3111 O O . ASP A 1 402 ? -2.616 34.979 9.538 1.00 92.19 402 ASP A O 1
ATOM 3115 N N . ALA A 1 403 ? -1.245 33.278 9.026 1.00 91.94 403 ALA A N 1
ATOM 3116 C CA . ALA A 1 403 ? -0.340 34.062 8.179 1.00 91.94 403 ALA A CA 1
ATOM 3117 C C . ALA A 1 403 ? -0.959 34.492 6.835 1.00 91.94 403 ALA A C 1
ATOM 3119 O O . ALA A 1 403 ? -0.665 35.592 6.359 1.00 91.94 403 ALA A O 1
ATOM 3120 N N . ILE A 1 404 ? -1.819 33.663 6.229 1.00 89.44 404 ILE A N 1
ATOM 3121 C CA . ILE A 1 404 ? -2.580 34.030 5.018 1.00 89.44 404 ILE A CA 1
ATOM 3122 C C . ILE A 1 404 ? -3.876 34.795 5.334 1.00 89.44 404 ILE A C 1
ATOM 3124 O O . ILE A 1 404 ? -4.521 35.302 4.418 1.00 89.44 404 ILE A O 1
ATOM 3128 N N . GLY A 1 405 ? -4.248 34.911 6.613 1.00 91.19 405 GLY A N 1
ATOM 3129 C CA . GLY A 1 405 ? -5.478 35.569 7.057 1.00 91.19 405 GLY A CA 1
ATOM 3130 C C . GLY A 1 405 ? -6.743 34.742 6.814 1.00 91.19 405 GLY A C 1
ATOM 3131 O O . GLY A 1 405 ? -7.817 35.319 6.643 1.00 91.19 405 GLY A O 1
ATOM 3132 N N . ALA A 1 406 ? -6.626 33.413 6.773 1.00 91.12 406 ALA A N 1
ATOM 3133 C CA . ALA A 1 406 ? -7.765 32.517 6.630 1.00 91.12 406 ALA A CA 1
ATOM 3134 C C . ALA A 1 406 ? -8.655 32.537 7.883 1.00 91.12 406 ALA A C 1
ATOM 3136 O O . ALA A 1 406 ? -8.186 32.574 9.021 1.00 91.12 406 ALA A O 1
ATOM 3137 N N . VAL A 1 407 ? -9.965 32.486 7.663 1.00 91.31 407 VAL A N 1
ATOM 3138 C CA . VAL A 1 407 ? -10.997 32.425 8.696 1.00 91.31 407 VAL A CA 1
ATOM 3139 C C . VAL A 1 407 ? -11.711 31.088 8.559 1.00 91.31 407 VAL A C 1
ATOM 3141 O O . VAL A 1 407 ? -12.446 30.870 7.596 1.00 91.31 407 VAL A O 1
ATOM 3144 N N . ILE A 1 408 ? -11.500 30.191 9.524 1.00 90.75 408 ILE A N 1
ATOM 3145 C CA . ILE A 1 408 ? -12.220 28.915 9.602 1.00 90.75 408 ILE A CA 1
ATOM 3146 C C . ILE A 1 408 ? -13.708 29.209 9.832 1.00 90.75 408 ILE A C 1
ATOM 3148 O O . ILE A 1 408 ? -14.075 29.986 10.716 1.00 90.75 408 ILE A O 1
ATOM 3152 N N . THR A 1 409 ? -14.559 28.585 9.023 1.00 90.06 409 THR A N 1
ATOM 3153 C CA . THR A 1 409 ? -16.023 28.708 9.075 1.00 90.06 409 THR A CA 1
ATOM 3154 C C . THR A 1 409 ? -16.701 27.457 9.624 1.00 90.06 409 THR A C 1
ATOM 3156 O O . THR A 1 409 ? -17.726 27.576 10.291 1.00 90.06 409 THR A O 1
ATOM 3159 N N . GLU A 1 410 ? -16.132 26.274 9.382 1.00 92.00 410 GLU A N 1
ATOM 3160 C CA . GLU A 1 410 ? -16.651 24.992 9.859 1.00 92.00 410 GLU A CA 1
ATOM 3161 C C . GLU A 1 410 ? -15.517 23.966 9.971 1.00 92.00 410 GLU A C 1
ATOM 3163 O O . GLU A 1 410 ? -14.664 23.891 9.088 1.00 92.00 410 GLU A O 1
ATOM 3168 N N . VAL A 1 411 ? -15.531 23.156 11.032 1.00 93.81 411 VAL A N 1
ATOM 3169 C CA . VAL A 1 411 ? -14.776 21.899 11.099 1.00 93.81 411 VAL A CA 1
ATOM 3170 C C . VAL A 1 411 ? -15.785 20.765 11.203 1.00 93.81 411 VAL A C 1
ATOM 3172 O O . VAL A 1 411 ? -16.689 20.808 12.045 1.00 93.81 411 VAL A O 1
ATOM 3175 N N . ARG A 1 412 ? -15.655 19.772 10.329 1.00 94.38 412 ARG A N 1
ATOM 3176 C CA . ARG A 1 412 ? -16.611 18.678 10.184 1.00 94.38 412 ARG A CA 1
ATOM 3177 C C . ARG A 1 412 ? -15.883 17.347 10.050 1.00 94.38 412 ARG A C 1
ATOM 3179 O O . ARG A 1 412 ? -14.963 17.231 9.252 1.00 94.38 412 ARG A O 1
ATOM 3186 N N . LEU A 1 413 ? -16.311 16.363 10.829 1.00 94.06 413 LEU A N 1
ATOM 3187 C CA . LEU A 1 413 ? -15.898 14.970 10.734 1.00 94.06 413 LEU A CA 1
ATOM 3188 C C . LEU A 1 413 ? -17.113 14.131 10.337 1.00 94.06 413 LEU A C 1
ATOM 3190 O O . LEU A 1 413 ? -18.081 14.059 11.094 1.00 94.06 413 LEU A O 1
ATOM 3194 N N . ASP A 1 414 ? -17.052 13.506 9.167 1.00 94.06 414 ASP A N 1
ATOM 3195 C CA . ASP A 1 414 ? -18.064 12.569 8.683 1.00 94.06 414 ASP A CA 1
ATOM 3196 C C . ASP A 1 414 ? -17.515 11.142 8.748 1.00 94.06 414 ASP A C 1
ATOM 3198 O O . ASP A 1 414 ? -16.559 10.810 8.050 1.00 94.06 414 ASP A O 1
ATOM 3202 N N . ILE A 1 415 ? -18.102 10.317 9.614 1.00 93.00 415 ILE A N 1
ATOM 3203 C CA . ILE A 1 415 ? -17.769 8.900 9.801 1.00 93.00 415 ILE A CA 1
ATOM 3204 C C . ILE A 1 415 ? -18.741 8.060 8.968 1.00 93.00 415 ILE A C 1
ATOM 3206 O O . ILE A 1 415 ? -19.957 8.147 9.159 1.00 93.00 415 ILE A O 1
ATOM 3210 N N . ASP A 1 416 ? -18.194 7.251 8.062 1.00 88.94 416 ASP A N 1
ATOM 3211 C CA . ASP A 1 416 ? -18.942 6.458 7.075 1.00 88.94 416 ASP A CA 1
ATOM 3212 C C . ASP A 1 416 ? -19.073 4.970 7.438 1.00 88.94 416 ASP A C 1
ATOM 3214 O O . ASP A 1 416 ? -19.819 4.231 6.797 1.00 88.94 416 ASP A O 1
ATOM 3218 N N . SER A 1 417 ? -18.328 4.515 8.448 1.00 89.50 417 SER A N 1
ATOM 3219 C CA . SER A 1 417 ? -18.303 3.118 8.864 1.00 89.50 417 SER A CA 1
ATOM 3220 C C . SER A 1 417 ? -17.838 2.944 10.313 1.00 89.50 417 SER A C 1
ATOM 3222 O O . SER A 1 417 ? -17.116 3.768 10.877 1.00 89.50 417 SER A O 1
ATOM 3224 N N . VAL A 1 418 ? -18.284 1.856 10.941 1.00 91.94 418 VAL A N 1
ATOM 3225 C CA . VAL A 1 418 ? -17.993 1.479 12.327 1.00 91.94 418 VAL A CA 1
ATOM 3226 C C . VAL A 1 418 ? -17.458 0.046 12.333 1.00 91.94 418 VAL A C 1
ATOM 3228 O O . VAL A 1 418 ? -18.214 -0.928 12.381 1.00 91.94 418 VAL A O 1
ATOM 3231 N N . CYS A 1 419 ? -16.133 -0.078 12.266 1.00 92.31 419 CYS A N 1
ATOM 3232 C CA . CYS A 1 419 ? -15.435 -1.352 12.092 1.00 92.31 419 CYS A CA 1
ATOM 3233 C C . CYS A 1 419 ? -15.058 -2.002 13.430 1.00 92.31 419 CYS A C 1
ATOM 3235 O O . CYS A 1 419 ? -14.525 -1.338 14.323 1.00 92.31 419 CYS A O 1
ATOM 3237 N N . VAL A 1 420 ? -15.210 -3.324 13.528 1.00 94.44 420 VAL A N 1
ATOM 3238 C CA . VAL A 1 420 ? -14.674 -4.140 14.630 1.00 94.44 420 VAL A CA 1
ATOM 3239 C C . VAL A 1 420 ? -13.501 -4.969 14.121 1.00 94.44 420 VAL A C 1
ATOM 3241 O O . VAL A 1 420 ? -13.622 -5.744 13.172 1.00 94.44 420 VAL A O 1
ATOM 3244 N N . GLY A 1 421 ? -12.349 -4.827 14.769 1.00 95.50 421 GLY A N 1
ATOM 3245 C CA . GLY A 1 421 ? -11.128 -5.484 14.321 1.00 95.50 421 GLY A CA 1
ATOM 3246 C C . GLY A 1 421 ? -9.983 -5.320 15.305 1.00 95.50 421 GLY A C 1
ATOM 3247 O O . GLY A 1 421 ? -10.189 -5.262 16.515 1.00 95.50 421 GLY A O 1
ATOM 3248 N N . TYR A 1 422 ? -8.769 -5.262 14.773 1.00 95.88 422 TYR A N 1
ATOM 3249 C CA . TYR A 1 422 ? -7.551 -5.011 15.529 1.00 95.88 422 TYR A CA 1
ATOM 3250 C C . TYR A 1 422 ? -6.971 -3.636 15.244 1.00 95.88 422 TYR A C 1
ATOM 3252 O O . TYR A 1 422 ? -6.805 -3.259 14.085 1.00 95.88 422 TYR A O 1
ATOM 3260 N N . ILE A 1 423 ? -6.521 -2.956 16.294 1.00 92.69 423 ILE A N 1
ATOM 3261 C CA . ILE A 1 423 ? -5.638 -1.798 16.187 1.00 92.69 423 ILE A CA 1
ATOM 3262 C C . ILE A 1 423 ? -4.242 -2.158 16.704 1.00 92.69 423 ILE A C 1
ATOM 3264 O O . ILE A 1 423 ? -4.082 -2.952 17.635 1.00 92.69 423 ILE A O 1
ATOM 3268 N N . ARG A 1 424 ? -3.211 -1.601 16.067 1.00 90.94 424 ARG A N 1
ATOM 3269 C CA . ARG A 1 424 ? -1.805 -1.920 16.331 1.00 90.94 424 ARG A CA 1
ATOM 3270 C C . ARG A 1 424 ? -1.211 -0.892 17.291 1.00 90.94 424 ARG A C 1
ATOM 3272 O O . ARG A 1 424 ? -1.007 0.256 16.917 1.00 90.94 424 ARG A O 1
ATOM 3279 N N . VAL A 1 425 ? -0.841 -1.317 18.495 1.00 90.38 425 VAL A N 1
ATOM 3280 C CA . VAL A 1 425 ? -0.271 -0.444 19.534 1.00 90.38 425 VAL A CA 1
ATOM 3281 C C . VAL A 1 425 ? 1.186 -0.838 19.819 1.00 90.38 425 VAL A C 1
ATOM 3283 O O . VAL A 1 425 ? 1.442 -2.012 20.087 1.00 90.38 425 VAL A O 1
ATOM 3286 N N . PRO A 1 426 ? 2.171 0.081 19.790 1.00 89.00 426 PRO A N 1
ATOM 3287 C CA . PRO A 1 426 ? 3.559 -0.247 20.133 1.00 89.00 426 PRO A CA 1
ATOM 3288 C C . PRO A 1 426 ? 3.695 -0.758 21.577 1.00 89.00 426 PRO A C 1
ATOM 3290 O O . PRO A 1 426 ? 3.264 -0.085 22.512 1.00 89.00 426 PRO A O 1
ATOM 3293 N N . CYS A 1 427 ? 4.343 -1.911 21.787 1.00 87.38 427 CYS A N 1
ATOM 3294 C CA . CYS A 1 427 ? 4.518 -2.504 23.126 1.00 87.38 427 CYS A CA 1
ATOM 3295 C C . CYS A 1 427 ? 5.984 -2.614 23.586 1.00 87.38 427 CYS A C 1
ATOM 3297 O O . CYS A 1 427 ? 6.292 -3.272 24.582 1.00 87.38 427 CYS A O 1
ATOM 3299 N N . GLY A 1 428 ? 6.895 -1.938 22.883 1.00 81.69 428 GLY A N 1
ATOM 3300 C CA . GLY A 1 428 ? 8.324 -1.901 23.194 1.00 81.69 428 GLY A CA 1
ATOM 3301 C C . GLY A 1 428 ? 9.116 -3.062 22.586 1.00 81.69 428 GLY A C 1
ATOM 3302 O O . GLY A 1 428 ? 8.568 -4.033 22.075 1.00 81.69 428 GLY A O 1
ATOM 3303 N N . GLY A 1 429 ? 10.447 -2.932 22.580 1.00 79.50 429 GLY A N 1
ATOM 3304 C CA . GLY A 1 429 ? 11.348 -3.918 21.961 1.00 79.50 429 GLY A CA 1
ATOM 3305 C C . GLY 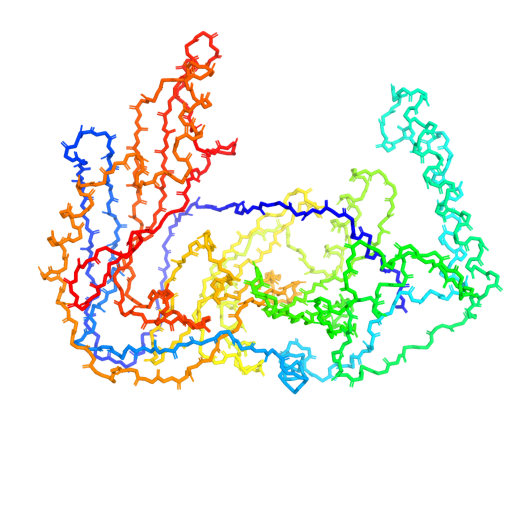A 1 429 ? 11.282 -3.997 20.428 1.00 79.50 429 GLY A C 1
ATOM 3306 O O . GLY A 1 429 ? 11.976 -4.824 19.848 1.00 79.50 429 GLY A O 1
ATOM 3307 N N . GLY A 1 430 ? 10.486 -3.135 19.787 1.00 82.06 430 GLY A N 1
ATOM 3308 C CA . GLY A 1 430 ? 10.194 -3.179 18.354 1.00 82.06 430 GLY A CA 1
ATOM 3309 C C . GLY A 1 430 ? 8.984 -4.048 17.980 1.00 82.06 430 GLY A C 1
ATOM 3310 O O . GLY A 1 430 ? 8.717 -4.202 16.786 1.00 82.06 430 GLY A O 1
ATOM 3311 N N . ASP A 1 431 ? 8.268 -4.577 18.975 1.00 90.69 431 ASP A N 1
ATOM 3312 C CA . ASP A 1 431 ? 7.036 -5.351 18.816 1.00 90.69 431 ASP A CA 1
ATOM 3313 C C . ASP A 1 431 ? 5.789 -4.464 19.012 1.00 90.69 431 ASP A C 1
ATOM 3315 O O . ASP A 1 431 ? 5.848 -3.368 19.588 1.00 90.69 431 ASP A O 1
ATOM 3319 N N . PHE A 1 432 ? 4.641 -4.983 18.582 1.00 91.94 432 PHE A N 1
ATOM 3320 C CA . PHE A 1 432 ? 3.329 -4.360 18.722 1.00 91.94 432 PHE A CA 1
ATOM 3321 C C . PHE A 1 432 ? 2.324 -5.332 19.352 1.00 91.94 432 PHE A C 1
ATOM 3323 O O . PHE A 1 432 ? 2.433 -6.547 19.194 1.00 91.94 432 PHE A O 1
ATOM 3330 N N . LEU A 1 433 ? 1.305 -4.796 20.016 1.00 94.12 433 LEU A N 1
ATOM 3331 C CA . LEU A 1 433 ? 0.076 -5.515 20.331 1.00 94.12 433 LEU A CA 1
ATOM 3332 C C . LEU A 1 433 ? -0.956 -5.259 19.231 1.00 94.12 433 LEU A C 1
ATOM 3334 O O . LEU A 1 433 ? -1.106 -4.124 18.782 1.00 94.12 433 LEU A O 1
ATOM 3338 N N . LEU A 1 434 ? -1.684 -6.297 18.834 1.00 95.38 434 LEU A N 1
ATOM 3339 C CA . LEU A 1 434 ? -2.971 -6.172 18.163 1.00 95.38 434 LEU A CA 1
ATOM 3340 C C . LEU A 1 434 ? -4.049 -6.240 19.247 1.00 95.38 434 LEU A C 1
ATOM 3342 O O . LEU A 1 434 ? -4.258 -7.286 19.869 1.00 95.38 434 LEU A O 1
ATOM 3346 N N . VAL A 1 435 ? -4.677 -5.095 19.501 1.00 95.50 435 VAL A N 1
ATOM 3347 C CA . VAL A 1 435 ? -5.695 -4.899 20.538 1.00 95.50 435 VAL A CA 1
ATOM 3348 C C . VAL A 1 435 ? -7.075 -4.874 19.873 1.00 95.50 435 VAL A C 1
ATOM 3350 O O . VAL A 1 435 ? -7.222 -4.173 18.868 1.00 95.50 435 VAL A O 1
ATOM 3353 N N . PRO A 1 436 ? -8.072 -5.633 20.368 1.00 97.19 436 PRO A N 1
ATOM 3354 C CA . PRO A 1 436 ? -9.444 -5.568 19.868 1.00 97.19 436 PRO A CA 1
ATOM 3355 C C . PRO A 1 436 ? -9.983 -4.136 19.922 1.00 97.19 436 PRO A C 1
ATOM 3357 O O . PRO A 1 436 ? -9.982 -3.520 20.988 1.00 97.19 436 PRO A O 1
ATOM 3360 N N . SER A 1 437 ? -10.445 -3.603 18.792 1.00 95.81 437 SER A N 1
ATOM 3361 C CA . SER A 1 437 ? -10.850 -2.203 18.680 1.00 95.81 437 SER A CA 1
ATOM 3362 C C . SER A 1 437 ? -12.192 -1.994 17.988 1.00 95.81 437 SER A C 1
ATOM 3364 O O . SER A 1 437 ? -12.593 -2.745 17.094 1.00 95.81 437 SER A O 1
ATOM 3366 N N . LEU A 1 438 ? -12.855 -0.915 18.401 1.00 95.12 438 LEU A N 1
ATOM 3367 C CA . LEU A 1 438 ? -13.958 -0.284 17.690 1.00 95.12 438 LEU A CA 1
ATOM 3368 C C . LEU A 1 438 ? -13.400 0.959 16.997 1.00 95.12 438 LEU A C 1
ATOM 3370 O O . LEU A 1 438 ? -12.930 1.878 17.669 1.00 95.12 438 LEU A O 1
ATOM 3374 N N . SER A 1 439 ? -13.417 0.965 15.671 1.00 93.31 439 SER A N 1
ATOM 3375 C CA . SER A 1 439 ? -12.830 2.023 14.849 1.00 93.31 439 SER A CA 1
ATOM 3376 C C . SER A 1 439 ? -13.911 2.775 14.091 1.00 93.31 439 SER A C 1
ATOM 3378 O O . SER A 1 439 ? -14.794 2.162 13.493 1.00 93.31 439 SER A O 1
ATOM 3380 N N . PHE A 1 440 ? -13.803 4.099 14.086 1.00 92.81 440 PHE A N 1
ATOM 3381 C CA . PHE A 1 440 ? -14.683 5.017 13.371 1.00 92.81 440 PHE A CA 1
ATOM 3382 C C . PHE A 1 440 ? -13.858 5.781 12.318 1.00 92.81 440 PHE A C 1
ATOM 3384 O O . PHE A 1 440 ? -13.451 6.922 12.572 1.00 92.81 440 PHE A O 1
ATOM 3391 N N . PRO A 1 441 ? -13.514 5.146 11.181 1.00 90.00 441 PRO A N 1
ATOM 3392 C CA . PRO A 1 441 ? -12.923 5.831 10.038 1.00 90.00 441 PRO A CA 1
ATOM 3393 C C . PRO A 1 441 ? -13.889 6.866 9.445 1.00 90.00 441 PRO A C 1
ATOM 3395 O O . PRO A 1 441 ? -15.109 6.717 9.486 1.00 90.00 441 PRO A O 1
ATOM 3398 N N . GLY A 1 442 ? -13.328 7.934 8.892 1.00 89.69 442 GLY A N 1
ATOM 3399 C CA . GLY A 1 442 ? -14.094 9.021 8.309 1.00 89.69 442 GLY A CA 1
ATOM 3400 C C . GLY A 1 442 ? -13.225 10.090 7.662 1.00 89.69 442 GLY A C 1
ATOM 3401 O O . GLY A 1 442 ? -11.994 9.996 7.615 1.00 89.69 442 GLY A O 1
ATOM 3402 N N . ARG A 1 443 ? -13.887 11.138 7.179 1.00 90.25 443 ARG A N 1
ATOM 3403 C CA . ARG A 1 443 ? -13.290 12.266 6.462 1.00 90.25 443 ARG A CA 1
ATOM 3404 C C . ARG A 1 443 ? -13.446 13.547 7.278 1.00 90.25 443 ARG A C 1
ATOM 3406 O O . ARG A 1 443 ? -14.546 13.922 7.679 1.00 90.25 443 ARG A O 1
ATOM 3413 N N . LEU A 1 444 ? -12.320 14.204 7.532 1.00 90.56 444 LEU A N 1
ATOM 3414 C CA . LEU A 1 444 ? -12.206 15.482 8.224 1.00 90.56 444 LEU A CA 1
ATOM 3415 C C . LEU A 1 444 ? -12.087 16.617 7.203 1.00 90.56 444 LEU A C 1
ATOM 3417 O O . LEU A 1 444 ? -11.144 16.646 6.416 1.00 90.56 444 LEU A O 1
ATOM 3421 N N . SER A 1 445 ? -12.997 17.580 7.272 1.00 91.44 445 SER A N 1
ATOM 3422 C CA . SER A 1 445 ? -12.977 18.813 6.487 1.00 91.44 445 SER A CA 1
ATOM 3423 C C . SER A 1 445 ? -12.853 20.035 7.393 1.00 91.44 445 SER A C 1
ATOM 3425 O O . SER A 1 445 ? -13.567 20.160 8.392 1.00 91.44 445 SER A O 1
ATOM 3427 N N . VAL A 1 446 ? -11.973 20.967 7.029 1.00 91.38 446 VAL A N 1
ATOM 3428 C CA . VAL A 1 446 ? -11.819 22.279 7.672 1.00 91.38 446 VAL A CA 1
ATOM 3429 C C . VAL A 1 446 ? -12.122 23.330 6.618 1.00 91.38 446 VAL A C 1
ATOM 3431 O O . VAL A 1 446 ? -11.268 23.742 5.840 1.00 91.38 446 VAL A O 1
ATOM 3434 N N . THR A 1 447 ? -13.366 23.790 6.592 1.00 91.44 447 THR A N 1
ATOM 3435 C CA . THR A 1 447 ? -13.802 24.789 5.621 1.00 91.44 447 THR A CA 1
ATOM 3436 C C . THR A 1 447 ? -13.544 26.199 6.148 1.00 91.44 447 THR A C 1
ATOM 3438 O O . THR A 1 447 ? -13.962 26.540 7.259 1.00 91.44 447 THR A O 1
ATOM 3441 N N . GLY A 1 448 ? -12.959 27.081 5.339 1.00 90.88 448 GLY A N 1
ATOM 3442 C CA . GLY A 1 448 ? -12.799 28.502 5.665 1.00 90.88 448 GLY A CA 1
ATOM 3443 C C . GLY A 1 448 ? -12.735 29.417 4.446 1.00 90.88 448 GLY A C 1
ATOM 3444 O O . GLY A 1 448 ? -12.943 28.983 3.320 1.00 90.88 448 GLY A O 1
ATOM 3445 N N . SER A 1 449 ? -12.476 30.704 4.660 1.00 90.94 449 SER A N 1
ATOM 3446 C CA . SER A 1 449 ? -12.339 31.708 3.593 1.00 90.94 449 SER A CA 1
ATOM 3447 C C . SER A 1 449 ? -11.162 32.647 3.851 1.00 90.94 449 SER A C 1
ATOM 3449 O O . SER A 1 449 ? -10.687 32.758 4.978 1.00 90.94 449 SER A O 1
ATOM 3451 N N . ILE A 1 450 ? -10.680 33.338 2.814 1.00 90.25 450 ILE A N 1
ATOM 3452 C CA . ILE A 1 450 ? -9.582 34.311 2.923 1.00 90.25 450 ILE A CA 1
ATOM 3453 C C . ILE A 1 450 ? -10.115 35.689 2.496 1.00 90.25 450 ILE A C 1
ATOM 3455 O O . ILE A 1 450 ? -10.198 35.959 1.292 1.00 90.25 450 ILE A O 1
ATOM 3459 N N . PRO A 1 451 ? -10.493 36.573 3.441 1.00 89.25 451 PRO A N 1
ATOM 3460 C CA . PRO A 1 451 ? -11.072 37.876 3.124 1.00 89.25 451 PRO A CA 1
ATOM 3461 C C . PRO A 1 451 ? -10.185 38.708 2.186 1.00 89.25 451 PRO A C 1
ATOM 3463 O O . PRO A 1 451 ? -8.984 38.864 2.401 1.00 89.25 451 PRO A O 1
ATOM 3466 N N . GLY A 1 452 ? -10.779 39.255 1.127 1.00 84.31 452 GLY A N 1
ATOM 3467 C CA . GLY A 1 452 ? -10.096 40.017 0.081 1.00 84.31 452 GLY A CA 1
ATOM 3468 C C . GLY A 1 452 ? -9.323 39.191 -0.958 1.00 84.31 452 GLY A C 1
ATOM 3469 O O . GLY A 1 452 ? -8.840 39.781 -1.925 1.00 84.31 452 GLY A O 1
ATOM 3470 N N . VAL A 1 453 ? -9.220 37.865 -0.803 1.00 84.56 453 VAL A N 1
ATOM 3471 C CA . VAL A 1 453 ? -8.526 36.962 -1.747 1.00 84.56 453 VAL A CA 1
ATOM 3472 C C . VAL A 1 453 ? -9.479 35.902 -2.298 1.00 84.56 453 VAL A C 1
ATOM 3474 O O . VAL A 1 453 ? -9.615 35.768 -3.512 1.00 84.56 453 VAL A O 1
ATOM 3477 N N . HIS A 1 454 ? -10.171 35.180 -1.416 1.00 79.81 454 HIS A N 1
ATOM 3478 C CA . HIS A 1 454 ? -11.137 34.142 -1.757 1.00 79.81 454 HIS A CA 1
ATOM 3479 C C . HIS A 1 454 ? -12.268 34.123 -0.716 1.00 79.81 454 HIS A C 1
ATOM 3481 O O . HIS A 1 454 ? -12.193 33.456 0.314 1.00 79.81 454 HIS A O 1
ATOM 3487 N N . GLU A 1 455 ? -13.314 34.904 -0.992 1.00 83.69 455 GLU A N 1
ATOM 3488 C CA . GLU A 1 455 ? -14.467 35.117 -0.098 1.00 83.69 455 GLU A CA 1
ATOM 3489 C C . GLU A 1 455 ? -15.408 33.902 -0.007 1.00 83.69 455 GLU A C 1
ATOM 3491 O O . GLU A 1 455 ? -16.194 33.792 0.933 1.00 83.69 455 GLU A O 1
ATOM 3496 N N . SER A 1 456 ? -15.355 32.994 -0.987 1.00 84.81 456 SER A N 1
ATOM 3497 C CA . SER A 1 456 ? -16.121 31.746 -0.950 1.00 84.81 456 SER A CA 1
ATOM 3498 C C . SER A 1 456 ? -15.458 30.735 -0.005 1.00 84.81 456 SER A C 1
ATOM 3500 O O . SER A 1 456 ? -14.226 30.700 0.054 1.00 84.81 456 SER A O 1
ATOM 3502 N N . PRO A 1 457 ? -16.236 29.884 0.688 1.00 84.94 457 PRO A N 1
ATOM 3503 C CA . PRO A 1 457 ? -15.685 28.781 1.466 1.00 84.94 457 PRO A CA 1
ATOM 3504 C C . PRO A 1 457 ? -14.826 27.836 0.603 1.00 84.94 457 PRO A C 1
ATOM 3506 O O . PRO A 1 457 ? -15.206 27.521 -0.526 1.00 84.94 457 PRO A O 1
ATOM 3509 N N . MET A 1 458 ? -13.685 27.402 1.137 1.00 86.25 458 MET A N 1
ATOM 3510 C CA . MET A 1 458 ? -12.754 26.417 0.572 1.00 86.25 458 MET A CA 1
ATOM 3511 C C . MET A 1 458 ? -12.326 25.422 1.657 1.00 86.25 458 MET A C 1
ATOM 3513 O O . MET A 1 458 ? -12.346 25.768 2.839 1.00 86.25 458 MET A O 1
ATOM 3517 N N . GLU A 1 459 ? -11.900 24.225 1.259 1.00 87.75 459 GLU A N 1
ATOM 3518 C CA . GLU A 1 459 ? -11.171 23.306 2.139 1.00 87.75 459 GLU A CA 1
ATOM 3519 C C . GLU A 1 459 ? -9.790 23.897 2.480 1.00 87.75 459 GLU A C 1
ATOM 3521 O O . GLU A 1 459 ? -9.156 24.522 1.629 1.00 87.75 459 GLU A O 1
ATOM 3526 N N . LEU A 1 460 ? -9.352 23.754 3.734 1.00 85.69 460 LEU A N 1
ATOM 3527 C CA . LEU A 1 460 ? -8.105 24.336 4.247 1.00 85.69 460 LEU A CA 1
ATOM 3528 C C . LEU A 1 460 ? -7.047 23.291 4.624 1.00 85.69 460 LEU A C 1
ATOM 3530 O O . LEU A 1 460 ? -5.885 23.671 4.774 1.00 85.69 460 LEU A O 1
ATOM 3534 N N . LEU A 1 461 ? -7.426 22.016 4.793 1.00 78.38 461 LEU A N 1
ATOM 3535 C CA . LEU A 1 461 ? -6.477 20.920 5.054 1.00 78.38 461 LEU A CA 1
ATOM 3536 C C . LEU A 1 461 ? -5.888 20.297 3.791 1.00 78.38 461 LEU A C 1
ATOM 3538 O O . LEU A 1 461 ? -4.833 19.670 3.861 1.00 78.38 461 LEU A O 1
ATOM 3542 N N . ASP A 1 462 ? -6.571 20.434 2.660 1.00 64.25 462 ASP A N 1
ATOM 3543 C CA . ASP A 1 462 ? -6.194 19.782 1.415 1.00 64.25 462 ASP A CA 1
ATOM 3544 C C . ASP A 1 462 ? -6.067 20.795 0.271 1.00 64.25 462 ASP A C 1
ATOM 3546 O O . ASP A 1 462 ? -6.834 21.754 0.170 1.00 64.25 462 ASP A O 1
ATOM 3550 N N . ARG A 1 463 ? -5.073 20.576 -0.592 1.00 52.31 463 ARG A N 1
ATOM 3551 C CA . ARG A 1 463 ? -4.831 21.378 -1.796 1.00 52.31 463 ARG A CA 1
ATOM 3552 C C . ARG A 1 463 ? -5.720 20.962 -2.959 1.00 52.31 463 ARG A C 1
ATOM 3554 O O . ARG A 1 463 ? -5.990 21.809 -3.809 1.00 52.31 463 ARG A O 1
ATOM 3561 N N . ASP A 1 464 ? -6.185 19.715 -2.956 1.00 47.03 464 ASP A N 1
ATOM 3562 C CA . ASP A 1 464 ? -6.974 19.135 -4.044 1.00 47.03 464 ASP A CA 1
ATOM 3563 C C . ASP A 1 464 ? -8.484 19.067 -3.712 1.00 47.03 464 ASP A C 1
ATOM 3565 O O . ASP A 1 464 ? -9.318 18.879 -4.597 1.00 47.03 464 ASP A O 1
ATOM 3569 N N . GLY A 1 465 ? -8.852 19.388 -2.464 1.00 48.59 465 GLY A N 1
ATOM 3570 C CA . GLY A 1 465 ? -10.219 19.685 -2.019 1.00 48.59 465 GLY A CA 1
ATOM 3571 C C . GLY A 1 465 ? -11.000 18.498 -1.450 1.00 48.59 465 GLY A C 1
ATOM 3572 O O . GLY A 1 465 ? -12.202 18.630 -1.208 1.00 48.59 465 GLY A O 1
ATOM 3573 N N . ASP A 1 466 ? -10.343 17.362 -1.217 1.00 51.31 466 ASP A N 1
ATOM 3574 C CA . ASP A 1 466 ? -10.967 16.083 -0.879 1.00 51.31 466 ASP A CA 1
ATOM 3575 C C . ASP A 1 466 ? -10.860 15.667 0.606 1.00 51.31 466 ASP A C 1
ATOM 3577 O O . ASP A 1 466 ? -11.167 14.531 0.971 1.00 51.31 466 ASP A O 1
ATOM 3581 N N . GLY A 1 467 ? -10.527 16.611 1.492 1.00 58.56 467 GLY A N 1
ATOM 3582 C CA . GLY A 1 467 ? -10.512 16.412 2.947 1.00 58.56 467 GLY A CA 1
ATOM 3583 C C . GLY A 1 467 ? -9.449 15.416 3.435 1.00 58.56 467 GLY A C 1
ATOM 3584 O O . GLY A 1 467 ? -8.674 14.854 2.666 1.00 58.56 467 GLY A O 1
ATOM 3585 N N . TYR A 1 468 ? -9.384 15.201 4.750 1.00 75.12 468 TYR A N 1
ATOM 3586 C CA . TYR A 1 468 ? -8.361 14.362 5.377 1.00 75.12 468 TYR A CA 1
ATOM 3587 C C . TYR A 1 468 ? -8.949 13.085 5.992 1.00 75.12 468 TYR A C 1
ATOM 3589 O O . TYR A 1 468 ? -9.809 13.152 6.868 1.00 75.12 468 TYR A O 1
ATOM 3597 N N . ASN A 1 469 ? -8.454 11.913 5.588 1.00 81.69 469 ASN A N 1
ATOM 3598 C CA . ASN A 1 469 ? -8.896 10.634 6.156 1.00 81.69 469 ASN A CA 1
ATOM 3599 C C . ASN A 1 469 ? -8.350 10.430 7.576 1.00 81.69 469 ASN A C 1
ATOM 3601 O O . ASN A 1 469 ? -7.138 10.447 7.801 1.00 81.69 469 ASN A O 1
ATOM 3605 N N . VAL A 1 470 ? -9.243 10.173 8.527 1.00 84.88 470 VAL A N 1
ATOM 3606 C CA . VAL A 1 470 ? -8.938 9.965 9.948 1.00 84.88 470 VAL A CA 1
ATOM 3607 C C . VAL A 1 470 ? -9.682 8.734 10.471 1.00 84.88 470 VAL A C 1
ATOM 3609 O O . VAL A 1 470 ? -10.734 8.381 9.951 1.00 84.88 470 VAL A O 1
ATOM 3612 N N . SER A 1 471 ? -9.147 8.074 11.499 1.00 88.25 471 SER A N 1
ATOM 3613 C CA . SER A 1 471 ? -9.878 7.076 12.291 1.00 88.25 471 SER A CA 1
ATOM 3614 C C . SER A 1 471 ? -9.887 7.509 13.749 1.00 88.25 471 SER A C 1
ATOM 3616 O O . SER A 1 471 ? -8.898 8.055 14.247 1.00 88.25 471 SER A O 1
ATOM 3618 N N . LEU A 1 472 ? -11.009 7.286 14.428 1.00 91.50 472 LEU A N 1
ATOM 3619 C CA . LEU A 1 472 ? -11.087 7.345 15.882 1.00 91.50 472 LEU A CA 1
ATOM 3620 C C . LEU A 1 472 ? -11.199 5.917 16.404 1.00 91.50 472 LEU A C 1
ATOM 3622 O O . LEU A 1 472 ? -12.206 5.250 16.177 1.00 91.50 472 LEU A O 1
ATOM 3626 N N . ASP A 1 473 ? -10.159 5.453 17.086 1.00 92.94 473 ASP A N 1
ATOM 3627 C CA . ASP A 1 473 ? -10.038 4.068 17.526 1.00 92.94 473 ASP A CA 1
ATOM 3628 C C . ASP A 1 473 ? -10.228 3.960 19.043 1.00 92.94 473 ASP A C 1
ATOM 3630 O O . ASP A 1 473 ? -9.738 4.794 19.808 1.00 92.94 473 ASP A O 1
ATOM 3634 N N . PHE A 1 474 ? -10.945 2.929 19.487 1.00 94.62 474 PHE A N 1
ATOM 3635 C CA . PHE A 1 474 ? -11.261 2.690 20.896 1.00 94.62 474 PHE A CA 1
ATOM 3636 C C . PHE A 1 474 ? -10.960 1.249 21.292 1.00 94.62 474 PHE A C 1
ATOM 3638 O O . PHE A 1 474 ? -11.313 0.324 20.561 1.00 94.62 474 PHE A O 1
ATOM 3645 N N . ASP A 1 475 ? -10.352 1.059 22.461 1.00 95.31 475 ASP A N 1
ATOM 3646 C CA . ASP A 1 475 ? -10.084 -0.255 23.044 1.00 95.31 475 ASP A CA 1
ATOM 3647 C C . ASP A 1 475 ? -11.405 -0.926 23.454 1.00 95.31 475 ASP A C 1
ATOM 3649 O O . ASP A 1 475 ? -12.164 -0.387 24.263 1.00 95.31 475 ASP A O 1
ATOM 3653 N N . LEU A 1 476 ? -11.697 -2.114 22.921 1.00 96.81 476 LEU A N 1
ATOM 3654 C CA . LEU A 1 476 ? -12.895 -2.872 23.296 1.00 96.81 476 LEU A CA 1
ATOM 3655 C C . LEU A 1 476 ? -12.793 -3.517 24.690 1.00 96.81 476 LEU A C 1
ATOM 3657 O O . LEU A 1 476 ? -13.802 -4.005 25.199 1.00 96.81 476 LEU A O 1
ATOM 3661 N N . LEU A 1 477 ? -11.620 -3.521 25.324 1.00 94.25 477 LEU A N 1
ATOM 3662 C CA . LEU A 1 477 ? -11.395 -4.076 26.661 1.00 94.25 477 LEU A CA 1
ATOM 3663 C C . LEU A 1 477 ? -11.797 -3.082 27.761 1.00 94.25 477 LEU A C 1
ATOM 3665 O O . LEU A 1 477 ? -12.522 -3.443 28.694 1.00 94.25 477 LEU A O 1
ATOM 3669 N N . ASP A 1 478 ? -11.363 -1.821 27.658 1.00 93.06 478 ASP A N 1
ATOM 3670 C CA . ASP A 1 478 ? -11.592 -0.794 28.688 1.00 93.06 478 ASP A CA 1
ATOM 3671 C C . ASP A 1 478 ? -12.389 0.440 28.223 1.00 93.06 478 ASP A C 1
ATOM 3673 O O . ASP A 1 478 ? -12.927 1.164 29.069 1.00 93.06 478 ASP A O 1
ATOM 3677 N N . GLY A 1 479 ? -12.605 0.603 26.914 1.00 90.75 479 GLY A N 1
ATOM 3678 C CA . GLY A 1 479 ? -13.355 1.706 26.309 1.00 90.75 479 GLY A CA 1
ATOM 3679 C C . GLY A 1 479 ? -12.566 3.008 26.152 1.00 90.75 479 GLY A C 1
ATOM 3680 O O . GLY A 1 479 ? -13.158 4.030 25.800 1.00 90.75 479 GLY A O 1
ATOM 3681 N N . GLY A 1 480 ? -11.262 3.004 26.434 1.00 91.50 480 GLY A N 1
ATOM 3682 C CA . GLY A 1 480 ? -10.372 4.138 26.220 1.00 91.50 480 GLY A CA 1
ATOM 3683 C C . GLY A 1 480 ? -10.117 4.407 24.736 1.00 91.50 480 GLY A C 1
ATOM 3684 O O . GLY A 1 480 ? -10.129 3.497 23.909 1.00 91.50 480 GLY A O 1
ATOM 3685 N N . ARG A 1 481 ? -9.864 5.673 24.384 1.00 90.50 481 ARG A N 1
ATOM 3686 C CA . ARG A 1 481 ? -9.388 6.040 23.043 1.00 90.50 481 ARG A CA 1
ATOM 3687 C C . ARG A 1 481 ? -7.947 5.555 22.858 1.00 90.50 481 ARG A C 1
ATOM 3689 O O . ARG A 1 481 ? -7.116 5.733 23.747 1.00 90.50 481 ARG A O 1
ATOM 3696 N N . ILE A 1 482 ? -7.662 5.000 21.687 1.00 85.19 482 ILE A N 1
ATOM 3697 C CA . ILE A 1 482 ? -6.330 4.607 21.237 1.00 85.19 482 ILE A CA 1
ATOM 3698 C C . ILE A 1 482 ? -5.849 5.667 20.235 1.00 85.19 482 ILE A C 1
ATOM 3700 O O . ILE A 1 482 ? -6.515 5.920 19.231 1.00 85.19 482 ILE A O 1
ATOM 3704 N N . GLY A 1 483 ? -4.716 6.311 20.536 1.00 69.56 483 GLY A N 1
ATOM 3705 C CA . GLY A 1 483 ? -4.152 7.434 19.770 1.00 69.56 483 GLY A CA 1
ATOM 3706 C C . GLY A 1 483 ? -3.587 8.527 20.665 1.00 69.56 483 GLY A C 1
ATOM 3707 O O . GLY A 1 483 ? -4.403 9.185 21.346 1.00 69.56 483 GLY A O 1
#